Protein AF-A0AAV1YJG3-F1 (afdb_monomer_lite)

Sequence (394 aa):
MASSSSSLTLSLFFASFLVLTITTNALFLTLVNNCKYTVWPAIQPNAGHPLLAGGGLQLNPLTHQTIPFPDTLWSGRVWARTGCTYAANHQFTCATGDCGGRLQCNGAGGSPPATLAQFEVHHGNNDFSSYGVSLVDGFNIPLTITPHEGKGVCPVVGCRSDLVATCPPPLQHRVPLGHGPVVACKSGCEAFHTDELCCRNHYNSPQMCKGSVYSTYFKHACPATFTFAHDNPSFMHQCSSPHLCKNPVDGFSAGLVDETNIFEWSVTIIGPPDTLYEGGFFNAIMSFPSNYPNSPPTVKFTSELWHPNVYPDGRVCISILHPPGDDPNGYELASERWTPVHTVESIVLSIISMLSSPNDESPANVEAAKEWRDRREDFKKKVSRCVRKSQEML

Secondary structure (DSSP, 8-state):
---------------------------EEEEEE-SSS-BEEEEEEPTTSPPSGGGB--B-TTEEEEEEPPSS-EEEEEEEEBS-EE-TTS-EE-SBS--SS-SS-TTPPPPSS--EEEEEE--SSSPEEEEEEE-TT-BSS-EEE---S-EE----EEE-S-TTTT--GGGEEESSTTTSPEEEE--HHHHH--TTTTT-GGG-STTT----HHHHHHHHH-TTEE-STT---TT---EE-----S----SEEEEESSTT-TTEEEEEEEPPTTSTTTT-EEEEEEE--TTTTSS--EEEESS----TTB-TTSBB--GGGSPSS--TTSSS-GGGS--TT--HHHHHHHHHHHHHS---SS-S-HHHHHHHHH-HHHHHHHHHHHHHHHHHT-

InterPro domains:
  IPR000608 Ubiquitin-conjugating (UBC), catalytic core domain [PF00179] (243-386)
  IPR000608 Ubiquitin-conjugating (UBC), catalytic core domain [PS50127] (232-392)
  IPR001938 Thaumatin family [PF00314] (33-240)
  IPR001938 Thaumatin family [PR00347] (28-40)
  IPR001938 Thaumatin family [PR00347] (77-88)
  IPR001938 Thaumatin family [PR00347] (90-119)
  IPR001938 Thaumatin family [PS51367] (29-247)
  IPR001938 Thaumatin family [PTHR31048] (14-241)
  IPR001938 Thaumatin family [SM00205] (29-242)
  IPR016135 Ubiquitin-conjugating enzyme/RWD-like [G3DSA:3.10.110.10] (246-394)
  IPR016135 Ubiquitin-conjugating enzyme/RWD-like [SSF54495] (244-390)
  IPR023313 Ubiquitin-conjugating enzyme, active site [PS00183] (306-321)
  IPR037176 Osmotin/thaumatin-like superfamily [G3DSA:2.60.110.10] (28-245)
  IPR037176 Osmotin/thaumatin-like superfamily [SSF49870] (28-241)

pLDDT: mean 81.02, std 17.5, range [26.7, 98.38]

Foldseek 3Di:
DDDDDDDDDDDDDPPPPPPPPPPDPWDKDKAFAQDQAKKKKFKAWDPPADDWPLRIDIDGHGDMDITTGPLAWTWIKMWIFAPWDQDPVRFIDTLFQGQRRDRRNNNGGGQDPIWMKTWTDGRDDQAFIWIFIACQRFYQDWDWDQDFQWPFPGDIATFRDDCQVVADPLQFRAVVPPPHRRRTGGAPCRSPVDCQQQCDDVSVDLVRRDDDPRLVVVCVRGVRHHSHDNDDRVDRTGTTHDDDDPDTPPFKDKDAPDPVDPQKMKMWGAQDPPFLLHQFTWIKIWGHDPPPPQAATWIFTPADAQAQQAAPRRTGHFQQRAHADQDPVNPDDSVRHHDNVDDPSNVVVVVNVCRRPPDLPDGNDVVSSCCVPPPVPVNSVVSVVSRVVRVVVD

Structure (mmCIF, N/CA/C/O backbone):
data_AF-A0AAV1YJG3-F1
#
_entry.id   AF-A0AAV1YJG3-F1
#
loop_
_atom_site.group_PDB
_atom_site.id
_atom_site.type_symbol
_atom_site.label_atom_id
_atom_site.label_alt_id
_atom_site.label_comp_id
_atom_site.label_asym_id
_atom_site.label_entity_id
_atom_site.label_seq_id
_atom_site.pdbx_PDB_ins_code
_atom_site.Cartn_x
_atom_site.Cartn_y
_atom_site.Cartn_z
_atom_site.occupancy
_atom_site.B_iso_or_equiv
_atom_site.auth_seq_id
_atom_site.auth_comp_id
_atom_site.auth_asym_id
_atom_site.auth_atom_id
_atom_site.pdbx_PDB_model_num
ATOM 1 N N . MET A 1 1 ? 34.286 6.701 75.088 1.00 36.25 1 MET A N 1
ATOM 2 C CA . MET A 1 1 ? 33.197 5.973 74.402 1.00 36.25 1 MET A CA 1
ATOM 3 C C . MET A 1 1 ? 31.974 6.879 74.373 1.00 36.25 1 MET A C 1
ATOM 5 O O . MET A 1 1 ? 31.682 7.436 75.418 1.00 36.25 1 MET A O 1
ATOM 9 N N . ALA A 1 2 ? 31.339 6.994 73.196 1.00 34.75 2 ALA A N 1
ATOM 10 C CA . ALA A 1 2 ? 30.073 7.683 72.855 1.00 34.75 2 ALA A CA 1
ATOM 11 C C . ALA A 1 2 ? 30.048 9.225 73.041 1.00 34.75 2 ALA A C 1
ATOM 13 O O . ALA A 1 2 ? 30.250 9.700 74.147 1.00 34.75 2 ALA A O 1
ATOM 14 N N . SER A 1 3 ? 29.988 10.107 72.028 1.00 35.50 3 SER A N 1
ATOM 15 C CA . SER A 1 3 ? 29.146 10.291 70.816 1.00 35.50 3 SER A CA 1
ATOM 16 C C . SER A 1 3 ? 27.834 11.059 71.057 1.00 35.50 3 SER A C 1
ATOM 18 O O . SER A 1 3 ? 26.903 10.486 71.610 1.00 35.50 3 SER A O 1
ATOM 20 N N . SER A 1 4 ? 27.744 12.294 70.541 1.00 34.06 4 SER A N 1
ATOM 21 C CA . SER A 1 4 ? 26.521 12.932 69.993 1.00 34.06 4 SER A CA 1
ATOM 22 C C . SER A 1 4 ? 26.895 14.319 69.418 1.00 34.06 4 SER A C 1
ATOM 24 O O . SER A 1 4 ? 27.219 15.223 70.180 1.00 34.06 4 SER A O 1
ATOM 26 N N . SER A 1 5 ? 27.184 14.476 68.122 1.00 36.84 5 SER A N 1
ATOM 27 C CA . SER A 1 5 ? 26.258 14.743 66.999 1.00 36.84 5 SER A CA 1
ATOM 28 C C . SER A 1 5 ? 25.467 16.058 67.122 1.00 36.84 5 SER A C 1
ATOM 30 O O . SER A 1 5 ? 24.376 16.079 67.685 1.00 36.84 5 SER A O 1
ATOM 32 N N . SER A 1 6 ? 26.000 17.135 66.535 1.00 37.81 6 SER A N 1
ATOM 33 C CA . SER A 1 6 ? 25.301 18.400 66.274 1.00 37.81 6 SER A CA 1
ATOM 34 C C . SER A 1 6 ? 24.968 18.519 64.782 1.00 37.81 6 SER A C 1
ATOM 36 O O . SER A 1 6 ? 25.818 18.382 63.904 1.00 37.81 6 SER A O 1
ATOM 38 N N . SER A 1 7 ? 23.681 18.717 64.526 1.00 36.81 7 SER A N 1
ATOM 39 C CA . SER A 1 7 ? 22.980 18.747 63.245 1.00 36.81 7 SER A CA 1
ATOM 40 C C . SER A 1 7 ? 23.240 20.026 62.443 1.00 36.81 7 SER A C 1
ATOM 42 O O . SER A 1 7 ? 22.938 21.118 62.921 1.00 36.81 7 SER A O 1
ATOM 44 N N . LEU A 1 8 ? 23.710 19.886 61.200 1.00 41.38 8 LEU A N 1
ATOM 45 C CA . LEU A 1 8 ? 23.697 20.946 60.188 1.00 41.38 8 LEU A CA 1
ATOM 46 C C . LEU A 1 8 ? 22.497 20.705 59.256 1.00 41.38 8 LEU A C 1
ATOM 48 O O . LEU A 1 8 ? 22.486 19.757 58.474 1.00 41.38 8 LEU A O 1
ATOM 52 N N . THR A 1 9 ? 21.461 21.531 59.367 1.00 40.31 9 THR A N 1
ATOM 53 C CA . THR A 1 9 ? 20.287 21.501 58.484 1.00 40.31 9 THR A CA 1
ATOM 54 C C . THR A 1 9 ? 20.609 22.221 57.175 1.00 40.31 9 THR A C 1
ATOM 56 O O . THR A 1 9 ? 20.723 23.446 57.163 1.00 40.31 9 THR A O 1
ATOM 59 N N . LEU A 1 10 ? 20.750 21.472 56.079 1.00 41.12 10 LEU A N 1
ATOM 60 C CA . LEU A 1 10 ? 20.871 22.006 54.721 1.00 41.12 10 LEU A CA 1
ATOM 61 C C . LEU A 1 10 ? 19.490 21.956 54.050 1.00 41.12 10 LEU A C 1
ATOM 63 O O . LEU A 1 10 ? 18.993 20.888 53.693 1.00 41.12 10 LEU A O 1
ATOM 67 N N . SER A 1 11 ? 18.841 23.109 53.929 1.00 43.31 11 SER A N 1
ATOM 68 C CA . SER A 1 11 ? 17.553 23.285 53.258 1.00 43.31 11 SER A CA 1
ATOM 69 C C . SER A 1 11 ? 17.719 23.189 51.735 1.00 43.31 11 SER A C 1
ATOM 71 O O . SER A 1 11 ? 18.230 24.099 51.086 1.00 43.31 11 SER A O 1
ATOM 73 N N . LEU A 1 12 ? 17.276 22.071 51.156 1.00 43.72 12 LEU A N 1
ATOM 74 C CA . LEU A 1 12 ? 17.167 21.860 49.711 1.00 43.72 12 LEU A CA 1
ATOM 75 C C . LEU A 1 12 ? 15.924 22.584 49.169 1.00 43.72 12 LEU A C 1
ATOM 77 O O . LEU A 1 12 ? 14.796 22.142 49.378 1.00 43.72 12 LEU A O 1
ATOM 81 N N . PHE A 1 13 ? 16.130 23.684 48.444 1.00 43.94 13 PHE A N 1
ATOM 82 C CA . PHE A 1 13 ? 15.117 24.264 47.560 1.00 43.94 13 PHE A CA 1
ATOM 83 C C . PHE A 1 13 ? 14.941 23.346 46.339 1.00 43.94 13 PHE A C 1
ATOM 85 O O . PHE A 1 13 ? 15.730 23.389 45.398 1.00 43.94 13 PHE A O 1
ATOM 92 N N . PHE A 1 14 ? 13.909 22.501 46.349 1.00 44.50 14 PHE A N 1
ATOM 93 C CA . PHE A 1 14 ? 13.455 21.778 45.160 1.00 44.50 14 PHE A CA 1
ATOM 94 C C . PHE A 1 14 ? 12.618 22.736 44.301 1.00 44.50 14 PHE A C 1
ATOM 96 O O . PHE A 1 14 ? 11.424 22.917 44.528 1.00 44.50 14 PHE A O 1
ATOM 103 N N . ALA A 1 15 ? 13.244 23.391 43.324 1.00 50.25 15 ALA A N 1
ATOM 104 C CA . ALA A 1 15 ? 12.506 24.062 42.261 1.00 50.25 15 ALA A CA 1
ATOM 105 C C . ALA A 1 15 ? 11.934 22.982 41.329 1.00 50.25 15 ALA A C 1
ATOM 107 O O . ALA A 1 15 ? 12.667 22.371 40.551 1.00 50.25 15 ALA A O 1
ATOM 108 N N . SER A 1 16 ? 10.631 22.708 41.430 1.00 48.31 16 SER A N 1
ATOM 109 C CA . SER A 1 16 ? 9.930 21.842 40.484 1.00 48.31 16 SER A CA 1
ATOM 110 C C . SER A 1 16 ? 9.877 22.538 39.123 1.00 48.31 16 SER A C 1
ATOM 112 O O . SER A 1 16 ? 9.035 23.405 38.883 1.00 48.31 16 SER A O 1
ATOM 114 N N . PHE A 1 17 ? 10.793 22.179 38.229 1.00 46.12 17 PHE A N 1
ATOM 115 C CA . PHE A 1 17 ? 10.699 22.548 36.823 1.00 46.12 17 PHE A CA 1
ATOM 116 C C . PHE A 1 17 ? 9.576 21.706 36.205 1.00 46.12 17 PHE A C 1
ATOM 118 O O . PHE A 1 17 ? 9.769 20.544 35.853 1.00 46.12 17 PHE A O 1
ATOM 125 N N . LEU A 1 18 ? 8.370 22.271 36.144 1.00 46.06 18 LEU A N 1
ATOM 126 C CA . LEU A 1 18 ? 7.266 21.711 35.374 1.00 46.06 18 LEU A CA 1
ATOM 127 C C . LEU A 1 18 ? 7.637 21.853 33.892 1.00 46.06 18 LEU A C 1
ATOM 129 O O . LEU A 1 18 ? 7.440 22.905 33.288 1.00 46.06 18 LEU A O 1
ATOM 133 N N . VAL A 1 19 ? 8.242 20.813 33.321 1.00 44.38 19 VAL A N 1
ATOM 134 C CA . VAL A 1 19 ? 8.460 20.726 31.877 1.00 44.38 19 VAL A CA 1
ATOM 135 C C . VAL A 1 19 ? 7.082 20.563 31.239 1.00 44.38 19 VAL A C 1
ATOM 137 O O . VAL A 1 19 ? 6.497 19.484 31.289 1.00 44.38 19 VAL A O 1
ATOM 140 N N . LEU A 1 20 ? 6.538 21.644 30.670 1.00 39.69 20 LEU A N 1
ATOM 141 C CA . LEU A 1 20 ? 5.447 21.533 29.707 1.00 39.69 20 LEU A CA 1
ATOM 142 C C . LEU A 1 20 ? 5.973 20.701 28.534 1.00 39.69 20 LEU A C 1
ATOM 144 O O . LEU A 1 20 ? 6.772 21.181 27.729 1.00 39.69 20 LEU A O 1
ATOM 148 N N . THR A 1 21 ? 5.541 19.448 28.438 1.00 38.00 21 THR A N 1
ATOM 149 C CA . THR A 1 21 ? 5.704 18.658 27.221 1.00 38.00 21 THR A CA 1
ATOM 150 C C . THR A 1 21 ? 4.838 19.301 26.147 1.00 38.00 21 THR A C 1
ATOM 152 O O . THR A 1 21 ? 3.616 19.153 26.150 1.00 38.00 21 THR A O 1
ATOM 155 N N . ILE A 1 22 ? 5.463 20.061 25.250 1.00 41.94 22 ILE A N 1
ATOM 156 C CA . ILE A 1 22 ? 4.832 20.478 24.001 1.00 41.94 22 ILE A CA 1
ATOM 157 C C . ILE A 1 22 ? 4.600 19.188 23.213 1.00 41.94 22 ILE A C 1
ATOM 159 O O . ILE A 1 22 ? 5.549 18.571 22.738 1.00 41.94 22 ILE A O 1
ATOM 163 N N . THR A 1 23 ? 3.351 18.738 23.132 1.00 41.38 23 THR A N 1
ATOM 164 C CA . THR A 1 23 ? 2.963 17.650 22.235 1.00 41.38 23 THR A CA 1
ATOM 165 C C . THR A 1 23 ? 3.063 18.186 20.812 1.00 41.38 23 THR A C 1
ATOM 167 O O . THR A 1 23 ? 2.208 18.962 20.381 1.00 41.38 23 THR A O 1
ATOM 170 N N . THR A 1 24 ? 4.130 17.846 20.095 1.00 49.28 24 THR A N 1
ATOM 171 C CA . THR A 1 24 ? 4.198 18.094 18.656 1.00 49.28 24 THR A CA 1
ATOM 172 C C . THR A 1 24 ? 3.263 17.100 17.963 1.00 49.28 24 THR A C 1
ATOM 174 O O . THR A 1 24 ? 3.284 15.907 18.262 1.00 49.28 24 THR A O 1
ATOM 177 N N . ASN A 1 25 ? 2.394 17.586 17.072 1.00 57.41 25 ASN A N 1
ATOM 178 C CA . ASN A 1 25 ? 1.566 16.728 16.219 1.00 57.41 25 ASN A CA 1
ATOM 179 C C . ASN A 1 25 ? 2.478 16.093 15.161 1.00 57.41 25 ASN A C 1
ATOM 181 O O . ASN A 1 25 ? 2.649 16.642 14.073 1.00 57.41 25 ASN A O 1
ATOM 185 N N . ALA A 1 26 ? 3.128 14.988 15.515 1.00 66.44 26 ALA A N 1
ATOM 186 C CA . ALA A 1 26 ? 4.059 14.299 14.636 1.00 66.44 26 ALA A CA 1
ATOM 187 C C . ALA A 1 26 ? 3.302 13.364 13.682 1.00 66.44 26 ALA A C 1
ATOM 189 O O . ALA A 1 26 ? 2.491 12.547 14.112 1.00 66.44 26 ALA A O 1
ATOM 190 N N . LEU A 1 27 ? 3.590 13.477 12.386 1.00 80.81 27 LEU A N 1
ATOM 191 C CA . LEU A 1 27 ? 3.163 12.511 11.381 1.00 80.81 27 LEU A CA 1
ATOM 192 C C . LEU A 1 27 ? 4.239 11.429 11.253 1.00 80.81 27 LEU A C 1
ATOM 194 O O . LEU A 1 27 ? 5.434 11.722 11.316 1.00 80.81 27 LEU A O 1
ATOM 198 N N . PHE A 1 28 ? 3.832 10.179 11.048 1.00 88.06 28 PHE A N 1
ATOM 199 C CA . PHE A 1 28 ? 4.750 9.045 11.019 1.00 88.06 28 PHE A CA 1
ATOM 200 C C . PHE A 1 28 ? 4.654 8.248 9.718 1.00 88.06 28 PHE A C 1
ATOM 202 O O . PHE A 1 28 ? 3.576 8.017 9.175 1.00 88.06 28 PHE A O 1
ATOM 209 N N . LEU A 1 29 ? 5.807 7.771 9.256 1.00 91.56 29 LEU A N 1
ATOM 210 C CA . LEU A 1 29 ? 5.945 6.715 8.268 1.00 91.56 29 LEU A CA 1
ATOM 211 C C . LEU A 1 29 ? 6.132 5.381 8.996 1.00 91.56 29 LEU A C 1
ATOM 213 O O . LEU A 1 29 ? 7.192 5.127 9.573 1.00 91.56 29 LEU A O 1
ATOM 217 N N . THR A 1 30 ? 5.126 4.513 8.931 1.00 89.94 30 THR A N 1
ATOM 218 C CA . THR A 1 30 ? 5.210 3.148 9.464 1.00 89.94 30 THR A CA 1
ATOM 219 C C . THR A 1 30 ? 5.481 2.167 8.331 1.00 89.94 30 THR A C 1
ATOM 221 O O . THR A 1 30 ? 4.658 1.975 7.438 1.00 89.94 30 THR A O 1
ATOM 224 N N . LEU A 1 31 ? 6.648 1.530 8.362 1.00 91.50 31 LEU A N 1
ATOM 225 C CA . LEU A 1 31 ? 7.038 0.484 7.422 1.00 91.50 31 LEU A CA 1
ATOM 226 C C . LEU A 1 31 ? 6.673 -0.872 8.016 1.00 91.50 31 LEU A C 1
ATOM 228 O O . LEU A 1 31 ? 7.169 -1.207 9.087 1.00 91.50 31 LEU A O 1
ATOM 232 N N . VAL A 1 32 ? 5.847 -1.657 7.325 1.00 88.81 32 VAL A N 1
ATOM 233 C CA . VAL A 1 32 ? 5.389 -2.979 7.786 1.00 88.81 32 VAL A CA 1
ATOM 234 C C . VAL A 1 32 ? 5.833 -4.048 6.793 1.00 88.81 32 VAL A C 1
ATOM 236 O O . VAL A 1 32 ? 5.544 -3.945 5.600 1.00 88.81 32 VAL A O 1
ATOM 239 N N . ASN A 1 33 ? 6.524 -5.087 7.267 1.00 91.44 33 ASN A N 1
ATOM 240 C CA . ASN A 1 33 ? 6.899 -6.227 6.434 1.00 91.44 33 ASN A CA 1
ATOM 241 C C . ASN A 1 33 ? 5.958 -7.415 6.665 1.00 91.44 33 ASN A C 1
ATOM 243 O O . ASN A 1 33 ? 6.169 -8.210 7.575 1.00 91.44 33 ASN A O 1
ATOM 247 N N . ASN A 1 34 ? 4.976 -7.587 5.780 1.00 87.25 34 ASN A N 1
ATOM 248 C CA . ASN A 1 34 ? 4.088 -8.758 5.772 1.00 87.25 34 ASN A CA 1
ATOM 249 C C . ASN A 1 34 ? 4.610 -9.916 4.901 1.00 87.25 34 ASN A C 1
ATOM 251 O O . ASN A 1 34 ? 3.920 -10.916 4.705 1.00 87.25 34 ASN A O 1
ATOM 255 N N . CYS A 1 35 ? 5.820 -9.800 4.350 1.00 84.06 35 CYS A N 1
ATOM 256 C CA . CYS A 1 35 ? 6.417 -10.860 3.549 1.00 84.06 35 CYS A CA 1
ATOM 257 C C . CYS A 1 35 ? 6.959 -11.970 4.453 1.00 84.06 35 CYS A C 1
ATOM 259 O O . CYS A 1 35 ? 7.383 -11.736 5.583 1.00 84.06 35 CYS A O 1
ATOM 261 N N . LYS A 1 36 ? 7.033 -13.192 3.917 1.00 91.94 36 LYS A N 1
ATOM 262 C CA . LYS A 1 36 ? 7.602 -14.357 4.622 1.00 91.94 36 LYS A CA 1
ATOM 263 C C . LYS A 1 36 ? 9.135 -14.317 4.735 1.00 91.94 36 LYS A C 1
ATOM 265 O O . LYS A 1 36 ? 9.736 -15.250 5.255 1.00 91.94 36 LYS A O 1
ATOM 270 N N . TYR A 1 37 ? 9.770 -13.268 4.220 1.00 93.75 37 TYR A N 1
ATOM 271 C CA . TYR A 1 37 ? 11.218 -13.088 4.170 1.00 93.75 37 TYR A CA 1
ATOM 272 C C . TYR A 1 37 ? 11.605 -11.669 4.592 1.00 93.75 37 TYR A C 1
ATOM 274 O O . TYR A 1 37 ? 10.801 -10.737 4.535 1.00 93.75 37 TYR A O 1
ATOM 282 N N . THR A 1 38 ? 12.851 -11.511 5.036 1.00 97.06 38 THR A N 1
ATOM 283 C CA . THR A 1 38 ? 13.412 -10.205 5.390 1.00 97.06 38 THR A CA 1
ATOM 284 C C . THR A 1 38 ? 13.490 -9.313 4.158 1.00 97.06 38 THR A C 1
ATOM 286 O O . THR A 1 38 ? 13.942 -9.738 3.092 1.00 97.06 38 THR A O 1
ATOM 289 N N . VAL A 1 39 ? 13.078 -8.062 4.327 1.00 98.25 39 VAL A N 1
ATOM 290 C CA . VAL A 1 39 ? 13.242 -7.005 3.330 1.00 98.25 39 VAL A CA 1
ATOM 291 C C . VAL A 1 39 ? 14.124 -5.910 3.905 1.00 98.25 39 VAL A C 1
ATOM 293 O O . VAL A 1 39 ? 14.247 -5.761 5.121 1.00 98.25 39 VAL A O 1
ATOM 296 N N . TRP A 1 40 ? 14.741 -5.128 3.030 1.00 98.12 40 TRP A N 1
ATOM 297 C CA . TRP A 1 40 ? 15.549 -3.988 3.446 1.00 98.12 40 TRP A CA 1
ATOM 298 C C . TRP A 1 40 ? 14.966 -2.714 2.853 1.00 98.12 40 TRP A C 1
ATOM 300 O O . TRP A 1 40 ? 15.390 -2.317 1.760 1.00 98.12 40 TRP A O 1
ATOM 310 N N . PRO A 1 41 ? 13.981 -2.086 3.525 1.00 98.06 41 PRO A N 1
ATOM 311 C CA . PRO A 1 41 ? 13.432 -0.823 3.075 1.00 98.06 41 PRO A CA 1
ATOM 312 C C . PRO A 1 41 ? 14.536 0.217 2.903 1.00 98.06 41 PRO A C 1
ATOM 314 O O . PRO A 1 41 ? 15.502 0.267 3.672 1.00 98.06 41 PRO A O 1
ATOM 317 N N . ALA A 1 42 ? 14.393 1.026 1.869 1.00 97.50 42 ALA A N 1
ATOM 318 C CA . ALA A 1 42 ? 15.278 2.118 1.531 1.00 97.50 42 ALA A CA 1
ATOM 319 C C . ALA A 1 42 ? 14.445 3.370 1.265 1.00 97.50 42 ALA A C 1
ATOM 321 O O . ALA A 1 42 ? 13.327 3.287 0.755 1.00 97.50 42 ALA A O 1
ATOM 322 N N . ILE A 1 43 ? 14.980 4.516 1.682 1.00 96.94 43 ILE A N 1
ATOM 323 C CA . ILE A 1 43 ? 14.283 5.801 1.670 1.00 96.94 43 ILE A CA 1
ATOM 324 C C . ILE A 1 43 ? 15.174 6.818 0.970 1.00 96.94 43 ILE A C 1
ATOM 326 O O . ILE A 1 43 ? 16.318 7.047 1.373 1.00 96.94 43 ILE A O 1
ATOM 330 N N . GLN A 1 44 ? 14.632 7.445 -0.065 1.00 95.00 44 GLN A N 1
ATOM 331 C CA . GLN A 1 44 ? 15.295 8.489 -0.827 1.00 95.00 44 GLN A CA 1
ATOM 332 C C . GLN A 1 44 ? 14.473 9.778 -0.734 1.00 95.00 44 GLN A C 1
ATOM 334 O O . GLN A 1 44 ? 13.397 9.844 -1.329 1.00 95.00 44 GLN A O 1
ATOM 339 N N . PRO A 1 45 ? 14.948 10.810 -0.020 1.00 92.06 45 PRO A N 1
ATOM 340 C CA . PRO A 1 45 ? 14.341 12.130 -0.104 1.00 92.06 45 PRO A CA 1
ATOM 341 C C . PRO A 1 45 ? 14.606 12.753 -1.481 1.00 92.06 45 PRO A C 1
ATOM 343 O O . PRO A 1 45 ? 15.664 12.537 -2.082 1.00 92.06 45 PRO A O 1
ATOM 346 N N . ASN A 1 46 ? 13.669 13.567 -1.960 1.00 85.81 46 ASN A N 1
ATOM 347 C CA . ASN A 1 46 ? 13.925 14.472 -3.075 1.00 85.81 46 ASN A CA 1
ATOM 348 C C . ASN A 1 46 ? 14.921 15.565 -2.650 1.00 85.81 46 ASN A C 1
ATOM 350 O O . ASN A 1 46 ? 15.133 15.823 -1.461 1.00 85.81 46 ASN A O 1
ATOM 354 N N . ALA A 1 47 ? 15.553 16.211 -3.633 1.00 82.38 47 ALA A N 1
ATOM 355 C CA . ALA A 1 47 ? 16.541 17.254 -3.378 1.00 82.38 47 ALA A CA 1
ATOM 356 C C . ALA A 1 47 ? 15.965 18.352 -2.466 1.00 82.38 47 ALA A C 1
ATOM 358 O O . ALA A 1 47 ? 14.899 18.894 -2.738 1.00 82.38 47 ALA A O 1
ATOM 359 N N . GLY A 1 48 ? 16.685 18.675 -1.389 1.00 83.25 48 GLY A N 1
ATOM 360 C CA . GLY A 1 48 ? 16.271 19.685 -0.411 1.00 83.25 48 GLY A CA 1
ATOM 361 C C . GLY A 1 48 ? 15.496 19.152 0.799 1.00 83.25 48 GLY A C 1
ATOM 362 O O . GLY A 1 48 ? 15.308 19.909 1.748 1.00 83.25 48 GLY A O 1
ATOM 363 N N . HIS A 1 49 ? 15.111 17.871 0.828 1.00 87.88 49 HIS A N 1
ATOM 364 C CA . HIS A 1 49 ? 14.437 17.263 1.982 1.00 87.88 49 HIS A CA 1
ATOM 365 C C . HIS A 1 49 ? 15.403 16.444 2.861 1.00 87.88 49 HIS A C 1
ATOM 367 O O . HIS A 1 49 ? 16.371 15.866 2.357 1.00 87.88 49 HIS A O 1
ATOM 373 N N . PRO A 1 50 ? 15.161 16.367 4.185 1.00 92.12 50 PRO A N 1
ATOM 374 C CA . PRO A 1 50 ? 16.022 15.625 5.102 1.00 92.12 50 PRO A CA 1
ATOM 375 C C . PRO A 1 50 ? 15.954 14.106 4.881 1.00 92.12 50 PRO A C 1
ATOM 377 O O . PRO A 1 50 ? 14.930 13.543 4.482 1.00 92.12 50 PRO A O 1
ATOM 380 N N . LEU A 1 51 ? 17.066 13.437 5.192 1.00 93.69 51 LEU A N 1
ATOM 381 C CA . LEU A 1 51 ? 17.201 11.986 5.119 1.00 93.69 51 LEU A CA 1
ATOM 382 C C . LEU A 1 51 ? 16.526 11.313 6.318 1.00 93.69 51 LEU A C 1
ATOM 384 O O . LEU A 1 51 ? 16.874 11.583 7.466 1.00 93.69 51 LEU A O 1
ATOM 388 N N . LEU A 1 52 ? 15.614 10.383 6.044 1.00 93.38 52 LEU A N 1
ATOM 389 C CA . LEU A 1 52 ? 14.934 9.595 7.068 1.00 93.38 52 LEU A CA 1
ATOM 390 C C . LEU A 1 52 ? 15.656 8.258 7.284 1.00 93.38 52 LEU A C 1
ATOM 392 O O . LEU A 1 52 ? 16.048 7.603 6.318 1.00 93.38 52 LEU A O 1
ATOM 396 N N . ALA A 1 53 ? 15.842 7.857 8.547 1.00 91.62 53 ALA A N 1
ATOM 397 C CA . ALA A 1 53 ? 16.432 6.571 8.952 1.00 91.62 53 ALA A CA 1
ATOM 398 C C . ALA A 1 53 ? 17.746 6.186 8.222 1.00 91.62 53 ALA A C 1
ATOM 400 O O . ALA A 1 53 ? 17.949 5.030 7.849 1.00 91.62 53 ALA A O 1
ATOM 401 N N . GLY A 1 54 ? 18.631 7.155 7.949 1.00 91.44 54 GLY A N 1
ATOM 402 C CA . GLY A 1 54 ? 19.881 6.918 7.203 1.00 91.44 54 GLY A CA 1
ATOM 403 C C . GLY A 1 54 ? 19.674 6.453 5.750 1.00 91.44 54 GLY A C 1
ATOM 404 O O . GLY A 1 54 ? 20.607 6.025 5.079 1.00 91.44 54 GLY A O 1
ATOM 405 N N . GLY A 1 55 ? 18.446 6.512 5.237 1.00 93.69 55 GLY A N 1
ATOM 406 C CA . GLY A 1 55 ? 18.088 6.063 3.896 1.00 93.69 55 GLY A CA 1
ATOM 407 C C . GLY A 1 55 ? 17.932 4.553 3.742 1.00 93.69 55 GLY A C 1
ATOM 408 O O . GLY A 1 55 ? 17.738 4.092 2.620 1.00 93.69 55 GLY A O 1
ATOM 409 N N . GLY A 1 56 ? 18.014 3.761 4.814 1.00 94.94 56 GLY A N 1
ATOM 410 C CA . GLY A 1 56 ? 17.717 2.335 4.727 1.00 94.94 56 GLY A CA 1
ATOM 411 C C . GLY A 1 56 ? 17.945 1.555 6.015 1.00 94.94 56 GLY A C 1
ATOM 412 O O . GLY A 1 56 ? 18.827 1.874 6.811 1.00 94.94 56 GLY A O 1
ATOM 413 N N . LEU A 1 57 ? 17.143 0.508 6.193 1.00 96.00 57 LEU A N 1
ATOM 414 C CA . LEU A 1 57 ? 17.145 -0.361 7.370 1.00 96.00 57 LEU A CA 1
ATOM 415 C C . LEU A 1 57 ? 16.801 -1.805 6.989 1.00 96.00 57 LEU A C 1
ATOM 417 O O . LEU A 1 57 ? 16.378 -2.075 5.867 1.00 96.00 57 LEU A O 1
ATOM 421 N N . GLN A 1 58 ? 17.014 -2.736 7.918 1.00 96.50 58 GLN A N 1
ATOM 422 C CA . GLN A 1 58 ? 16.571 -4.124 7.796 1.00 96.50 58 GLN A CA 1
ATOM 423 C C . GLN A 1 58 ? 15.224 -4.298 8.496 1.00 96.50 58 GLN A C 1
ATOM 425 O O . GLN A 1 58 ? 15.069 -3.849 9.630 1.00 96.50 58 GLN A O 1
ATOM 430 N N . LEU A 1 59 ? 14.282 -4.985 7.849 1.00 95.69 59 LEU A N 1
ATOM 431 C CA . LEU A 1 59 ? 12.960 -5.262 8.400 1.00 95.69 59 LEU A CA 1
ATOM 432 C C . LEU A 1 59 ? 12.624 -6.754 8.263 1.00 95.69 59 LEU A C 1
ATOM 434 O O . LEU A 1 59 ? 12.468 -7.289 7.162 1.00 95.69 59 LEU A O 1
ATOM 438 N N . ASN A 1 60 ? 12.540 -7.446 9.397 1.00 94.88 60 ASN A N 1
ATOM 439 C CA . ASN A 1 60 ? 12.292 -8.888 9.456 1.00 94.88 60 ASN A CA 1
ATOM 440 C C . ASN A 1 60 ? 10.815 -9.220 9.150 1.00 94.88 60 ASN A C 1
ATOM 442 O O . ASN A 1 60 ? 9.970 -8.323 9.214 1.00 94.88 60 ASN A O 1
ATOM 446 N N . PRO A 1 61 ? 10.481 -10.479 8.810 1.00 90.50 61 PRO A N 1
ATOM 447 C CA . PRO A 1 61 ? 9.095 -10.898 8.598 1.00 90.50 61 PRO A CA 1
ATOM 448 C C . PRO A 1 61 ? 8.195 -10.540 9.782 1.00 90.50 61 PRO A C 1
ATOM 450 O O . PRO A 1 61 ? 8.588 -10.746 10.929 1.00 90.50 61 PRO A O 1
ATOM 453 N N . LEU A 1 62 ? 6.992 -10.043 9.492 1.00 84.12 62 LEU A N 1
ATOM 454 C CA . LEU A 1 62 ? 5.952 -9.687 10.467 1.00 84.12 62 LEU A CA 1
ATOM 455 C C . LEU A 1 62 ? 6.385 -8.629 11.496 1.00 84.12 62 LEU A C 1
ATOM 457 O O . LEU A 1 62 ? 5.834 -8.549 12.591 1.00 84.12 62 LEU A O 1
ATOM 461 N N . THR A 1 63 ? 7.374 -7.804 11.146 1.00 81.44 63 THR A N 1
ATOM 462 C CA . THR A 1 63 ? 7.817 -6.671 11.968 1.00 81.44 63 THR A CA 1
ATOM 463 C C . THR A 1 63 ? 7.483 -5.341 11.306 1.00 81.44 63 THR A C 1
ATOM 465 O O . THR A 1 63 ? 7.257 -5.264 10.094 1.00 81.44 63 THR A O 1
ATOM 468 N N . HIS A 1 64 ? 7.474 -4.281 12.111 1.00 89.56 64 HIS A N 1
ATOM 469 C CA . HIS A 1 64 ? 7.301 -2.916 11.643 1.00 89.56 64 HIS A CA 1
ATOM 470 C C . HIS A 1 64 ? 8.371 -1.985 12.222 1.00 89.56 64 HIS A C 1
ATOM 472 O O . HIS A 1 64 ? 8.963 -2.269 13.262 1.00 89.56 64 HIS A O 1
ATOM 478 N N . GLN A 1 65 ? 8.603 -0.867 11.541 1.00 89.44 65 GLN A N 1
ATOM 479 C CA . GLN A 1 65 ? 9.441 0.230 12.011 1.00 89.44 65 GLN A CA 1
ATOM 480 C C . GLN A 1 65 ? 8.728 1.552 11.748 1.00 89.44 65 GLN A C 1
ATOM 482 O O . GLN A 1 65 ? 8.326 1.827 10.618 1.00 89.44 65 GLN A O 1
ATOM 487 N N . THR A 1 66 ? 8.632 2.386 12.777 1.00 90.69 66 THR A N 1
ATOM 488 C CA . THR A 1 66 ? 8.031 3.720 12.687 1.00 90.69 66 THR A CA 1
ATOM 489 C C . THR A 1 66 ? 9.122 4.780 12.618 1.00 90.69 66 THR A C 1
ATOM 491 O O . THR A 1 66 ? 10.124 4.698 13.338 1.00 90.69 66 THR A O 1
ATOM 494 N N . ILE A 1 67 ? 8.948 5.755 11.726 1.00 92.62 67 ILE A N 1
ATOM 495 C CA . ILE A 1 67 ? 9.886 6.850 11.475 1.00 92.62 67 ILE A CA 1
ATOM 496 C C . ILE A 1 67 ? 9.090 8.161 11.453 1.00 92.62 67 ILE A C 1
ATOM 498 O O . ILE A 1 67 ? 8.137 8.255 10.683 1.00 92.62 67 ILE A O 1
ATOM 502 N N . PRO A 1 68 ? 9.434 9.176 12.261 1.00 90.19 68 PRO A N 1
ATOM 503 C CA . PRO A 1 68 ? 8.749 10.464 12.201 1.00 90.19 68 PRO A CA 1
ATOM 504 C C . PRO A 1 68 ? 9.076 11.193 10.892 1.00 90.19 68 PRO A C 1
ATOM 506 O O . PRO A 1 68 ? 10.238 11.231 10.469 1.00 90.19 68 PRO A O 1
ATOM 509 N N . PHE A 1 69 ? 8.062 11.790 10.267 1.00 88.69 69 PHE A N 1
ATOM 510 C CA . PHE A 1 69 ? 8.283 12.800 9.239 1.00 88.69 69 PHE A CA 1
ATOM 511 C C . PHE A 1 69 ? 8.806 14.098 9.881 1.00 88.69 69 PHE A C 1
ATOM 513 O O . PHE A 1 69 ? 8.555 14.349 11.062 1.00 88.69 69 PHE A O 1
ATOM 520 N N . PRO A 1 70 ? 9.571 14.915 9.138 1.00 88.31 70 PRO A N 1
ATOM 521 C CA . PRO A 1 70 ? 9.978 16.238 9.600 1.00 88.31 70 PRO A CA 1
ATOM 522 C C . PRO A 1 70 ? 8.769 17.164 9.686 1.00 88.31 70 PRO A C 1
ATOM 524 O O . PRO A 1 70 ? 7.903 17.076 8.834 1.00 88.31 70 PRO A O 1
ATOM 527 N N . ASP A 1 71 ? 8.783 18.149 10.585 1.00 83.56 71 ASP A N 1
ATOM 528 C CA . ASP A 1 71 ? 7.701 19.144 10.731 1.00 83.56 71 ASP A CA 1
ATOM 529 C C . ASP A 1 71 ? 7.554 20.127 9.539 1.00 83.56 71 ASP A C 1
ATOM 531 O O . ASP A 1 71 ? 6.918 21.176 9.647 1.00 83.56 71 ASP A O 1
ATOM 535 N N . THR A 1 72 ? 8.167 19.823 8.396 1.00 84.44 72 THR A N 1
ATOM 536 C CA . THR A 1 72 ? 8.141 20.599 7.152 1.00 84.44 72 THR A CA 1
ATOM 537 C C . THR A 1 72 ? 7.701 19.714 5.989 1.00 84.44 72 THR A C 1
ATOM 539 O O . THR A 1 72 ? 7.638 18.493 6.117 1.00 84.44 72 THR A O 1
ATOM 542 N N . LEU A 1 73 ? 7.418 20.319 4.827 1.00 83.75 73 LEU A N 1
ATOM 543 C CA . LEU A 1 73 ? 7.154 19.560 3.604 1.00 83.75 73 LEU A CA 1
ATOM 544 C C . LEU A 1 73 ? 8.255 18.516 3.384 1.00 83.75 73 LEU A C 1
ATOM 546 O O . LEU A 1 73 ? 9.441 18.857 3.302 1.00 83.75 73 LEU A O 1
ATOM 550 N N . TRP A 1 74 ? 7.854 17.257 3.239 1.00 89.00 74 TRP A N 1
ATOM 551 C CA . TRP A 1 74 ? 8.749 16.169 2.880 1.00 89.00 74 TRP A CA 1
ATOM 552 C C . TRP A 1 74 ? 8.279 15.495 1.601 1.00 89.00 74 TRP A C 1
ATOM 554 O O . TRP A 1 74 ? 7.163 14.993 1.529 1.00 89.00 74 TRP A O 1
ATOM 564 N N . SER A 1 75 ? 9.147 15.452 0.595 1.00 86.00 75 SER A N 1
ATOM 565 C CA . SER A 1 75 ? 8.901 14.700 -0.628 1.00 86.00 75 SER A CA 1
ATOM 566 C C . SER A 1 75 ? 9.992 13.663 -0.832 1.00 86.00 75 SER A C 1
ATOM 568 O O . SER A 1 75 ? 11.181 13.945 -0.646 1.00 86.00 75 SER A O 1
ATOM 570 N N . GLY A 1 76 ? 9.602 12.452 -1.217 1.00 89.19 76 GLY A N 1
ATOM 571 C CA . GLY A 1 76 ? 10.549 11.366 -1.394 1.00 89.19 76 GLY A CA 1
ATOM 572 C C . GLY A 1 76 ? 9.914 10.050 -1.804 1.00 89.19 76 GLY A C 1
ATOM 573 O O . GLY A 1 76 ? 8.722 9.948 -2.106 1.00 89.19 76 GLY A O 1
ATOM 574 N N . ARG A 1 77 ? 10.762 9.027 -1.843 1.00 93.75 77 ARG A N 1
ATOM 575 C CA . ARG A 1 77 ? 10.431 7.682 -2.301 1.00 93.75 77 ARG A CA 1
ATOM 576 C C . ARG A 1 77 ? 10.870 6.650 -1.280 1.00 93.75 77 ARG A C 1
ATOM 578 O O . ARG A 1 77 ? 11.908 6.803 -0.635 1.00 93.75 77 ARG A O 1
ATOM 585 N N . VAL A 1 78 ? 10.104 5.576 -1.185 1.00 97.50 78 VAL A N 1
ATOM 586 C CA . VAL A 1 78 ? 10.410 4.406 -0.366 1.00 97.50 78 VAL A CA 1
ATOM 587 C C . VAL A 1 78 ? 10.271 3.163 -1.232 1.00 97.50 78 VAL A C 1
ATOM 589 O O . VAL A 1 78 ? 9.322 3.044 -2.003 1.00 97.50 78 VAL A O 1
ATOM 592 N N . TRP A 1 79 ? 11.202 2.226 -1.113 1.00 98.19 79 TRP A N 1
ATOM 593 C CA . TRP A 1 79 ? 11.114 0.920 -1.767 1.00 98.19 79 TRP A CA 1
ATOM 594 C C . TRP A 1 79 ? 11.710 -0.154 -0.873 1.00 98.19 79 TRP A C 1
ATOM 596 O O . TRP A 1 79 ? 12.420 0.143 0.087 1.00 98.19 79 TRP A O 1
ATOM 606 N N . ALA A 1 80 ? 11.431 -1.415 -1.179 1.00 97.94 80 ALA A N 1
ATOM 607 C CA . ALA A 1 80 ? 12.006 -2.545 -0.466 1.00 97.94 80 ALA A CA 1
ATOM 608 C C . ALA A 1 80 ? 13.026 -3.267 -1.344 1.00 97.94 80 ALA A C 1
ATOM 610 O O . ALA A 1 80 ? 12.766 -3.552 -2.511 1.00 97.94 80 ALA A O 1
ATOM 611 N N . ARG A 1 81 ? 14.187 -3.581 -0.766 1.00 98.19 81 ARG A N 1
ATOM 612 C CA . ARG A 1 81 ? 15.210 -4.430 -1.386 1.00 98.19 81 ARG A CA 1
ATOM 613 C C . ARG A 1 81 ? 15.028 -5.876 -0.948 1.00 98.19 81 ARG A C 1
ATOM 615 O O . ARG A 1 81 ? 14.662 -6.126 0.206 1.00 98.19 81 ARG A O 1
ATOM 622 N N . THR A 1 82 ? 15.314 -6.818 -1.842 1.00 97.56 82 THR A N 1
ATOM 623 C CA . THR A 1 82 ? 15.182 -8.260 -1.573 1.00 97.56 82 THR A CA 1
ATOM 624 C C . THR A 1 82 ? 16.467 -9.017 -1.895 1.00 97.56 82 THR A C 1
ATOM 626 O O . THR A 1 82 ? 17.303 -8.557 -2.677 1.00 97.56 82 THR A O 1
ATOM 629 N N . GLY A 1 83 ? 16.639 -10.184 -1.263 1.00 95.19 83 GLY A N 1
ATOM 630 C CA . GLY A 1 83 ? 17.798 -11.050 -1.491 1.00 95.19 83 GLY A CA 1
ATOM 631 C C . GLY A 1 83 ? 19.123 -10.401 -1.095 1.00 95.19 83 GLY A C 1
ATOM 632 O O . GLY A 1 83 ? 20.114 -10.576 -1.799 1.00 95.19 83 GLY A O 1
ATOM 633 N N . CYS A 1 84 ? 19.128 -9.600 -0.025 1.00 95.38 84 CYS A N 1
ATOM 634 C CA . CYS A 1 84 ? 20.326 -8.898 0.401 1.00 95.38 84 CYS A CA 1
ATOM 635 C C . CYS A 1 84 ? 21.264 -9.795 1.209 1.00 95.38 84 CYS A C 1
ATOM 637 O O . CYS A 1 84 ? 20.827 -10.560 2.069 1.00 95.38 84 CYS A O 1
ATOM 639 N N . THR A 1 85 ? 22.562 -9.675 0.951 1.00 91.50 85 THR A N 1
ATOM 640 C CA . THR A 1 85 ? 23.613 -10.432 1.637 1.00 91.50 85 THR A CA 1
ATOM 641 C C . THR A 1 85 ? 24.778 -9.525 2.013 1.00 91.50 85 THR A C 1
ATOM 643 O O . THR A 1 85 ? 25.058 -8.535 1.335 1.00 91.50 85 THR A O 1
ATOM 646 N N . TYR A 1 86 ? 25.464 -9.874 3.102 1.00 87.00 86 TYR A N 1
ATOM 647 C CA . TYR A 1 86 ? 26.764 -9.308 3.445 1.00 87.00 86 TYR A CA 1
ATOM 648 C C . TYR A 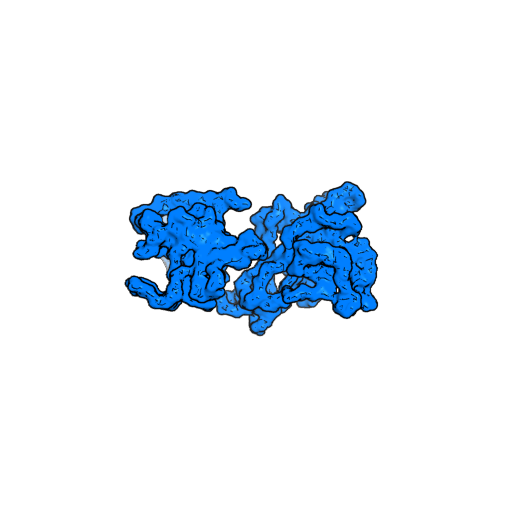1 86 ? 27.845 -10.227 2.880 1.00 87.00 86 TYR A C 1
ATOM 650 O O . TYR A 1 86 ? 28.016 -11.353 3.351 1.00 87.00 86 TYR A O 1
ATOM 658 N N . ALA A 1 87 ? 28.563 -9.767 1.860 1.00 75.50 87 ALA A N 1
ATOM 659 C CA . ALA A 1 87 ? 29.740 -10.469 1.373 1.00 75.50 87 ALA A CA 1
ATOM 660 C C . ALA A 1 87 ? 30.878 -10.397 2.412 1.00 75.50 87 ALA A C 1
ATOM 662 O O . ALA A 1 87 ? 30.921 -9.506 3.262 1.00 75.50 87 ALA A O 1
ATOM 663 N N . ALA A 1 88 ? 31.828 -11.335 2.331 1.00 69.06 88 ALA A N 1
ATOM 664 C CA . ALA A 1 88 ? 32.932 -11.482 3.290 1.00 69.06 88 ALA A CA 1
ATOM 665 C C . ALA A 1 88 ? 33.837 -10.235 3.424 1.00 69.06 88 ALA A C 1
ATOM 667 O O . ALA A 1 88 ? 34.572 -10.096 4.397 1.00 69.06 88 ALA A O 1
ATOM 668 N N . ASN A 1 89 ? 33.769 -9.309 2.468 1.00 71.31 89 ASN A N 1
ATOM 669 C CA . ASN A 1 89 ? 34.462 -8.019 2.460 1.00 71.31 89 ASN A CA 1
ATOM 670 C C . ASN A 1 89 ? 33.630 -6.865 3.069 1.00 71.31 89 ASN A C 1
ATOM 672 O O . ASN A 1 89 ? 33.969 -5.707 2.844 1.00 71.31 89 ASN A O 1
ATOM 676 N N . HIS A 1 90 ? 32.557 -7.156 3.816 1.00 69.25 90 HIS A N 1
ATOM 677 C CA . HIS A 1 90 ? 31.583 -6.181 4.341 1.00 69.25 90 HIS A CA 1
ATOM 678 C C . HIS A 1 90 ? 30.783 -5.428 3.263 1.00 69.25 90 HIS A C 1
ATOM 680 O O . HIS A 1 90 ? 30.136 -4.422 3.557 1.00 69.25 90 HIS A O 1
ATOM 686 N N . GLN A 1 91 ? 30.787 -5.912 2.020 1.00 80.38 91 GLN A N 1
ATOM 687 C CA . GLN A 1 91 ? 29.989 -5.333 0.946 1.00 80.38 91 GLN A CA 1
ATOM 688 C C . GLN A 1 91 ? 28.561 -5.875 1.028 1.00 80.38 91 GLN A C 1
ATOM 690 O O . GLN A 1 91 ? 28.325 -7.077 0.906 1.00 80.38 91 GLN A O 1
ATOM 695 N N . PHE A 1 92 ? 27.604 -4.987 1.276 1.00 91.50 92 PHE A N 1
ATOM 696 C CA . PHE A 1 92 ? 26.186 -5.325 1.276 1.00 91.50 92 PHE A CA 1
ATOM 697 C C . PHE A 1 92 ? 25.700 -5.329 -0.171 1.00 91.50 92 PHE A C 1
ATOM 699 O O . PHE A 1 92 ? 26.003 -4.393 -0.888 1.00 91.50 92 PHE A O 1
ATOM 706 N N . THR A 1 93 ? 24.986 -6.347 -0.635 1.00 93.38 93 THR A N 1
ATOM 707 C CA . THR A 1 93 ? 24.436 -6.357 -2.006 1.00 93.38 93 THR A CA 1
ATOM 708 C C . THR A 1 93 ? 23.057 -6.978 -2.007 1.00 93.38 93 THR A C 1
ATOM 710 O O . THR A 1 93 ? 22.837 -7.948 -1.284 1.00 93.38 93 THR A O 1
ATOM 713 N N . CYS A 1 94 ? 22.142 -6.436 -2.807 1.00 95.94 94 CYS A N 1
ATOM 714 C CA . CYS A 1 94 ? 20.781 -6.946 -2.959 1.00 95.94 94 CYS A CA 1
ATOM 715 C C . CYS A 1 94 ? 20.508 -7.451 -4.375 1.00 95.94 94 CYS A C 1
ATOM 717 O O . CYS A 1 94 ? 20.992 -6.887 -5.353 1.00 95.94 94 CYS A O 1
ATOM 719 N N . ALA A 1 95 ? 19.678 -8.491 -4.483 1.00 95.31 95 ALA A N 1
ATOM 720 C CA . ALA A 1 95 ? 19.231 -9.020 -5.769 1.00 95.31 95 ALA A CA 1
ATOM 721 C C . ALA A 1 95 ? 18.299 -8.044 -6.507 1.00 95.31 95 ALA A C 1
ATOM 723 O O . ALA A 1 95 ? 18.287 -8.021 -7.733 1.00 95.31 95 ALA A O 1
ATOM 724 N N . THR A 1 96 ? 17.519 -7.242 -5.772 1.00 97.31 96 THR A N 1
ATOM 725 C CA . THR A 1 96 ? 16.632 -6.214 -6.339 1.00 97.31 96 THR A CA 1
ATOM 726 C C . THR A 1 96 ? 16.716 -4.917 -5.537 1.00 97.31 96 THR A C 1
ATOM 728 O O . THR A 1 96 ? 16.937 -4.942 -4.321 1.00 97.31 96 THR A O 1
ATOM 731 N N . GLY A 1 97 ? 16.536 -3.777 -6.211 1.00 96.69 97 GLY A N 1
ATOM 732 C CA . GLY A 1 97 ? 16.462 -2.460 -5.573 1.00 96.69 97 GLY A CA 1
ATOM 733 C C . GLY A 1 97 ? 17.765 -1.951 -4.945 1.00 96.69 97 GLY A C 1
ATOM 734 O O . GLY A 1 97 ? 17.716 -1.012 -4.149 1.00 96.69 97 GLY A O 1
ATOM 735 N N . ASP A 1 98 ? 18.919 -2.561 -5.232 1.00 96.62 98 ASP A N 1
ATOM 736 C CA . ASP A 1 98 ? 20.196 -2.198 -4.605 1.00 96.62 98 ASP A CA 1
ATOM 737 C C . ASP A 1 98 ? 20.556 -0.717 -4.829 1.00 96.62 98 ASP A C 1
ATOM 739 O O . ASP A 1 98 ? 20.341 -0.177 -5.912 1.00 96.62 98 ASP A O 1
ATOM 743 N N . CYS A 1 99 ? 21.109 -0.057 -3.809 1.00 95.19 99 CYS A N 1
ATOM 744 C CA . CYS A 1 99 ? 21.395 1.385 -3.810 1.00 95.19 99 CYS A CA 1
ATOM 745 C C . CYS A 1 99 ? 22.898 1.707 -3.718 1.00 95.19 99 CYS A C 1
ATOM 747 O O . CYS A 1 99 ? 23.327 2.660 -3.048 1.00 95.19 99 CYS A O 1
ATOM 749 N N . GLY A 1 100 ? 23.717 0.888 -4.382 1.00 91.62 100 GLY A N 1
ATOM 750 C CA . GLY A 1 100 ? 25.167 1.062 -4.447 1.00 91.62 100 GLY A CA 1
ATOM 751 C C . GLY A 1 100 ? 25.908 0.310 -3.347 1.00 91.62 100 GLY A C 1
ATOM 752 O O . GLY A 1 100 ? 26.910 0.799 -2.830 1.00 91.62 100 GLY A O 1
ATOM 753 N N . GLY A 1 101 ? 25.400 -0.859 -2.968 1.00 90.94 101 GLY A N 1
ATOM 754 C CA . GLY A 1 101 ? 26.127 -1.819 -2.154 1.00 90.94 101 GLY A CA 1
ATOM 755 C C . GLY A 1 101 ? 26.220 -1.503 -0.653 1.00 90.94 101 GLY A C 1
ATOM 756 O O . GLY A 1 101 ? 27.228 -1.796 -0.003 1.00 90.94 101 GLY A O 1
ATOM 757 N N . ARG A 1 102 ? 25.199 -0.847 -0.092 1.00 91.06 102 ARG A N 1
ATOM 758 C CA . ARG A 1 102 ? 25.178 -0.361 1.301 1.00 91.06 102 ARG A CA 1
ATOM 759 C C . ARG A 1 102 ? 23.803 -0.502 1.938 1.00 91.06 102 ARG A C 1
ATOM 761 O O . ARG A 1 102 ? 22.788 -0.319 1.274 1.00 91.06 102 ARG A O 1
ATOM 768 N N . LEU A 1 103 ? 23.766 -0.778 3.244 1.00 92.94 103 LEU A N 1
ATOM 769 C CA . LEU A 1 103 ? 22.511 -0.872 3.998 1.00 92.94 103 LEU A CA 1
ATOM 770 C C . LEU A 1 103 ? 21.778 0.478 4.022 1.00 92.94 103 LEU A C 1
ATOM 772 O O . LEU A 1 103 ? 20.609 0.550 3.657 1.00 92.94 103 LEU A O 1
ATOM 776 N N . GLN A 1 104 ? 22.479 1.538 4.412 1.00 95.00 104 GLN A N 1
ATOM 777 C CA . GLN A 1 104 ? 21.980 2.910 4.436 1.00 95.00 104 GLN A CA 1
ATOM 778 C C . GLN A 1 104 ? 22.259 3.576 3.089 1.00 95.00 104 GLN A C 1
ATOM 780 O O . GLN A 1 104 ? 23.416 3.822 2.750 1.00 95.00 104 GLN A O 1
ATOM 785 N N . CYS A 1 105 ? 21.218 3.841 2.298 1.00 94.12 105 CYS A N 1
ATOM 786 C CA . CYS A 1 105 ? 21.387 4.357 0.938 1.00 94.12 105 CYS A CA 1
ATOM 787 C C . CYS A 1 105 ? 21.898 5.803 0.894 1.00 94.12 105 CYS A C 1
ATOM 789 O O . CYS A 1 105 ? 22.388 6.233 -0.149 1.00 94.12 105 CYS A O 1
ATOM 791 N N . ASN A 1 106 ? 21.821 6.552 2.003 1.00 91.44 106 ASN A N 1
ATOM 792 C CA . ASN A 1 106 ? 22.310 7.932 2.102 1.00 91.44 106 ASN A CA 1
ATOM 793 C C . ASN A 1 106 ? 21.810 8.838 0.958 1.00 91.44 106 ASN A C 1
ATOM 795 O O . ASN A 1 106 ? 22.572 9.614 0.388 1.00 91.44 106 ASN A O 1
ATOM 799 N N . GLY A 1 107 ? 20.531 8.695 0.590 1.00 85.94 107 GLY A N 1
ATOM 800 C CA . GLY A 1 107 ? 19.893 9.456 -0.490 1.00 85.94 107 GLY A CA 1
ATOM 801 C C . GLY A 1 107 ? 20.139 8.927 -1.909 1.00 85.94 107 GLY A C 1
ATOM 802 O O . GLY A 1 107 ? 19.597 9.486 -2.862 1.00 85.94 107 GLY A O 1
ATOM 803 N N . ALA A 1 108 ? 20.910 7.849 -2.078 1.00 90.81 108 ALA A N 1
ATOM 804 C CA . ALA A 1 108 ? 21.018 7.167 -3.365 1.00 90.81 108 ALA A CA 1
ATOM 805 C C . ALA A 1 108 ? 19.713 6.442 -3.716 1.00 90.81 108 ALA A C 1
ATOM 807 O O . ALA A 1 108 ? 19.104 5.809 -2.854 1.00 90.81 108 ALA A O 1
ATOM 808 N N . GLY A 1 109 ? 19.317 6.517 -4.986 1.00 89.69 109 GLY A N 1
ATOM 809 C CA . GLY A 1 109 ? 18.179 5.767 -5.513 1.00 89.69 109 GLY A CA 1
ATOM 810 C C . GLY A 1 109 ? 18.492 4.280 -5.661 1.00 89.69 109 GLY A C 1
ATOM 811 O O . GLY A 1 109 ? 19.655 3.882 -5.762 1.00 89.69 109 GLY A O 1
ATOM 812 N N . GLY A 1 110 ? 17.444 3.462 -5.651 1.00 91.62 110 GLY A N 1
ATOM 813 C CA . GLY A 1 110 ? 17.542 2.029 -5.905 1.00 91.62 110 GLY A CA 1
ATOM 814 C C . GLY A 1 110 ? 17.675 1.721 -7.393 1.00 91.62 110 GLY A C 1
ATOM 815 O O . GLY A 1 110 ? 17.119 2.422 -8.235 1.00 91.62 110 GLY A O 1
ATOM 816 N N . SER A 1 111 ? 18.394 0.649 -7.709 1.00 95.38 111 SER A N 1
ATOM 817 C CA . SER A 1 111 ? 18.516 0.126 -9.068 1.00 95.38 111 SER A CA 1
ATOM 818 C C . SER A 1 111 ? 17.208 -0.568 -9.477 1.00 95.38 111 SER A C 1
ATOM 820 O O . SER A 1 111 ? 16.774 -1.477 -8.757 1.00 95.38 111 SER A O 1
ATOM 822 N N . PRO A 1 112 ? 16.583 -0.190 -10.608 1.00 95.88 112 PRO A N 1
ATOM 823 C CA . PRO A 1 112 ? 15.443 -0.915 -11.159 1.00 95.88 112 PRO A CA 1
ATOM 824 C C . PRO A 1 112 ? 15.801 -2.380 -11.484 1.00 95.88 112 PRO A C 1
ATOM 826 O O . PRO A 1 112 ? 16.951 -2.674 -11.820 1.00 95.88 112 PRO A O 1
ATOM 829 N N . PRO A 1 113 ? 14.843 -3.321 -11.438 1.00 97.62 113 PRO A N 1
ATOM 830 C CA . PRO A 1 113 ? 13.432 -3.117 -11.121 1.00 97.62 113 PRO A CA 1
ATOM 831 C C . PRO A 1 113 ? 13.116 -2.986 -9.621 1.00 97.62 113 PRO A C 1
ATOM 833 O O . PRO A 1 113 ? 13.580 -3.795 -8.812 1.00 97.62 113 PRO A O 1
ATOM 836 N N . ALA A 1 114 ? 12.268 -2.018 -9.261 1.00 97.44 114 ALA A N 1
ATOM 837 C CA . ALA A 1 114 ? 11.773 -1.842 -7.895 1.00 97.44 114 ALA A CA 1
ATOM 838 C C . ALA A 1 114 ? 10.384 -1.184 -7.856 1.00 97.44 114 ALA A C 1
ATOM 840 O O . ALA A 1 114 ? 10.158 -0.162 -8.499 1.00 97.44 114 ALA A O 1
ATOM 841 N N . THR A 1 115 ? 9.482 -1.738 -7.041 1.00 97.81 115 THR A N 1
ATOM 842 C CA . THR A 1 115 ? 8.189 -1.117 -6.726 1.00 97.81 115 THR A CA 1
ATOM 843 C C . THR A 1 115 ? 8.419 0.090 -5.814 1.00 97.81 115 THR A C 1
ATOM 845 O O . THR A 1 115 ? 9.003 -0.060 -4.736 1.00 97.81 115 THR A O 1
ATOM 848 N N . LEU A 1 116 ? 7.955 1.278 -6.210 1.00 95.88 116 LEU A N 1
ATOM 849 C CA . LEU A 1 116 ? 8.208 2.518 -5.470 1.00 95.88 116 LEU A CA 1
ATOM 850 C C . LEU A 1 116 ? 6.935 3.060 -4.818 1.00 95.88 116 LEU A C 1
ATOM 852 O O . LEU A 1 116 ? 5.939 3.288 -5.495 1.00 95.88 116 LEU A O 1
ATOM 856 N N . ALA A 1 117 ? 6.992 3.355 -3.525 1.00 94.12 117 ALA A N 1
ATOM 857 C CA . ALA A 1 117 ? 6.058 4.251 -2.856 1.00 94.12 117 ALA A CA 1
ATOM 858 C C . ALA A 1 117 ? 6.578 5.688 -2.964 1.00 94.12 117 ALA A C 1
ATOM 860 O O . ALA A 1 117 ? 7.752 5.944 -2.697 1.00 94.12 117 ALA A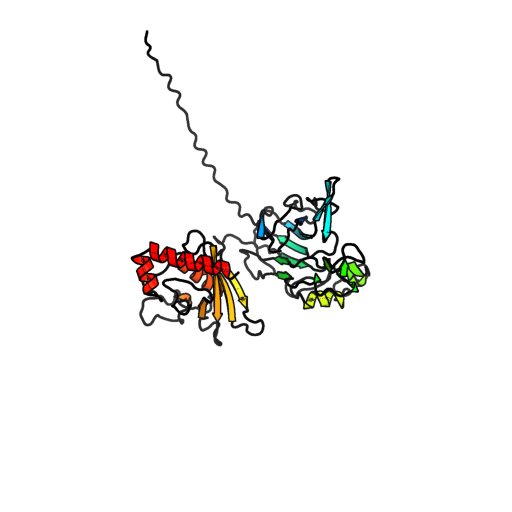 O 1
ATOM 861 N N . GLN A 1 118 ? 5.725 6.621 -3.357 1.00 86.38 118 GLN A N 1
ATOM 862 C CA . GLN A 1 118 ? 6.046 8.035 -3.519 1.00 86.38 118 GLN A CA 1
ATOM 863 C C . GLN A 1 118 ? 5.171 8.853 -2.583 1.00 86.38 118 GLN A C 1
ATOM 865 O O . GLN A 1 118 ? 3.987 8.551 -2.426 1.00 86.38 118 GLN A O 1
ATOM 870 N N . PHE A 1 119 ? 5.762 9.878 -1.980 1.00 86.00 119 PHE A N 1
ATOM 871 C CA . PHE A 1 119 ? 5.087 10.733 -1.019 1.00 86.00 119 PHE A CA 1
ATOM 872 C C . PHE A 1 119 ? 5.453 12.198 -1.244 1.00 86.00 119 PHE A C 1
ATOM 874 O O . PHE A 1 119 ? 6.603 12.534 -1.539 1.00 86.00 119 PHE A O 1
ATOM 881 N N . GLU A 1 120 ? 4.472 13.057 -1.024 1.00 81.94 120 GLU A N 1
ATOM 882 C CA . GLU A 1 120 ? 4.599 14.486 -0.793 1.00 81.94 120 GLU A CA 1
ATOM 883 C C . GLU A 1 120 ? 3.738 14.804 0.428 1.00 81.94 120 GLU A C 1
ATOM 885 O O . GLU A 1 120 ? 2.520 14.646 0.416 1.00 81.94 120 GLU A O 1
ATOM 890 N N . VAL A 1 121 ? 4.394 15.145 1.526 1.00 84.69 121 VAL A N 1
ATOM 891 C CA . VAL A 1 121 ? 3.809 15.149 2.860 1.00 84.69 121 VAL A CA 1
ATOM 892 C C . VAL A 1 121 ? 3.881 16.554 3.421 1.00 84.69 121 VAL A C 1
ATOM 894 O O . VAL A 1 121 ? 4.972 17.048 3.705 1.00 84.69 121 VAL A O 1
ATOM 897 N N . HIS A 1 122 ? 2.727 17.188 3.592 1.00 79.94 122 HIS A N 1
ATOM 898 C CA . HIS A 1 122 ? 2.611 18.508 4.199 1.00 79.94 122 HIS A CA 1
ATOM 899 C C . HIS A 1 122 ? 2.293 18.388 5.695 1.00 79.94 122 HIS A C 1
ATOM 901 O O . HIS A 1 122 ? 1.515 17.527 6.103 1.00 79.94 122 HIS A O 1
ATOM 907 N N . HIS A 1 123 ? 2.877 19.272 6.509 1.00 67.56 123 HIS A N 1
ATOM 908 C CA . HIS A 1 123 ? 2.627 19.368 7.949 1.00 67.56 123 HIS A CA 1
ATOM 909 C C . HIS A 1 123 ? 1.723 20.571 8.257 1.00 67.56 123 HIS A C 1
ATOM 911 O O . HIS A 1 123 ? 2.201 21.701 8.345 1.00 67.56 123 HIS A O 1
ATOM 917 N N . GLY A 1 124 ? 0.422 20.328 8.458 1.00 54.59 124 GLY A N 1
ATOM 918 C CA . GLY A 1 124 ? -0.547 21.352 8.877 1.00 54.59 124 GLY A CA 1
ATOM 919 C C . GLY A 1 124 ? -0.807 22.474 7.851 1.00 54.59 124 GLY A C 1
ATOM 920 O O . GLY A 1 124 ? -0.102 22.620 6.866 1.00 54.59 124 GLY A O 1
ATOM 921 N N . ASN A 1 125 ? -1.845 23.284 8.105 1.00 51.22 125 ASN A N 1
ATOM 922 C CA . ASN A 1 125 ? -2.305 24.452 7.311 1.00 51.22 125 ASN A CA 1
ATOM 923 C C . ASN A 1 125 ? -3.097 24.182 6.014 1.00 51.22 125 ASN A C 1
ATOM 925 O O . ASN A 1 125 ? -2.829 24.812 5.002 1.00 51.22 125 ASN A O 1
ATOM 929 N N . ASN A 1 126 ? -4.136 23.335 6.041 1.00 50.88 126 ASN A N 1
ATOM 930 C CA . ASN A 1 126 ? -5.030 23.081 4.885 1.00 50.88 126 ASN A CA 1
ATOM 931 C C . ASN A 1 126 ? -4.336 22.529 3.622 1.00 50.88 126 ASN A C 1
ATOM 933 O O . ASN A 1 126 ? -4.994 22.360 2.597 1.00 50.88 126 ASN A O 1
ATOM 937 N N . ASP A 1 127 ? -3.043 22.220 3.698 1.00 60.84 127 ASP A N 1
ATOM 938 C CA . ASP A 1 127 ? -2.287 21.640 2.602 1.00 60.84 127 ASP A CA 1
ATOM 939 C C . ASP A 1 127 ? -2.601 20.143 2.444 1.00 60.84 127 ASP A C 1
ATOM 941 O O . ASP A 1 127 ? -2.839 19.407 3.414 1.00 60.84 127 ASP A O 1
ATOM 945 N N . PHE A 1 128 ? -2.607 19.695 1.189 1.00 63.84 128 PHE A N 1
ATOM 946 C CA . PHE A 1 128 ? -2.872 18.313 0.816 1.00 63.84 128 PHE A CA 1
ATOM 947 C C . PHE A 1 128 ? -1.565 17.542 0.672 1.00 63.84 128 PHE A C 1
ATOM 949 O O . PHE A 1 128 ? -0.716 17.894 -0.138 1.00 63.84 128 PHE A O 1
ATOM 956 N N . SER A 1 129 ? -1.441 16.451 1.416 1.00 76.56 129 SER A N 1
ATOM 957 C CA . SER A 1 129 ? -0.447 15.419 1.163 1.00 76.56 129 SER A CA 1
ATOM 958 C C . SER A 1 129 ? -0.899 14.545 -0.007 1.00 76.56 129 SER A C 1
ATOM 960 O O . SER A 1 129 ? -2.078 14.189 -0.130 1.00 76.56 129 SER A O 1
ATOM 962 N N . SER A 1 130 ? 0.046 14.174 -0.862 1.00 73.06 130 SER A N 1
ATOM 963 C CA . SER A 1 130 ? -0.165 13.250 -1.970 1.00 73.06 130 SER A CA 1
ATOM 964 C C . SER A 1 130 ? 0.730 12.025 -1.800 1.00 73.06 130 SER A C 1
ATOM 966 O O . SER A 1 130 ? 1.835 12.086 -1.258 1.00 73.06 130 SER A O 1
ATOM 968 N N . TYR A 1 131 ? 0.228 10.869 -2.212 1.00 81.94 131 TYR A N 1
ATOM 969 C CA . TYR A 1 131 ? 0.995 9.633 -2.194 1.00 81.94 131 TYR A CA 1
ATOM 970 C C . TYR A 1 131 ? 0.530 8.715 -3.315 1.00 81.94 131 TYR A C 1
ATOM 972 O O . TYR A 1 131 ? -0.587 8.823 -3.825 1.00 81.94 131 TYR A O 1
ATOM 980 N N . GLY A 1 132 ? 1.401 7.797 -3.708 1.00 80.75 132 GLY A N 1
ATOM 981 C CA . GLY A 1 132 ? 1.109 6.868 -4.783 1.00 80.75 132 GLY A CA 1
ATOM 982 C C . GLY A 1 132 ? 2.127 5.751 -4.869 1.00 80.75 132 GLY A C 1
ATOM 983 O O . GLY A 1 132 ? 3.245 5.862 -4.372 1.00 80.75 132 GLY A O 1
ATOM 984 N N . VAL A 1 133 ? 1.738 4.665 -5.526 1.00 87.12 133 VAL A N 1
ATOM 985 C CA . VAL A 1 133 ? 2.654 3.575 -5.863 1.00 87.12 133 VAL A CA 1
ATOM 986 C C . VAL A 1 133 ? 2.961 3.632 -7.351 1.00 87.12 133 VAL A C 1
ATOM 988 O O . VAL A 1 133 ? 2.066 3.810 -8.179 1.00 87.12 133 VAL A O 1
ATOM 991 N N . SER A 1 134 ? 4.237 3.497 -7.684 1.00 89.31 134 SER A N 1
ATOM 992 C CA . SER A 1 134 ? 4.767 3.574 -9.034 1.00 89.31 134 SER A CA 1
ATOM 993 C C . SER A 1 134 ? 5.487 2.283 -9.404 1.00 89.31 134 SER A C 1
ATOM 995 O O . SER A 1 134 ? 6.354 1.797 -8.677 1.00 89.31 134 SER A O 1
ATOM 997 N N . LEU A 1 135 ? 5.105 1.759 -10.564 1.00 94.69 135 LEU A N 1
ATOM 998 C CA . LEU A 1 135 ? 5.695 0.632 -11.282 1.00 94.69 135 LEU A CA 1
ATOM 999 C C . LEU A 1 135 ? 6.455 1.106 -12.533 1.00 94.69 135 LEU A C 1
ATOM 1001 O O . LEU A 1 135 ? 6.824 0.298 -13.385 1.00 94.69 135 LEU A O 1
ATOM 1005 N N . VAL A 1 136 ? 6.695 2.419 -12.658 1.00 92.06 136 VAL A N 1
ATOM 1006 C CA . VAL A 1 136 ? 7.494 3.021 -13.744 1.00 92.06 136 VAL A CA 1
ATOM 1007 C C . VAL A 1 136 ? 8.902 2.424 -13.777 1.00 92.06 136 VAL A C 1
ATOM 1009 O O . VAL A 1 136 ? 9.428 2.131 -14.851 1.00 92.06 136 VAL A O 1
ATOM 1012 N N . ASP A 1 137 ? 9.455 2.149 -12.596 1.00 94.94 137 ASP A N 1
ATOM 1013 C CA . ASP A 1 137 ? 10.770 1.535 -12.410 1.00 94.94 137 ASP A CA 1
ATOM 1014 C C . ASP A 1 137 ? 10.659 0.006 -12.255 1.00 94.94 137 ASP A C 1
ATOM 1016 O O . ASP A 1 137 ? 11.579 -0.648 -11.781 1.00 94.94 137 ASP A O 1
ATOM 1020 N N . GLY A 1 138 ? 9.541 -0.595 -12.672 1.00 96.62 138 GLY A N 1
ATOM 1021 C CA . GLY A 1 138 ? 9.288 -2.032 -12.595 1.00 96.62 138 GLY A CA 1
ATOM 1022 C C . GLY A 1 138 ? 8.684 -2.484 -11.264 1.00 96.62 138 GLY A C 1
ATOM 1023 O O . GLY A 1 138 ? 8.147 -1.699 -10.490 1.00 96.62 138 GLY A O 1
ATOM 1024 N N . PHE A 1 139 ? 8.736 -3.791 -11.024 1.00 98.38 139 PHE A N 1
ATOM 1025 C CA . PHE A 1 139 ? 8.128 -4.452 -9.874 1.00 98.38 139 PHE A CA 1
ATOM 1026 C C . PHE A 1 139 ? 9.078 -5.496 -9.302 1.00 98.38 139 PHE A C 1
ATOM 1028 O O . PHE A 1 139 ? 9.592 -6.332 -10.040 1.00 98.38 139 PHE A O 1
ATOM 1035 N N . ASN A 1 140 ? 9.269 -5.507 -7.989 1.00 98.00 140 ASN A N 1
ATOM 1036 C CA . ASN A 1 140 ? 10.016 -6.566 -7.299 1.00 98.00 140 ASN A CA 1
ATOM 1037 C C . ASN A 1 140 ? 9.226 -7.195 -6.147 1.00 98.00 140 ASN A C 1
ATOM 1039 O O . ASN A 1 140 ? 9.419 -8.369 -5.844 1.00 98.00 140 ASN A O 1
ATOM 1043 N N . ILE A 1 141 ? 8.337 -6.432 -5.512 1.00 97.50 141 ILE A N 1
ATOM 1044 C CA . ILE A 1 141 ? 7.520 -6.891 -4.391 1.00 97.50 141 ILE A CA 1
ATOM 1045 C C . ILE A 1 141 ? 6.153 -6.194 -4.397 1.00 97.50 141 ILE A C 1
ATOM 1047 O O . ILE A 1 141 ? 6.082 -5.019 -4.783 1.00 97.50 141 ILE A O 1
ATOM 1051 N N . PRO A 1 142 ? 5.074 -6.873 -3.958 1.00 95.06 142 PRO A N 1
ATOM 1052 C CA . PRO A 1 142 ? 3.808 -6.213 -3.672 1.00 95.06 142 PRO A CA 1
ATOM 1053 C C . PRO A 1 142 ? 3.983 -5.118 -2.615 1.00 95.06 142 PRO A C 1
ATOM 1055 O O . PRO A 1 142 ? 4.684 -5.308 -1.620 1.00 95.06 142 PRO A O 1
ATOM 1058 N N . LEU A 1 143 ? 3.338 -3.973 -2.824 1.00 92.06 143 LEU A N 1
ATOM 1059 C CA . LEU A 1 143 ? 3.429 -2.824 -1.924 1.00 92.06 143 LEU A CA 1
ATOM 1060 C C . LEU A 1 143 ? 2.111 -2.056 -1.913 1.00 92.06 143 LEU A C 1
ATOM 1062 O O . LEU A 1 143 ? 1.512 -1.813 -2.962 1.00 92.06 143 LEU A O 1
ATOM 1066 N N . THR A 1 144 ? 1.692 -1.624 -0.726 1.00 86.06 144 THR A N 1
ATOM 1067 C CA . THR A 1 144 ? 0.546 -0.732 -0.526 1.00 86.06 144 THR A CA 1
ATOM 1068 C C . THR A 1 144 ? 0.906 0.413 0.408 1.00 86.06 144 THR A C 1
ATOM 1070 O O . THR A 1 144 ? 1.693 0.231 1.335 1.00 86.06 144 THR A O 1
ATOM 1073 N N . ILE A 1 145 ? 0.290 1.570 0.188 1.00 83.44 145 ILE A N 1
ATOM 1074 C CA . ILE A 1 145 ? 0.306 2.714 1.096 1.00 83.44 145 ILE A CA 1
ATOM 1075 C C . ILE A 1 145 ? -1.087 2.820 1.709 1.00 83.44 145 ILE A C 1
ATOM 1077 O O . ILE A 1 145 ? -2.072 2.955 0.982 1.00 83.44 145 ILE A O 1
ATOM 1081 N N . THR A 1 146 ? -1.149 2.760 3.035 1.00 81.44 146 THR A N 1
ATOM 1082 C CA . THR A 1 146 ? -2.381 2.934 3.806 1.00 81.44 146 THR A CA 1
ATOM 1083 C C . THR A 1 146 ? -2.262 4.236 4.592 1.00 81.44 146 THR A C 1
ATOM 1085 O O . THR A 1 146 ? -1.456 4.298 5.520 1.00 81.44 146 THR A O 1
ATOM 1088 N N . PRO A 1 147 ? -2.989 5.298 4.215 1.00 76.38 147 PRO A N 1
ATOM 1089 C CA . PRO A 1 147 ? -3.038 6.513 5.017 1.00 76.38 147 PRO A CA 1
ATOM 1090 C C . PRO A 1 147 ? -3.799 6.239 6.321 1.00 76.38 147 PRO A C 1
ATOM 1092 O O . PRO A 1 147 ? -4.834 5.575 6.320 1.00 76.38 147 PRO A O 1
ATOM 1095 N N . HIS A 1 148 ? -3.303 6.791 7.422 1.00 70.94 148 HIS A N 1
ATOM 1096 C CA . HIS A 1 148 ? -3.991 6.806 8.709 1.00 70.94 148 HIS A CA 1
ATOM 1097 C C . HIS A 1 148 ? -4.322 8.264 9.053 1.00 70.94 148 HIS A C 1
ATOM 1099 O O . HIS A 1 148 ? -3.508 9.149 8.796 1.00 70.94 148 HIS A O 1
ATOM 1105 N N . GLU A 1 149 ? -5.521 8.520 9.585 1.00 63.84 149 GLU A N 1
ATOM 1106 C CA . GLU A 1 149 ? -5.944 9.833 10.120 1.00 63.84 149 GLU A CA 1
ATOM 1107 C C . GLU A 1 149 ? -6.037 11.005 9.120 1.00 63.84 149 GLU A C 1
ATOM 1109 O O . GLU A 1 149 ? -6.196 12.154 9.524 1.00 63.84 149 GLU A O 1
ATOM 1114 N N . GLY A 1 150 ? -5.979 10.762 7.809 1.00 53.81 150 GLY A N 1
ATOM 1115 C CA . GLY A 1 150 ? -6.130 11.812 6.795 1.00 53.81 150 GLY A CA 1
ATOM 1116 C C . GLY A 1 150 ? -7.579 12.286 6.618 1.00 53.81 150 GLY A C 1
ATOM 1117 O O . GLY A 1 150 ? -8.508 11.481 6.639 1.00 53.81 150 GLY A O 1
ATOM 1118 N N . LYS A 1 151 ? -7.791 13.591 6.390 1.00 53.91 151 LYS A N 1
ATOM 1119 C CA . LYS A 1 151 ? -9.112 14.146 6.030 1.00 53.91 151 LYS A CA 1
ATOM 1120 C C . LYS A 1 151 ? -9.251 14.221 4.504 1.00 53.91 151 LYS A C 1
ATOM 1122 O O . LYS A 1 151 ? -8.355 14.722 3.822 1.00 53.91 151 LYS A O 1
ATOM 1127 N N . GLY A 1 152 ? -10.388 13.781 3.964 1.00 57.91 152 GLY A N 1
ATOM 1128 C CA . GLY A 1 152 ? -10.664 13.751 2.520 1.00 57.91 152 GLY A CA 1
ATOM 1129 C C . GLY A 1 152 ? -10.710 12.330 1.952 1.00 57.91 152 GLY A C 1
ATOM 1130 O O . GLY A 1 152 ? -10.948 11.371 2.680 1.00 57.91 152 GLY A O 1
ATOM 1131 N N . VAL A 1 153 ? -10.510 12.185 0.640 1.00 56.72 153 VAL A N 1
ATOM 1132 C CA . VAL A 1 153 ? -10.449 10.867 -0.013 1.00 56.72 153 VAL A CA 1
ATOM 1133 C C . VAL A 1 153 ? -9.019 10.357 0.104 1.00 56.72 153 VAL A C 1
ATOM 1135 O O . VAL A 1 153 ? -8.153 10.762 -0.664 1.00 56.72 153 VAL A O 1
ATOM 1138 N N . CYS A 1 154 ? -8.771 9.481 1.075 1.00 67.44 154 CYS A N 1
ATOM 1139 C CA . CYS A 1 154 ? -7.452 8.915 1.342 1.00 67.44 154 CYS A CA 1
ATOM 1140 C C . CYS A 1 154 ? -7.496 7.382 1.159 1.00 67.44 154 CYS A C 1
ATOM 1142 O O . CYS A 1 154 ? -7.578 6.652 2.145 1.00 67.44 154 CYS A O 1
ATOM 1144 N N . PRO A 1 155 ? -7.528 6.866 -0.083 1.00 63.47 155 PRO A N 1
ATOM 1145 C CA . PRO A 1 155 ? -7.670 5.439 -0.316 1.00 63.47 155 PRO A CA 1
ATOM 1146 C C . PRO A 1 155 ? -6.349 4.702 -0.121 1.00 63.47 155 PRO A C 1
ATOM 1148 O O . PRO A 1 155 ? -5.261 5.244 -0.301 1.00 63.47 155 PRO A O 1
ATOM 1151 N N . VAL A 1 156 ? -6.451 3.406 0.158 1.00 74.19 156 VAL A N 1
ATOM 1152 C CA . VAL A 1 156 ? -5.296 2.515 0.070 1.00 74.19 156 VAL A CA 1
ATOM 1153 C C . VAL A 1 156 ? -4.908 2.371 -1.398 1.00 74.19 156 VAL A C 1
ATOM 1155 O O . VAL A 1 156 ? -5.697 1.879 -2.205 1.00 74.19 156 VAL A O 1
ATOM 1158 N N . VAL A 1 157 ? -3.686 2.768 -1.742 1.00 74.44 157 VAL A N 1
ATOM 1159 C CA . VAL A 1 157 ? -3.151 2.662 -3.109 1.00 74.44 157 VAL A CA 1
ATOM 1160 C C . VAL A 1 157 ? -1.988 1.686 -3.143 1.00 74.44 157 VAL A C 1
ATOM 1162 O O . VAL A 1 157 ? -1.215 1.584 -2.190 1.00 74.44 157 VAL A O 1
ATOM 1165 N N . GLY A 1 158 ? -1.850 0.938 -4.234 1.00 82.56 158 GLY A N 1
ATOM 1166 C CA . GLY A 1 158 ? -0.764 -0.022 -4.358 1.00 82.56 158 GLY A CA 1
ATOM 1167 C C . GLY A 1 158 ? -0.979 -1.120 -5.375 1.00 82.56 158 GLY A C 1
ATOM 1168 O O . GLY A 1 158 ? -1.913 -1.097 -6.173 1.00 82.56 158 GLY A O 1
ATOM 1169 N N . CYS A 1 159 ? -0.080 -2.094 -5.313 1.00 83.31 159 CYS A N 1
ATOM 1170 C CA . CYS A 1 159 ? -0.062 -3.273 -6.158 1.00 83.31 159 CYS A CA 1
ATOM 1171 C C . CYS A 1 159 ? 0.068 -4.508 -5.266 1.00 83.31 159 CYS A C 1
ATOM 1173 O O . CYS A 1 159 ? 1.131 -4.754 -4.696 1.00 83.31 159 CYS A O 1
ATOM 1175 N N . ARG A 1 160 ? -1.038 -5.246 -5.096 1.00 85.50 160 ARG A N 1
ATOM 1176 C CA . ARG A 1 160 ? -1.101 -6.462 -4.259 1.00 85.50 160 ARG A CA 1
ATOM 1177 C C . ARG A 1 160 ? -0.741 -7.731 -5.036 1.00 85.50 160 ARG A C 1
ATOM 1179 O O . ARG A 1 160 ? -0.293 -8.703 -4.439 1.00 85.50 160 ARG A O 1
ATOM 1186 N N . SER A 1 161 ? -0.950 -7.710 -6.349 1.00 87.62 161 SER A N 1
ATOM 1187 C CA . SER A 1 161 ? -0.699 -8.825 -7.261 1.00 87.62 161 SER A CA 1
ATOM 1188 C C . SER A 1 161 ? 0.785 -9.193 -7.298 1.00 87.62 161 SER A C 1
ATOM 1190 O O . SER A 1 161 ? 1.642 -8.314 -7.375 1.00 87.62 161 SER A O 1
ATOM 1192 N N . ASP A 1 162 ? 1.099 -10.490 -7.297 1.00 90.62 162 ASP A N 1
ATOM 1193 C CA . ASP A 1 162 ? 2.465 -10.966 -7.527 1.00 90.62 162 ASP A CA 1
ATOM 1194 C C . ASP A 1 162 ? 2.791 -10.949 -9.028 1.00 90.62 162 ASP A C 1
ATOM 1196 O O . ASP A 1 162 ? 2.505 -11.890 -9.777 1.00 90.62 162 ASP A O 1
ATOM 1200 N N . LEU A 1 163 ? 3.393 -9.846 -9.478 1.00 94.62 163 LEU A N 1
ATOM 1201 C CA . LEU A 1 163 ? 3.780 -9.676 -10.879 1.00 94.62 163 LEU A CA 1
ATOM 1202 C C . LEU A 1 163 ? 5.089 -10.385 -11.233 1.00 94.62 163 LEU A C 1
ATOM 1204 O O . LEU A 1 163 ? 5.423 -10.441 -12.416 1.00 94.62 163 LEU A O 1
ATOM 1208 N N . VAL A 1 164 ? 5.829 -10.936 -10.261 1.00 95.88 164 VAL A N 1
ATOM 1209 C CA . VAL A 1 164 ? 7.024 -11.749 -10.548 1.00 95.88 164 VAL A CA 1
ATOM 1210 C C . VAL A 1 164 ? 6.596 -13.079 -11.162 1.00 95.88 164 VAL A C 1
ATOM 1212 O O . VAL A 1 164 ? 7.170 -13.503 -12.167 1.00 95.88 164 VAL A O 1
ATOM 1215 N N . ALA A 1 165 ? 5.541 -13.692 -10.618 1.00 93.69 165 ALA A N 1
ATOM 1216 C CA . ALA A 1 165 ? 5.006 -14.971 -11.088 1.00 93.69 165 ALA A CA 1
ATOM 1217 C C . ALA A 1 165 ? 4.447 -14.920 -12.522 1.00 93.69 165 ALA A C 1
ATOM 1219 O O . ALA A 1 165 ? 4.497 -15.913 -13.246 1.00 93.69 165 ALA A O 1
ATOM 1220 N N . THR A 1 166 ? 3.927 -13.765 -12.941 1.00 95.25 166 THR A N 1
ATOM 1221 C CA . THR A 1 166 ? 3.251 -13.571 -14.237 1.00 95.25 166 THR A CA 1
ATOM 1222 C C . THR A 1 166 ? 4.046 -12.703 -15.218 1.00 95.25 166 THR A C 1
ATOM 1224 O O . THR A 1 166 ? 3.572 -12.418 -16.318 1.00 95.25 166 THR A O 1
ATOM 1227 N N . CYS A 1 167 ? 5.278 -12.323 -14.857 1.00 97.50 167 CYS A N 1
ATOM 1228 C CA . CYS A 1 167 ? 6.097 -11.390 -15.625 1.00 97.50 167 CYS A CA 1
ATOM 1229 C C . CYS A 1 167 ? 6.352 -11.872 -17.072 1.00 97.50 167 CYS A C 1
ATOM 1231 O O . CYS A 1 167 ? 6.925 -12.957 -17.263 1.00 97.50 167 CYS A O 1
ATOM 1233 N N . PRO A 1 168 ? 6.015 -11.065 -18.102 1.00 97.06 168 PRO A N 1
ATOM 1234 C CA . PRO A 1 168 ? 6.258 -11.402 -19.500 1.00 97.06 168 PRO A CA 1
ATOM 1235 C C . PRO A 1 168 ? 7.742 -11.677 -19.777 1.00 97.06 168 PRO A C 1
ATOM 1237 O O . PRO A 1 168 ? 8.586 -10.939 -19.266 1.00 97.06 168 PRO A O 1
ATOM 1240 N N . PRO A 1 169 ? 8.097 -12.661 -20.629 1.00 96.31 169 PRO A N 1
ATOM 1241 C CA . PRO A 1 169 ? 9.491 -13.056 -20.850 1.00 96.31 169 PRO A CA 1
ATOM 1242 C C . PRO A 1 169 ? 10.472 -11.908 -21.152 1.00 96.31 169 PRO A C 1
ATOM 1244 O O . PRO A 1 169 ? 11.540 -11.896 -20.541 1.00 96.31 169 PRO A O 1
ATOM 1247 N N . PRO A 1 170 ? 10.140 -10.905 -21.997 1.00 96.56 170 PRO A N 1
ATOM 1248 C CA . PRO A 1 170 ? 11.051 -9.788 -22.274 1.00 96.56 170 PRO A CA 1
ATOM 1249 C C . PRO A 1 170 ? 11.330 -8.878 -21.067 1.00 96.56 170 PRO A C 1
ATOM 1251 O O . PRO A 1 170 ? 12.298 -8.124 -21.081 1.00 96.56 170 PRO A O 1
ATOM 1254 N N . LEU A 1 171 ? 10.482 -8.929 -20.037 1.00 97.81 171 LEU A N 1
ATOM 1255 C CA . LEU A 1 171 ? 10.569 -8.090 -18.842 1.00 97.81 171 LEU A CA 1
ATOM 1256 C C . LEU A 1 171 ? 11.184 -8.826 -17.643 1.00 97.81 171 LEU A C 1
ATOM 1258 O O . LEU A 1 171 ? 11.435 -8.213 -16.609 1.00 97.81 171 LEU A O 1
ATOM 1262 N N . GLN A 1 172 ? 11.437 -10.131 -17.740 1.00 97.75 172 GLN A N 1
ATOM 1263 C CA . GLN A 1 172 ? 11.910 -10.920 -16.603 1.00 97.75 172 GLN A CA 1
ATOM 1264 C C . GLN A 1 172 ? 13.310 -10.487 -16.155 1.00 97.75 172 GLN A C 1
ATOM 1266 O O . GLN A 1 172 ? 14.280 -10.566 -16.911 1.00 97.75 172 GLN A O 1
ATOM 1271 N N . HIS A 1 173 ? 13.435 -10.092 -14.888 1.00 97.00 173 HIS A N 1
ATOM 1272 C CA . HIS A 1 173 ? 14.724 -9.882 -14.244 1.00 97.00 173 HIS A CA 1
ATOM 1273 C C . HIS A 1 173 ? 15.110 -11.138 -13.459 1.00 97.00 173 HIS A C 1
ATOM 1275 O O . HIS A 1 173 ? 14.447 -11.515 -12.490 1.00 97.00 173 HIS A O 1
ATOM 1281 N N . ARG A 1 174 ? 16.177 -11.804 -13.911 1.00 95.94 174 ARG A N 1
ATOM 1282 C CA . ARG A 1 174 ? 16.673 -13.063 -13.344 1.00 95.94 174 ARG A CA 1
ATOM 1283 C C . ARG A 1 174 ? 17.978 -12.853 -12.597 1.00 95.94 174 ARG A C 1
ATOM 1285 O O . ARG A 1 174 ? 18.856 -12.152 -13.097 1.00 95.94 174 ARG A O 1
ATOM 1292 N N . VAL A 1 175 ? 18.114 -13.512 -11.448 1.00 91.88 175 VAL A N 1
ATOM 1293 C CA . VAL A 1 175 ? 19.342 -13.490 -10.640 1.00 91.88 175 VAL A CA 1
ATOM 1294 C C . VAL A 1 175 ? 19.732 -14.922 -10.258 1.00 91.88 175 VAL A C 1
ATOM 1296 O O . VAL A 1 175 ? 18.957 -15.572 -9.559 1.00 91.88 175 VAL A O 1
ATOM 1299 N N . PRO A 1 176 ? 20.903 -15.439 -10.693 1.00 90.06 176 PRO A N 1
ATOM 1300 C CA . PRO A 1 176 ? 21.874 -14.813 -11.600 1.00 90.06 176 PRO A CA 1
ATOM 1301 C C . PRO A 1 176 ? 21.306 -14.523 -12.999 1.00 90.06 176 PRO A C 1
ATOM 1303 O O . PRO A 1 176 ? 20.373 -15.189 -13.452 1.00 90.06 176 PRO A O 1
ATOM 1306 N N . LEU A 1 177 ? 21.873 -13.536 -13.696 1.00 87.94 177 LEU A N 1
ATOM 1307 C CA . LEU A 1 177 ? 21.427 -13.129 -15.034 1.00 87.94 177 LEU A CA 1
ATOM 1308 C C . LEU A 1 177 ? 21.385 -14.319 -16.009 1.00 87.94 177 LEU A C 1
ATOM 1310 O O . LEU A 1 177 ? 22.279 -15.162 -16.024 1.00 87.94 177 LEU A O 1
ATOM 1314 N N . GLY A 1 178 ? 20.320 -14.400 -16.810 1.00 83.44 178 GLY A N 1
ATOM 1315 C CA . GLY A 1 178 ? 20.129 -15.417 -17.855 1.00 83.44 178 GLY A CA 1
ATOM 1316 C C . GLY A 1 178 ? 19.728 -16.820 -17.375 1.00 83.44 178 GLY A C 1
ATOM 1317 O O . GLY A 1 178 ? 19.047 -17.526 -18.113 1.00 83.44 178 GLY A O 1
ATOM 1318 N N . HIS A 1 179 ? 20.081 -17.212 -16.147 1.00 88.12 179 HIS A N 1
ATOM 1319 C CA . HIS A 1 179 ? 19.920 -18.598 -15.673 1.00 88.12 179 HIS A CA 1
ATOM 1320 C C . HIS A 1 179 ? 19.175 -18.742 -14.342 1.00 88.12 179 HIS A C 1
ATOM 1322 O O . HIS A 1 179 ? 18.707 -19.830 -14.013 1.00 88.12 179 HIS A O 1
ATOM 1328 N N . GLY A 1 180 ? 19.066 -17.667 -13.566 1.00 92.44 180 GLY A N 1
ATOM 1329 C CA . GLY A 1 180 ? 18.426 -17.687 -12.259 1.00 92.44 180 GLY A CA 1
ATOM 1330 C C . GLY A 1 180 ? 16.898 -17.649 -12.302 1.00 92.44 180 GLY A C 1
ATOM 1331 O O . GLY A 1 180 ? 16.296 -17.443 -13.367 1.00 92.44 180 GLY A O 1
ATOM 1332 N N . PRO A 1 181 ? 16.246 -17.819 -11.138 1.00 95.81 181 PRO A N 1
ATOM 1333 C CA . PRO A 1 181 ? 14.826 -17.527 -10.989 1.00 95.81 181 PRO A CA 1
ATOM 1334 C C . PRO A 1 181 ? 14.525 -16.073 -11.363 1.00 95.81 181 PRO A C 1
ATOM 1336 O O . PRO A 1 181 ? 15.377 -15.191 -11.237 1.00 95.81 181 PRO A O 1
ATOM 1339 N N . VAL A 1 182 ? 13.297 -15.829 -11.819 1.00 97.44 182 VAL A N 1
ATOM 1340 C CA . VAL A 1 182 ? 12.777 -14.466 -11.959 1.00 97.44 182 VAL A CA 1
ATOM 1341 C C . VAL A 1 182 ? 12.562 -13.932 -10.550 1.00 97.44 182 VAL A C 1
ATOM 1343 O O . VAL A 1 182 ? 11.831 -14.539 -9.774 1.00 97.44 182 VAL A O 1
ATOM 1346 N N . VAL A 1 183 ? 13.231 -12.836 -10.210 1.00 97.06 183 VAL A N 1
ATOM 1347 C CA . VAL A 1 183 ? 13.140 -12.209 -8.880 1.00 97.06 183 VAL A CA 1
ATOM 1348 C C . VAL A 1 183 ? 12.463 -10.842 -8.930 1.00 97.06 183 VAL A C 1
ATOM 1350 O O . VAL A 1 183 ? 12.140 -10.281 -7.889 1.00 97.06 183 VAL A O 1
ATOM 1353 N N . ALA A 1 184 ? 12.261 -10.304 -10.135 1.00 97.81 184 ALA A N 1
ATOM 1354 C CA . ALA A 1 184 ? 11.564 -9.053 -10.383 1.00 97.81 184 ALA A CA 1
ATOM 1355 C C . ALA A 1 184 ? 11.123 -8.947 -11.855 1.00 97.81 184 ALA A C 1
ATOM 1357 O O . ALA A 1 184 ? 11.549 -9.725 -12.713 1.00 97.81 184 ALA A O 1
ATOM 1358 N N . CYS A 1 185 ? 10.284 -7.960 -12.149 1.00 98.31 185 CYS A N 1
ATOM 1359 C CA . CYS A 1 185 ? 9.771 -7.645 -13.472 1.00 98.31 185 CYS A CA 1
ATOM 1360 C C . CYS A 1 185 ? 10.162 -6.214 -13.858 1.00 98.31 185 CYS A C 1
ATOM 1362 O O . CYS A 1 185 ? 9.796 -5.253 -13.184 1.00 98.31 185 CYS A O 1
ATOM 1364 N N . LYS A 1 186 ? 10.926 -6.064 -14.938 1.00 98.38 186 LYS A N 1
ATOM 1365 C CA . LYS A 1 186 ? 11.320 -4.771 -15.506 1.00 98.38 186 LYS A CA 1
ATOM 1366 C C . LYS A 1 186 ? 10.110 -4.036 -16.074 1.00 98.38 186 LYS A C 1
ATOM 1368 O O . LYS A 1 186 ? 9.192 -4.660 -16.598 1.00 98.38 186 LYS A O 1
ATOM 1373 N N . SER A 1 187 ? 10.139 -2.708 -16.041 1.00 96.62 187 SER A N 1
ATOM 1374 C CA . SER A 1 187 ? 9.246 -1.911 -16.881 1.00 96.62 187 SER A CA 1
ATOM 1375 C C . SER A 1 187 ? 9.696 -1.957 -18.346 1.00 96.62 187 SER A C 1
ATOM 1377 O O . SER A 1 187 ? 10.805 -2.393 -18.660 1.00 96.62 187 SER A O 1
ATOM 1379 N N . GLY A 1 188 ? 8.854 -1.475 -19.266 1.00 95.75 188 GLY A N 1
ATOM 1380 C CA . GLY A 1 188 ? 9.245 -1.347 -20.674 1.00 95.75 188 GLY A CA 1
ATOM 1381 C C . GLY A 1 188 ? 10.470 -0.441 -20.863 1.00 95.75 188 GLY A C 1
ATOM 1382 O O . GLY A 1 188 ? 11.371 -0.774 -21.629 1.00 95.75 188 GLY A O 1
ATOM 1383 N N . CYS A 1 189 ? 10.554 0.667 -20.119 1.00 95.31 189 CYS A N 1
ATOM 1384 C CA . CYS A 1 189 ? 11.722 1.549 -20.166 1.00 95.31 189 CYS A CA 1
ATOM 1385 C C . CYS A 1 189 ? 13.001 0.820 -19.727 1.00 95.31 189 CYS A C 1
ATOM 1387 O O . CYS A 1 189 ? 14.013 0.889 -20.421 1.00 95.31 189 CYS A O 1
ATOM 1389 N N . GLU A 1 190 ? 12.941 0.074 -18.624 1.00 96.25 190 GLU A N 1
ATOM 1390 C CA . GLU A 1 190 ? 14.097 -0.656 -18.093 1.00 96.25 190 GLU A CA 1
ATOM 1391 C C . GLU A 1 190 ? 14.492 -1.872 -18.950 1.00 96.25 190 GLU A C 1
ATOM 1393 O O . GLU A 1 190 ? 15.639 -2.309 -18.945 1.00 96.25 190 GLU A O 1
ATOM 1398 N N . ALA A 1 191 ? 13.554 -2.456 -19.695 1.00 96.75 191 ALA A N 1
ATOM 1399 C CA . ALA A 1 191 ? 13.853 -3.587 -20.569 1.00 96.75 191 ALA A CA 1
ATOM 1400 C C . ALA A 1 191 ? 14.472 -3.165 -21.911 1.00 96.75 191 ALA A C 1
ATOM 1402 O O . ALA A 1 191 ? 15.349 -3.866 -22.417 1.00 96.75 191 ALA A O 1
ATOM 1403 N N . PHE A 1 192 ? 14.020 -2.049 -22.493 1.00 96.75 192 PHE A N 1
ATOM 1404 C CA . PHE A 1 192 ? 14.337 -1.695 -23.884 1.00 96.75 192 PHE A CA 1
ATOM 1405 C C . PHE A 1 192 ? 15.069 -0.361 -24.052 1.00 96.75 192 PHE A C 1
ATOM 1407 O O . PHE A 1 192 ? 15.625 -0.109 -25.118 1.00 96.75 192 PHE A O 1
ATOM 1414 N N . HIS A 1 193 ? 15.070 0.500 -23.032 1.00 95.38 193 HIS A N 1
ATOM 1415 C CA . HIS A 1 193 ? 15.774 1.788 -23.005 1.00 95.38 193 HIS A CA 1
ATOM 1416 C C . HIS A 1 193 ? 15.470 2.744 -24.178 1.00 95.38 193 HIS A C 1
ATOM 1418 O O . HIS A 1 193 ? 16.259 3.649 -24.463 1.00 95.38 193 HIS A O 1
ATOM 1424 N N . THR A 1 194 ? 14.332 2.577 -24.854 1.00 95.94 194 THR A N 1
ATOM 1425 C CA . THR A 1 194 ? 13.885 3.452 -25.949 1.00 95.94 194 THR A CA 1
ATOM 1426 C C . THR A 1 194 ? 13.293 4.751 -25.412 1.00 95.94 194 THR A C 1
ATOM 1428 O O . THR A 1 194 ? 12.615 4.736 -24.385 1.00 95.94 194 THR A O 1
ATOM 1431 N N . ASP A 1 195 ? 13.447 5.853 -26.147 1.00 93.69 195 ASP A N 1
ATOM 1432 C CA . ASP A 1 195 ? 12.910 7.158 -25.736 1.00 93.69 195 ASP A CA 1
ATOM 1433 C C . ASP A 1 195 ? 11.390 7.180 -25.564 1.00 93.69 195 ASP A C 1
ATOM 1435 O O . ASP A 1 195 ? 10.909 7.841 -24.649 1.00 93.69 195 ASP A O 1
ATOM 1439 N N . GLU A 1 196 ? 10.656 6.425 -26.383 1.00 92.62 196 GLU A N 1
ATOM 1440 C CA . GLU A 1 196 ? 9.198 6.301 -26.294 1.00 92.62 196 GLU A CA 1
ATOM 1441 C C . GLU A 1 196 ? 8.768 5.672 -24.962 1.00 92.62 196 GLU A C 1
ATOM 1443 O O . GLU A 1 196 ? 8.033 6.286 -24.194 1.00 92.62 196 GLU A O 1
ATOM 1448 N N . LEU A 1 197 ? 9.292 4.485 -24.633 1.00 92.62 197 LEU A N 1
ATOM 1449 C CA . LEU A 1 197 ? 8.954 3.781 -23.389 1.00 92.62 197 LEU A CA 1
ATOM 1450 C C . LEU A 1 197 ? 9.439 4.505 -22.126 1.00 92.62 197 LEU A C 1
ATOM 1452 O O . LEU A 1 197 ? 8.862 4.317 -21.057 1.00 92.62 197 LEU A O 1
ATOM 1456 N N . CYS A 1 198 ? 10.493 5.312 -22.243 1.00 90.94 198 CYS A N 1
ATOM 1457 C CA . CYS A 1 198 ? 11.057 6.088 -21.142 1.00 90.94 198 CYS A CA 1
ATOM 1458 C C . CYS A 1 198 ? 10.538 7.535 -21.071 1.00 90.94 198 CYS A C 1
ATOM 1460 O O . CYS A 1 198 ? 10.996 8.286 -20.212 1.00 90.94 198 CYS A O 1
ATOM 1462 N N . CYS A 1 199 ? 9.636 7.948 -21.970 1.00 88.38 199 CYS A N 1
ATOM 1463 C CA . CYS A 1 199 ? 9.153 9.327 -22.093 1.00 88.38 199 CYS A CA 1
ATOM 1464 C C . CYS A 1 199 ? 10.282 10.383 -22.153 1.00 88.38 199 CYS A C 1
ATOM 1466 O O . CYS A 1 199 ? 10.214 11.423 -21.499 1.00 88.38 199 CYS A O 1
ATOM 1468 N N . ARG A 1 200 ? 11.354 10.126 -22.913 1.00 89.81 200 ARG A N 1
ATOM 1469 C CA . ARG A 1 200 ? 12.503 11.046 -23.049 1.00 89.81 200 ARG A CA 1
ATOM 1470 C C . ARG A 1 200 ? 12.445 11.834 -24.353 1.00 89.81 200 ARG A C 1
ATOM 1472 O O . ARG A 1 200 ? 11.786 11.435 -25.311 1.00 89.81 200 ARG A O 1
ATOM 1479 N N . ASN A 1 201 ? 13.211 12.924 -24.419 1.00 92.38 201 ASN A N 1
ATOM 1480 C CA . ASN A 1 201 ? 13.389 13.731 -25.629 1.00 92.38 201 ASN A CA 1
ATOM 1481 C C . ASN A 1 201 ? 12.036 14.156 -26.227 1.00 92.38 201 ASN A C 1
ATOM 1483 O O . ASN A 1 201 ? 11.238 14.801 -25.549 1.00 92.38 201 ASN A O 1
ATOM 1487 N N . HIS A 1 202 ? 11.758 13.769 -27.474 1.00 91.44 202 HIS A N 1
ATOM 1488 C CA . HIS A 1 202 ? 10.507 14.076 -28.170 1.00 91.44 202 HIS A CA 1
ATOM 1489 C C . HIS A 1 202 ? 9.254 13.563 -27.434 1.00 91.44 202 HIS A C 1
ATOM 1491 O O . HIS A 1 202 ? 8.182 14.149 -27.563 1.00 91.44 202 HIS A O 1
ATOM 1497 N N . TYR A 1 203 ? 9.394 12.512 -26.621 1.00 88.62 203 TYR A N 1
ATOM 1498 C CA . TYR A 1 203 ? 8.303 11.892 -25.870 1.00 88.62 203 TYR A CA 1
ATOM 1499 C C . TYR A 1 203 ? 8.120 12.468 -24.459 1.00 88.62 203 TYR A C 1
ATOM 1501 O O . TYR A 1 203 ? 7.269 11.982 -23.726 1.00 88.62 203 TYR A O 1
ATOM 1509 N N . ASN A 1 204 ? 8.860 13.507 -24.055 1.00 80.50 204 ASN A N 1
ATOM 1510 C CA . ASN A 1 204 ? 8.751 14.116 -22.719 1.00 80.50 204 ASN A CA 1
ATOM 1511 C C . ASN A 1 204 ? 7.541 15.068 -22.600 1.00 80.50 204 ASN A C 1
ATOM 1513 O O . ASN A 1 204 ? 7.678 16.265 -22.342 1.00 80.50 204 ASN A O 1
ATOM 1517 N N . SER A 1 205 ? 6.345 14.558 -22.890 1.00 76.38 205 SER A N 1
ATOM 1518 C CA . SER A 1 205 ? 5.080 15.255 -22.655 1.00 76.38 205 SER A CA 1
ATOM 1519 C C . SER A 1 205 ? 3.917 14.262 -22.540 1.00 76.38 205 SER A C 1
ATOM 1521 O O . SER A 1 205 ? 3.950 13.213 -23.190 1.00 76.38 205 SER A O 1
ATOM 1523 N N . PRO A 1 206 ? 2.833 14.593 -21.811 1.00 72.75 206 PRO A N 1
ATOM 1524 C CA . PRO A 1 206 ? 1.625 13.757 -21.753 1.00 72.75 206 PRO A CA 1
ATOM 1525 C C . PRO A 1 206 ? 0.952 13.534 -23.119 1.00 72.75 206 PRO A C 1
ATOM 1527 O O . PRO A 1 206 ? 0.218 12.563 -23.338 1.00 72.75 206 PRO A O 1
ATOM 1530 N N . GLN A 1 207 ? 1.163 14.455 -24.061 1.00 80.69 207 GLN A N 1
ATOM 1531 C CA . GLN A 1 207 ? 0.633 14.359 -25.415 1.00 80.69 207 GLN A CA 1
ATOM 1532 C C . GLN A 1 207 ? 1.381 13.303 -26.228 1.00 80.69 207 GLN A C 1
ATOM 1534 O O . GLN A 1 207 ? 0.722 12.549 -26.941 1.00 80.69 207 GLN A O 1
ATOM 1539 N N . MET A 1 208 ? 2.707 13.222 -26.086 1.00 87.25 208 MET A N 1
ATOM 1540 C CA . MET A 1 208 ? 3.554 12.324 -26.878 1.00 87.25 208 MET A CA 1
ATOM 1541 C C . MET A 1 208 ? 3.811 10.973 -26.200 1.00 87.25 208 MET A C 1
ATOM 1543 O O . MET A 1 208 ? 3.807 9.957 -26.887 1.00 87.25 208 MET A O 1
ATOM 1547 N N . CYS A 1 209 ? 3.996 10.918 -24.875 1.00 84.19 209 CYS A N 1
ATOM 1548 C CA . CYS A 1 209 ? 4.183 9.642 -24.184 1.00 84.19 209 CYS A CA 1
ATOM 1549 C C . CYS A 1 209 ? 2.844 8.969 -23.902 1.00 84.19 209 CYS A C 1
ATOM 1551 O O . CYS A 1 209 ? 2.030 9.479 -23.126 1.00 84.19 209 CYS A O 1
ATOM 1553 N N . LYS A 1 210 ? 2.618 7.808 -24.514 1.00 86.88 210 LYS A N 1
ATOM 1554 C CA . LYS A 1 210 ? 1.409 7.003 -24.324 1.00 86.88 210 LYS A CA 1
ATOM 1555 C C . LYS A 1 210 ? 1.732 5.683 -23.641 1.00 86.88 210 LYS A C 1
ATOM 1557 O O . LYS A 1 210 ? 2.870 5.222 -23.655 1.00 86.88 210 LYS A O 1
ATOM 1562 N N . GLY A 1 211 ? 0.704 5.076 -23.050 1.00 85.75 211 GLY A N 1
ATOM 1563 C CA . GLY A 1 211 ? 0.812 3.729 -22.507 1.00 85.75 211 GLY A CA 1
ATOM 1564 C C . GLY A 1 211 ? 1.217 2.737 -23.600 1.00 85.75 211 GLY A C 1
ATOM 1565 O O . GLY A 1 211 ? 0.666 2.756 -24.699 1.00 85.75 211 GLY A O 1
ATOM 1566 N N . SER A 1 212 ? 2.181 1.876 -23.287 1.00 90.50 212 SER A N 1
ATOM 1567 C CA . SER A 1 212 ? 2.630 0.779 -24.145 1.00 90.50 212 SER A CA 1
ATOM 1568 C C . SER A 1 212 ? 1.982 -0.537 -23.725 1.00 90.50 212 SER A C 1
ATOM 1570 O O . SER A 1 212 ? 1.446 -0.652 -22.624 1.00 90.50 212 SER A O 1
ATOM 1572 N N . VAL A 1 213 ? 2.126 -1.584 -24.544 1.00 92.50 213 VAL A N 1
ATOM 1573 C CA . VAL A 1 213 ? 1.709 -2.948 -24.165 1.00 92.50 213 VAL A CA 1
ATOM 1574 C C . VAL A 1 213 ? 2.323 -3.401 -22.832 1.00 92.50 213 VAL A C 1
ATOM 1576 O O . VAL A 1 213 ? 1.684 -4.121 -22.069 1.00 92.50 213 VAL A O 1
ATOM 1579 N N . TYR A 1 214 ? 3.535 -2.930 -22.515 1.00 94.38 214 TYR A N 1
ATOM 1580 C CA . TYR A 1 214 ? 4.222 -3.248 -21.266 1.00 94.38 214 TYR A CA 1
ATOM 1581 C C . TYR A 1 214 ? 3.630 -2.492 -20.075 1.00 94.38 214 TYR A C 1
ATOM 1583 O O . TYR A 1 214 ? 3.380 -3.103 -19.043 1.00 94.38 214 TYR A O 1
ATOM 1591 N N . SER A 1 215 ? 3.359 -1.189 -20.197 1.00 89.62 215 SER A N 1
ATOM 1592 C CA . SER A 1 215 ? 2.734 -0.434 -19.098 1.00 89.62 215 SER A CA 1
ATOM 1593 C C . SER A 1 215 ? 1.281 -0.865 -18.878 1.00 89.62 215 SER A C 1
ATOM 1595 O O . SER A 1 215 ? 0.835 -0.952 -17.739 1.00 89.62 215 SER A O 1
ATOM 1597 N N . THR A 1 216 ? 0.558 -1.222 -19.945 1.00 87.75 216 THR A N 1
ATOM 1598 C CA . THR A 1 216 ? -0.802 -1.775 -19.872 1.00 87.75 216 THR A CA 1
ATOM 1599 C C . THR A 1 216 ? -0.846 -3.112 -19.132 1.00 87.75 216 THR A C 1
ATOM 1601 O O . THR A 1 216 ? -1.780 -3.331 -18.366 1.00 87.75 216 THR A O 1
ATOM 1604 N N . TYR A 1 217 ? 0.174 -3.969 -19.269 1.00 93.38 217 TYR A N 1
ATOM 1605 C CA . TYR A 1 217 ? 0.303 -5.180 -18.446 1.00 93.38 217 TYR A CA 1
ATOM 1606 C C . TYR A 1 217 ? 0.313 -4.847 -16.943 1.00 93.38 217 TYR A C 1
ATOM 1608 O O . TYR A 1 217 ? -0.501 -5.383 -16.189 1.00 93.38 217 TYR A O 1
ATOM 1616 N N . PHE A 1 218 ? 1.159 -3.900 -16.517 1.00 90.44 218 PHE A N 1
ATOM 1617 C CA . PHE A 1 218 ? 1.184 -3.441 -15.123 1.00 90.44 218 PHE A CA 1
ATOM 1618 C C . PHE A 1 218 ? -0.142 -2.786 -14.714 1.00 90.44 218 PHE A C 1
ATOM 1620 O O . PHE A 1 218 ? -0.630 -3.019 -13.609 1.00 90.44 218 PHE A O 1
ATOM 1627 N N . LYS A 1 219 ? -0.763 -2.010 -15.612 1.00 85.88 219 LYS A N 1
ATOM 1628 C CA . LYS A 1 219 ? -2.003 -1.277 -15.327 1.00 85.88 219 LYS A CA 1
ATOM 1629 C C . LYS A 1 219 ? -3.194 -2.202 -15.127 1.00 85.88 219 LYS A C 1
ATOM 1631 O O . LYS A 1 219 ? -3.998 -1.951 -14.238 1.00 85.88 219 LYS A O 1
ATOM 1636 N N . HIS A 1 220 ? -3.294 -3.274 -15.910 1.00 86.00 220 HIS A N 1
ATOM 1637 C CA . HIS A 1 220 ? -4.344 -4.276 -15.736 1.00 86.00 220 HIS A CA 1
ATOM 1638 C C . HIS A 1 220 ? -4.254 -4.967 -14.382 1.00 86.00 220 HIS A C 1
ATOM 1640 O O . HIS A 1 220 ? -5.275 -5.164 -13.732 1.00 86.00 220 HIS A O 1
ATOM 1646 N N . ALA A 1 221 ? -3.044 -5.321 -13.952 1.00 85.25 221 ALA A N 1
ATOM 1647 C CA . ALA A 1 221 ? -2.867 -6.012 -12.686 1.00 85.25 221 ALA A CA 1
ATOM 1648 C C . ALA A 1 221 ? -2.960 -5.073 -11.471 1.00 85.25 221 ALA A C 1
ATOM 1650 O O . ALA A 1 221 ? -3.344 -5.521 -10.391 1.00 85.25 221 ALA A O 1
ATOM 1651 N N . CYS A 1 222 ? -2.598 -3.794 -11.642 1.00 82.75 222 CYS A N 1
ATOM 1652 C CA . CYS A 1 222 ? -2.533 -2.789 -10.579 1.00 82.75 222 CYS A CA 1
ATOM 1653 C C . CYS A 1 222 ? -3.053 -1.407 -11.059 1.00 82.75 222 CYS A C 1
ATOM 1655 O O . CYS A 1 222 ? -2.262 -0.475 -11.246 1.00 82.75 222 CYS A O 1
ATOM 1657 N N . PRO A 1 223 ? -4.385 -1.232 -11.233 1.00 79.62 223 PRO A N 1
ATOM 1658 C CA . PRO A 1 223 ? -4.983 -0.035 -11.850 1.00 79.62 223 PRO A CA 1
ATOM 1659 C C . PRO A 1 223 ? -4.720 1.277 -11.100 1.00 79.62 223 PRO A C 1
ATOM 1661 O O . PRO A 1 223 ? -4.593 2.334 -11.721 1.00 79.62 223 PRO A O 1
ATOM 1664 N N . ALA A 1 224 ? -4.591 1.206 -9.771 1.00 71.94 224 ALA A N 1
ATOM 1665 C CA . ALA A 1 224 ? -4.352 2.342 -8.876 1.00 71.94 224 ALA A CA 1
ATOM 1666 C C . ALA A 1 224 ? -2.861 2.721 -8.733 1.00 71.94 224 ALA A C 1
ATOM 1668 O O . ALA A 1 224 ? -2.456 3.285 -7.717 1.00 71.94 224 ALA A O 1
ATOM 1669 N N . THR A 1 225 ? -2.028 2.386 -9.723 1.00 79.44 225 THR A N 1
ATOM 1670 C CA . THR A 1 225 ? -0.589 2.698 -9.731 1.00 79.44 225 THR A CA 1
ATOM 1671 C C . THR A 1 225 ? -0.176 3.478 -10.974 1.00 79.44 225 THR A C 1
ATOM 1673 O O . THR A 1 225 ? -0.866 3.440 -12.001 1.00 79.44 225 THR A O 1
ATOM 1676 N N . PHE A 1 226 ? 0.952 4.185 -10.880 1.00 81.69 226 PHE A N 1
ATOM 1677 C CA . PHE A 1 226 ? 1.633 4.777 -12.033 1.00 81.69 226 PHE A CA 1
ATOM 1678 C C . PHE A 1 226 ? 2.437 3.698 -12.751 1.00 81.69 226 PHE A C 1
ATOM 1680 O O . PHE A 1 226 ? 3.274 3.044 -12.140 1.00 81.69 226 PHE A O 1
ATOM 1687 N N . THR A 1 227 ? 2.216 3.517 -14.046 1.00 87.25 227 THR A N 1
ATOM 1688 C CA . THR A 1 227 ? 2.835 2.426 -14.824 1.00 87.25 227 THR A CA 1
ATOM 1689 C C . THR A 1 227 ? 3.788 2.916 -15.915 1.00 87.25 227 THR A C 1
ATOM 1691 O O . THR A 1 227 ? 4.547 2.131 -16.478 1.00 87.25 227 THR A O 1
ATOM 1694 N N . PHE A 1 228 ? 3.778 4.222 -16.193 1.00 85.12 228 PHE A N 1
ATOM 1695 C CA . PHE A 1 228 ? 4.735 4.949 -17.034 1.00 85.12 228 PHE A CA 1
ATOM 1696 C C . PHE A 1 228 ? 4.788 6.429 -16.592 1.00 85.12 228 PHE A C 1
ATOM 1698 O O . PHE A 1 228 ? 3.967 6.859 -15.782 1.00 85.12 228 PHE A O 1
ATOM 1705 N N . ALA A 1 229 ? 5.756 7.217 -17.075 1.00 73.94 229 ALA A N 1
ATOM 1706 C CA . ALA A 1 229 ? 6.067 8.531 -16.488 1.00 73.94 229 ALA A CA 1
ATOM 1707 C C . ALA A 1 229 ? 4.938 9.578 -16.590 1.00 73.94 229 ALA A C 1
ATOM 1709 O O . ALA A 1 229 ? 4.797 10.411 -15.701 1.00 73.94 229 ALA A O 1
ATOM 1710 N N . HIS A 1 230 ? 4.129 9.526 -17.652 1.00 73.81 230 HIS A N 1
ATOM 1711 C CA . HIS A 1 230 ? 2.959 10.393 -17.837 1.00 73.81 230 HIS A CA 1
ATOM 1712 C C . HIS A 1 230 ? 1.638 9.639 -17.637 1.00 73.81 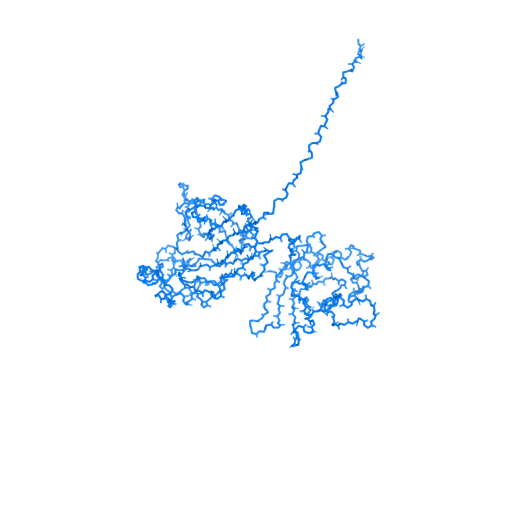230 HIS A C 1
ATOM 1714 O O . HIS A 1 230 ? 0.605 10.047 -18.172 1.00 73.81 230 HIS A O 1
ATOM 1720 N N . ASP A 1 231 ? 1.668 8.530 -16.890 1.00 71.06 231 ASP A N 1
ATOM 1721 C CA . ASP A 1 231 ? 0.444 7.869 -16.456 1.00 71.06 231 ASP A CA 1
ATOM 1722 C C . ASP A 1 231 ? -0.364 8.865 -15.631 1.00 71.06 231 ASP A C 1
ATOM 1724 O O . ASP A 1 231 ? 0.122 9.421 -14.647 1.00 71.06 231 ASP A O 1
ATOM 1728 N N . ASN A 1 232 ? -1.590 9.117 -16.071 1.00 57.94 232 ASN A N 1
ATOM 1729 C CA . ASN A 1 232 ? -2.542 9.917 -15.332 1.00 57.94 232 ASN A CA 1
ATOM 1730 C C . ASN A 1 232 ? -3.513 8.934 -14.682 1.00 57.94 232 ASN A C 1
ATOM 1732 O O . ASN A 1 232 ? -4.548 8.620 -15.285 1.00 57.94 232 ASN A O 1
ATOM 1736 N N . PRO A 1 233 ? -3.196 8.372 -13.499 1.00 50.16 233 PRO A N 1
ATOM 1737 C CA . PRO A 1 233 ? -4.222 7.672 -12.761 1.00 50.16 233 PRO A CA 1
ATOM 1738 C C . PRO A 1 233 ? -5.336 8.685 -12.517 1.00 50.16 233 PRO A C 1
ATOM 1740 O O . PRO A 1 233 ? -5.078 9.836 -12.173 1.00 50.16 233 PRO A O 1
ATOM 1743 N N . SER A 1 234 ? -6.586 8.267 -12.652 1.00 37.31 234 SER A N 1
ATOM 1744 C CA . SER A 1 234 ? -7.763 9.092 -12.355 1.00 37.31 234 SER A CA 1
ATOM 1745 C C . SER A 1 234 ? -7.864 9.501 -10.865 1.00 37.31 234 SER A C 1
ATOM 1747 O O . SER A 1 234 ? -8.932 9.875 -10.401 1.00 37.31 234 SER A O 1
ATOM 1749 N N . PHE A 1 235 ? -6.768 9.389 -10.106 1.00 42.00 235 PHE A N 1
ATOM 1750 C CA . PHE A 1 235 ? -6.715 9.079 -8.685 1.00 42.00 235 PHE A CA 1
ATOM 1751 C C . PHE A 1 235 ? -5.379 9.505 -8.040 1.00 42.00 235 PHE A C 1
ATOM 1753 O O . PHE A 1 235 ? -4.854 8.825 -7.162 1.00 42.00 235 PHE A O 1
ATOM 1760 N N . MET A 1 236 ? -4.797 10.638 -8.454 1.00 41.47 236 MET A N 1
ATOM 1761 C CA . MET A 1 236 ? -3.828 11.333 -7.595 1.00 41.47 236 MET A CA 1
ATOM 1762 C C . MET A 1 236 ? -4.642 11.986 -6.466 1.00 41.47 236 MET A C 1
ATOM 1764 O O . MET A 1 236 ? -5.152 13.097 -6.594 1.00 41.47 236 MET A O 1
ATOM 1768 N N . HIS A 1 237 ? -4.915 11.207 -5.423 1.00 49.22 237 HIS A N 1
ATOM 1769 C CA . HIS A 1 237 ? -5.833 11.594 -4.361 1.00 49.22 237 HIS A CA 1
ATOM 1770 C C . HIS A 1 237 ? -5.188 12.634 -3.444 1.00 49.22 237 HIS A C 1
ATOM 1772 O O . HIS A 1 237 ? -4.133 12.402 -2.860 1.00 49.22 237 HIS A O 1
ATOM 1778 N N . GLN A 1 238 ? -5.840 13.788 -3.326 1.00 43.66 238 GLN A N 1
ATOM 1779 C CA . GLN A 1 238 ? -5.460 14.850 -2.403 1.00 43.66 238 GLN A CA 1
ATOM 1780 C C . GLN A 1 238 ? -5.968 14.488 -1.002 1.00 43.66 238 GLN A C 1
ATOM 1782 O O . GLN A 1 238 ? -7.174 14.506 -0.749 1.00 43.66 238 GLN A O 1
ATOM 1787 N N . CYS A 1 239 ? -5.055 14.139 -0.098 1.00 42.72 239 CYS A N 1
ATOM 1788 C CA . CYS A 1 239 ? -5.370 13.808 1.289 1.00 42.72 239 CYS A CA 1
ATOM 1789 C C . CYS A 1 239 ? -4.923 14.974 2.181 1.00 42.72 239 CYS A C 1
ATOM 1791 O O . CYS A 1 239 ? -3.734 15.256 2.271 1.00 42.72 239 CYS A O 1
ATOM 1793 N N . SER A 1 240 ? -5.844 15.711 2.807 1.00 47.56 240 SER A N 1
ATOM 1794 C CA . SER A 1 240 ? -5.460 16.863 3.643 1.00 47.56 240 SER A CA 1
ATOM 1795 C C . SER A 1 240 ? -4.777 16.412 4.936 1.00 47.56 240 SER A C 1
ATOM 1797 O O . SER A 1 240 ? -5.230 15.459 5.581 1.00 47.56 240 SER A O 1
ATOM 1799 N N . SER A 1 241 ? -3.683 17.094 5.305 1.00 36.91 241 SER A N 1
ATOM 1800 C CA . SER A 1 241 ? -2.973 16.852 6.569 1.00 36.91 241 SER A CA 1
ATOM 1801 C C . SER A 1 241 ? -3.940 17.016 7.751 1.00 36.91 241 SER A C 1
ATOM 1803 O O . SER A 1 241 ? -4.659 18.020 7.810 1.00 36.91 241 SER A O 1
ATOM 1805 N N . PRO A 1 242 ? -3.951 16.099 8.735 1.00 35.12 242 PRO A N 1
ATOM 1806 C CA . PRO A 1 242 ? -4.823 16.233 9.889 1.00 35.12 242 PRO A CA 1
ATOM 1807 C C . PRO A 1 242 ? -4.430 17.441 10.742 1.00 35.12 242 PRO A C 1
ATOM 1809 O O . PRO A 1 242 ? -3.402 17.460 11.412 1.00 35.12 242 PRO A O 1
ATOM 1812 N N . HIS A 1 243 ? -5.298 18.454 10.768 1.00 27.34 243 HIS A N 1
ATOM 1813 C CA . HIS A 1 243 ? -5.462 19.287 11.956 1.00 27.34 243 HIS A CA 1
ATOM 1814 C C . HIS A 1 243 ? -6.336 18.520 12.945 1.00 27.34 243 HIS A C 1
ATOM 1816 O O . HIS A 1 243 ? -7.508 18.262 12.642 1.00 27.34 243 HIS A O 1
ATOM 1822 N N . LEU A 1 244 ? -5.723 18.163 14.082 1.00 29.53 244 LEU A N 1
ATOM 1823 C CA . LEU A 1 244 ? -6.325 17.819 15.376 1.00 29.53 244 LEU A CA 1
ATOM 1824 C C . LEU A 1 244 ? -7.791 17.370 15.288 1.00 29.53 244 LEU A C 1
ATOM 1826 O O . LEU A 1 244 ? -8.720 18.139 15.534 1.00 29.53 244 LEU A O 1
ATOM 1830 N N . CYS A 1 245 ? -7.987 16.087 15.014 1.00 26.70 245 CYS A N 1
ATOM 1831 C CA . CYS A 1 245 ? -9.054 15.346 15.665 1.00 26.70 245 CYS A CA 1
ATOM 1832 C C . CYS A 1 245 ? -8.350 14.368 16.599 1.00 26.70 245 CYS A C 1
ATOM 1834 O O . CYS A 1 245 ? -7.516 13.582 16.168 1.00 26.70 245 CYS A O 1
ATOM 1836 N N . LYS A 1 246 ? -8.614 14.503 17.897 1.00 28.33 246 LYS A N 1
ATOM 1837 C CA . LYS A 1 246 ? -8.182 13.547 18.910 1.00 28.33 246 LYS A CA 1
ATOM 1838 C C . LYS A 1 246 ? -8.592 12.140 18.453 1.00 28.33 246 LYS A C 1
ATOM 1840 O O . LYS A 1 246 ? -9.787 11.888 18.337 1.00 28.33 246 LYS A O 1
ATOM 1845 N N . ASN A 1 247 ? -7.583 11.292 18.277 1.00 27.72 247 ASN A N 1
ATOM 1846 C CA . ASN A 1 247 ? -7.603 9.847 18.054 1.00 27.72 247 ASN A CA 1
ATOM 1847 C C . ASN A 1 247 ? -8.011 9.376 16.631 1.00 27.72 247 ASN A C 1
ATOM 1849 O O . ASN A 1 247 ? -9.134 9.667 16.210 1.00 27.72 247 ASN A O 1
ATOM 1853 N N . PRO A 1 248 ? -7.181 8.572 15.920 1.00 36.91 248 PRO A N 1
ATOM 1854 C CA . PRO A 1 248 ? -7.716 7.594 14.966 1.00 36.91 248 PRO A CA 1
ATOM 1855 C C . PRO A 1 248 ? -8.669 6.690 15.737 1.00 36.91 248 PRO A C 1
ATOM 1857 O O . PRO A 1 248 ? -8.462 6.455 16.930 1.00 36.91 248 PRO A O 1
ATOM 1860 N N . VAL A 1 249 ? -9.658 6.094 15.081 1.00 40.38 249 VAL A N 1
ATOM 1861 C CA . VAL A 1 249 ? -10.135 4.834 15.648 1.00 40.38 249 VAL A CA 1
ATOM 1862 C C . VAL A 1 249 ? -9.242 3.733 15.128 1.00 40.38 249 VAL A C 1
ATOM 1864 O O . VAL A 1 249 ? -9.438 3.182 14.047 1.00 40.38 249 VAL A O 1
ATOM 1867 N N . ASP A 1 250 ? -8.213 3.467 15.922 1.00 46.12 250 ASP A N 1
ATOM 1868 C CA . ASP A 1 250 ? -7.442 2.245 15.851 1.00 46.12 250 ASP A CA 1
ATOM 1869 C C . ASP A 1 250 ? -8.395 1.045 15.862 1.00 46.12 250 ASP A C 1
ATOM 1871 O O . ASP A 1 250 ? -9.295 0.953 16.698 1.00 46.12 250 ASP A O 1
ATOM 1875 N N . GLY A 1 251 ? -8.174 0.100 14.949 1.00 54.03 251 GLY A N 1
ATOM 1876 C CA . GLY A 1 251 ? -8.664 -1.256 15.153 1.00 54.03 251 GLY A CA 1
ATOM 1877 C C . GLY A 1 251 ? -9.721 -1.792 14.194 1.00 54.03 251 GLY A C 1
ATOM 1878 O O . GLY A 1 251 ? -10.507 -2.635 14.608 1.00 54.03 251 GLY A O 1
ATOM 1879 N N . PHE A 1 252 ? -9.741 -1.410 12.911 1.00 59.84 252 PHE A N 1
ATOM 1880 C CA . PHE A 1 252 ? -10.454 -2.208 11.900 1.00 59.84 252 PHE A CA 1
ATOM 1881 C C . PHE A 1 252 ? -9.938 -2.047 10.455 1.00 59.84 252 PHE A C 1
ATOM 1883 O O . PHE A 1 252 ? -9.206 -1.117 10.131 1.00 59.84 252 PHE A O 1
ATOM 1890 N N . SER A 1 253 ? -10.337 -2.969 9.575 1.00 63.12 253 SER A N 1
ATOM 1891 C CA . SER A 1 253 ? -10.156 -2.968 8.118 1.00 63.12 253 SER A CA 1
ATOM 1892 C C . SER A 1 253 ? -11.494 -3.290 7.450 1.00 63.12 253 SER A C 1
ATOM 1894 O O . SER A 1 253 ? -12.258 -4.077 7.996 1.00 63.12 253 SER A O 1
ATOM 1896 N N . ALA A 1 254 ? -11.801 -2.709 6.291 1.00 65.44 254 ALA A N 1
ATOM 1897 C CA . ALA A 1 254 ? -13.028 -2.992 5.544 1.00 65.44 254 ALA A CA 1
ATOM 1898 C C . ALA A 1 254 ? -12.757 -3.060 4.032 1.00 65.44 254 ALA A C 1
ATOM 1900 O O . ALA A 1 254 ? -11.932 -2.307 3.513 1.00 65.44 254 ALA A O 1
ATOM 1901 N N . GLY A 1 255 ? -13.457 -3.945 3.322 1.00 64.88 255 GLY A N 1
ATOM 1902 C CA . GLY A 1 255 ? -13.386 -4.106 1.867 1.00 64.88 255 GLY A CA 1
ATOM 1903 C C . GLY A 1 255 ? -14.579 -4.895 1.331 1.00 64.88 255 GLY A C 1
ATOM 1904 O O . GLY A 1 255 ? -15.354 -5.430 2.110 1.00 64.88 255 GLY A O 1
ATOM 1905 N N . LEU A 1 256 ? -14.753 -4.969 0.013 1.00 62.38 256 LEU A N 1
ATOM 1906 C CA . LEU A 1 256 ? -15.844 -5.746 -0.586 1.00 62.38 256 LEU A CA 1
ATOM 1907 C C . LEU A 1 256 ? -15.628 -7.251 -0.384 1.00 62.38 256 LEU A C 1
ATOM 1909 O O . LEU A 1 256 ? -14.492 -7.724 -0.425 1.00 62.38 256 LEU A O 1
ATOM 1913 N N . VAL A 1 257 ? -16.716 -7.997 -0.175 1.00 69.19 257 VAL A N 1
ATOM 1914 C CA . VAL A 1 257 ? -16.672 -9.473 -0.184 1.00 69.19 257 VAL A CA 1
ATOM 1915 C C . VAL A 1 257 ? -16.417 -9.982 -1.607 1.00 69.19 257 VAL A C 1
ATOM 1917 O O . VAL A 1 257 ? -15.614 -10.890 -1.809 1.00 69.19 257 VAL A O 1
ATOM 1920 N N . ASP A 1 258 ? -17.077 -9.363 -2.586 1.00 70.12 258 ASP A N 1
ATOM 1921 C CA . ASP A 1 258 ? -16.953 -9.624 -4.020 1.00 70.12 258 ASP A CA 1
ATOM 1922 C C . ASP A 1 258 ? -16.986 -8.277 -4.760 1.00 70.12 258 ASP A C 1
ATOM 1924 O O . ASP A 1 258 ? -17.830 -7.426 -4.480 1.00 70.12 258 ASP A O 1
ATOM 1928 N N . GLU A 1 259 ? -16.081 -8.074 -5.718 1.00 69.06 259 GLU A N 1
ATOM 1929 C CA . GLU A 1 259 ? -16.002 -6.854 -6.533 1.00 69.06 259 GLU A CA 1
ATOM 1930 C C . GLU A 1 259 ? -17.261 -6.617 -7.386 1.00 69.06 259 GLU A C 1
ATOM 1932 O O . GLU A 1 259 ? -17.523 -5.489 -7.807 1.00 69.06 259 GLU A O 1
ATOM 1937 N N . THR A 1 260 ? -18.067 -7.657 -7.618 1.00 70.06 260 THR A N 1
ATOM 1938 C CA . THR A 1 260 ? -19.348 -7.555 -8.331 1.00 70.06 260 THR A CA 1
ATOM 1939 C C . THR A 1 260 ? -20.516 -7.144 -7.430 1.00 70.06 260 THR A C 1
ATOM 1941 O O . THR A 1 260 ? -21.530 -6.657 -7.937 1.00 70.06 260 THR A O 1
ATOM 1944 N N . ASN A 1 261 ? -20.379 -7.282 -6.103 1.00 76.19 261 ASN A N 1
ATOM 1945 C CA . ASN A 1 261 ? -21.418 -6.963 -5.127 1.00 76.19 261 ASN A CA 1
ATOM 1946 C C . ASN A 1 261 ? -20.974 -5.848 -4.167 1.00 76.19 261 ASN A C 1
ATOM 1948 O O . ASN A 1 261 ? -20.520 -6.088 -3.050 1.00 76.19 261 ASN A O 1
ATOM 1952 N N . ILE A 1 262 ? -21.202 -4.599 -4.578 1.00 77.75 262 ILE A N 1
ATOM 1953 C CA . ILE A 1 262 ? -20.885 -3.410 -3.769 1.00 77.75 262 ILE A CA 1
ATOM 1954 C C . ILE A 1 262 ? -21.714 -3.286 -2.476 1.00 77.75 262 ILE A C 1
ATOM 1956 O O . ILE A 1 262 ? -21.427 -2.413 -1.656 1.00 77.75 262 ILE A O 1
ATOM 1960 N N . PHE A 1 263 ? -22.748 -4.117 -2.297 1.00 84.19 263 PHE A N 1
ATOM 1961 C CA . PHE A 1 263 ? -23.629 -4.102 -1.127 1.00 84.19 263 PHE A CA 1
ATOM 1962 C C . PHE A 1 263 ? -23.172 -5.050 -0.015 1.00 84.19 263 PHE A C 1
ATOM 1964 O O . PHE A 1 263 ? -23.810 -5.086 1.035 1.00 84.19 263 PH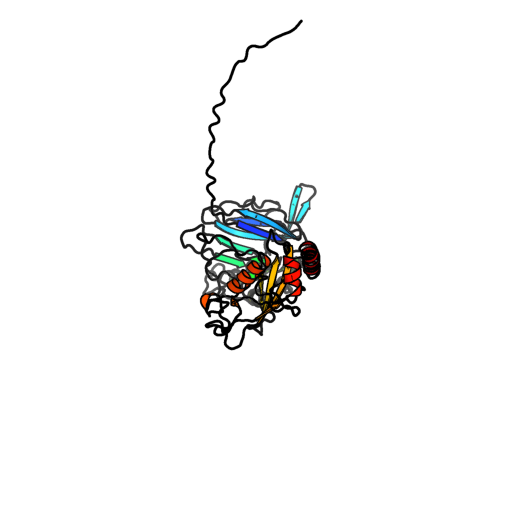E A O 1
ATOM 1971 N N . GLU A 1 264 ? -22.084 -5.799 -0.198 1.00 83.94 264 GLU A N 1
ATOM 1972 C CA . GLU A 1 264 ? -21.537 -6.680 0.836 1.00 83.94 264 GLU A CA 1
ATOM 1973 C C . GLU A 1 264 ? -20.068 -6.378 1.103 1.00 83.94 264 GLU A C 1
ATOM 1975 O O . GLU A 1 264 ? -19.206 -6.483 0.230 1.00 83.94 264 GLU A O 1
ATOM 1980 N N . TRP A 1 265 ? -19.787 -6.001 2.345 1.00 82.19 265 TRP A N 1
ATOM 1981 C CA . TRP A 1 265 ? -18.464 -5.589 2.786 1.00 82.19 265 TRP A CA 1
ATOM 1982 C C . TRP A 1 265 ? -17.961 -6.536 3.869 1.00 82.19 265 TRP A C 1
ATOM 1984 O O . TRP A 1 265 ? -18.630 -6.755 4.875 1.00 82.19 265 TRP A O 1
ATOM 1994 N N . SER A 1 266 ? -16.768 -7.084 3.679 1.00 84.50 266 SER A N 1
ATOM 1995 C CA . SER A 1 266 ? -16.001 -7.769 4.710 1.00 84.50 266 SER A CA 1
ATOM 1996 C C . SER A 1 266 ? -15.299 -6.737 5.588 1.00 84.50 266 SER A C 1
ATOM 1998 O O . SER A 1 266 ? -14.564 -5.886 5.087 1.00 84.50 266 SER A O 1
ATOM 2000 N N . VAL A 1 267 ? -15.494 -6.826 6.899 1.00 82.31 267 VAL A N 1
ATOM 2001 C CA . VAL A 1 267 ? -14.894 -5.944 7.904 1.00 82.31 267 VAL A CA 1
ATOM 2002 C C . VAL A 1 267 ? -14.139 -6.791 8.923 1.00 82.31 267 VAL A C 1
ATOM 2004 O O . VAL A 1 267 ? -14.714 -7.693 9.519 1.00 82.31 267 VAL A O 1
ATOM 2007 N N . THR A 1 268 ? -12.864 -6.504 9.152 1.00 81.94 268 THR A N 1
ATOM 2008 C CA . THR A 1 268 ? -12.049 -7.118 10.207 1.00 81.94 268 THR A CA 1
ATOM 2009 C C . THR A 1 268 ? -11.849 -6.107 11.320 1.00 81.94 268 THR A C 1
ATOM 2011 O O . THR A 1 268 ? -11.258 -5.063 11.085 1.00 81.94 268 THR A O 1
ATOM 2014 N N . ILE A 1 269 ? -12.304 -6.409 12.529 1.00 85.31 269 ILE A N 1
ATOM 2015 C CA . ILE A 1 269 ? -12.173 -5.550 13.708 1.00 85.31 269 ILE A CA 1
ATOM 2016 C C . ILE A 1 269 ? -11.074 -6.119 14.602 1.00 85.31 269 ILE A C 1
ATOM 2018 O O . ILE A 1 269 ? -11.139 -7.271 15.030 1.00 85.31 269 ILE A O 1
ATOM 2022 N N . ILE A 1 270 ? -10.060 -5.312 14.874 1.00 79.88 270 ILE A N 1
ATOM 2023 C CA . ILE A 1 270 ? -8.997 -5.616 15.824 1.00 79.88 270 ILE A CA 1
ATOM 2024 C C . ILE A 1 270 ? -9.508 -5.244 17.214 1.00 79.88 270 ILE A C 1
ATOM 2026 O O . ILE A 1 270 ? -10.019 -4.147 17.432 1.00 79.88 270 ILE A O 1
ATOM 2030 N N . GLY A 1 271 ? -9.379 -6.173 18.154 1.00 80.25 271 GLY A N 1
ATOM 2031 C CA . GLY A 1 271 ? -9.769 -5.950 19.537 1.00 80.25 271 GLY A CA 1
ATOM 2032 C C . GLY A 1 271 ? -9.057 -4.734 20.144 1.00 80.25 271 GLY A C 1
ATOM 2033 O O . GLY A 1 271 ? -7.823 -4.713 20.112 1.00 80.25 271 GLY A O 1
ATOM 2034 N N . PRO A 1 272 ? -9.789 -3.751 20.705 1.00 75.88 272 PRO A N 1
ATOM 2035 C CA . PRO A 1 272 ? -9.184 -2.522 21.214 1.00 75.88 272 PRO A CA 1
ATOM 2036 C C . PRO A 1 272 ? -8.235 -2.793 22.393 1.00 75.88 272 PRO A C 1
ATOM 2038 O O . PRO A 1 272 ? -8.495 -3.727 23.165 1.00 75.88 272 PRO A O 1
ATOM 2041 N N . PRO A 1 273 ? -7.163 -1.993 22.557 1.00 68.94 273 PRO A N 1
ATOM 2042 C CA . PRO A 1 273 ? -6.260 -2.114 23.699 1.00 68.94 273 PRO A CA 1
ATOM 2043 C C . PRO A 1 273 ? -6.995 -1.850 25.017 1.00 68.94 273 PRO A C 1
ATOM 2045 O O . PRO A 1 273 ? -8.018 -1.163 25.037 1.00 68.94 273 PRO A O 1
ATOM 2048 N N . ASP A 1 274 ? -6.482 -2.411 26.110 1.00 73.75 274 ASP A N 1
ATOM 2049 C CA . ASP A 1 274 ? -7.050 -2.299 27.460 1.00 73.75 274 ASP A CA 1
ATOM 2050 C C . ASP A 1 274 ? -8.462 -2.910 27.602 1.00 73.75 274 ASP A C 1
ATOM 2052 O O . ASP A 1 274 ? -9.186 -2.650 28.569 1.00 73.75 274 ASP A O 1
ATOM 2056 N N . THR A 1 275 ? -8.863 -3.777 26.665 1.00 85.69 275 THR A N 1
ATOM 2057 C CA . THR A 1 275 ? -10.135 -4.516 26.709 1.00 85.69 275 THR A CA 1
ATOM 2058 C C . THR A 1 275 ? -9.912 -6.021 26.828 1.00 85.69 275 THR A C 1
ATOM 2060 O O . THR A 1 275 ? -8.827 -6.545 26.590 1.00 85.69 275 THR A O 1
ATOM 2063 N N . LEU A 1 276 ? -10.971 -6.774 27.145 1.00 90.19 276 LEU A N 1
ATOM 2064 C CA . LEU A 1 276 ? -10.901 -8.243 27.137 1.00 90.19 276 LEU A CA 1
ATOM 2065 C C . LEU A 1 276 ? -10.689 -8.830 25.733 1.00 90.19 276 LEU A C 1
ATOM 2067 O O . LEU A 1 276 ? -10.342 -10.005 25.620 1.00 90.19 276 LEU A O 1
ATOM 2071 N N . TYR A 1 277 ? -10.914 -8.027 24.692 1.00 91.06 277 TYR A N 1
ATOM 2072 C CA . TYR A 1 277 ? -10.816 -8.423 23.293 1.00 91.06 277 TYR A CA 1
ATOM 2073 C C . TYR A 1 277 ? -9.443 -8.122 22.684 1.00 91.06 277 TYR A C 1
ATOM 2075 O O . TYR A 1 277 ? -9.207 -8.534 21.550 1.00 91.06 277 TYR A O 1
ATOM 2083 N N . GLU A 1 278 ? -8.558 -7.432 23.415 1.00 84.69 278 GLU A N 1
ATOM 2084 C CA . GLU A 1 278 ? -7.240 -6.991 22.951 1.00 84.69 278 GLU A CA 1
ATOM 2085 C C . GLU A 1 278 ? -6.464 -8.103 22.224 1.00 84.69 278 GLU A C 1
ATOM 2087 O O . GLU A 1 278 ? -6.375 -9.246 22.682 1.00 84.69 278 GLU A O 1
ATOM 2092 N N . GLY A 1 279 ? -5.913 -7.756 21.057 1.00 77.62 279 GLY A N 1
ATOM 2093 C CA . GLY A 1 279 ? -5.139 -8.671 20.215 1.00 77.62 279 GLY A CA 1
ATOM 2094 C C . GLY A 1 279 ? -5.970 -9.677 19.406 1.00 77.62 279 GLY A C 1
ATOM 2095 O O . GLY A 1 279 ? -5.387 -10.498 18.696 1.00 77.62 279 GLY A O 1
ATOM 2096 N N . GLY A 1 280 ? -7.304 -9.650 19.502 1.00 82.69 280 GLY A N 1
ATOM 2097 C CA . GLY A 1 280 ? -8.201 -10.457 18.667 1.00 82.69 280 GLY A CA 1
ATOM 2098 C C . GLY A 1 280 ? -8.458 -9.850 17.282 1.00 82.69 280 GLY A C 1
ATOM 2099 O O . GLY A 1 280 ? -8.369 -8.637 17.113 1.00 82.69 280 GLY A O 1
ATOM 2100 N N . PHE A 1 281 ? -8.816 -10.691 16.305 1.00 85.19 281 PHE A N 1
ATOM 2101 C CA . PHE A 1 281 ? -9.136 -10.306 14.921 1.00 85.19 281 PHE A CA 1
ATOM 2102 C C . PHE A 1 281 ? -10.524 -10.831 14.517 1.00 85.19 281 PHE A C 1
ATOM 2104 O O . PHE A 1 281 ? -10.698 -11.973 14.086 1.00 85.19 281 PHE A O 1
ATOM 2111 N N . PHE A 1 282 ? -11.550 -10.002 14.679 1.00 91.75 282 PHE A N 1
ATOM 2112 C CA . PHE A 1 282 ? -12.946 -10.398 14.517 1.00 91.75 282 PHE A CA 1
ATOM 2113 C C . PHE A 1 282 ? -13.486 -9.985 13.149 1.00 91.75 282 PHE A C 1
ATOM 2115 O O . PHE A 1 282 ? -13.703 -8.805 12.888 1.00 91.75 282 PHE A O 1
ATOM 2122 N N . ASN A 1 283 ? -13.732 -10.962 12.280 1.00 91.19 283 ASN A N 1
ATOM 2123 C CA . ASN A 1 283 ? -14.298 -10.728 10.959 1.00 91.19 283 ASN A CA 1
ATOM 2124 C C . ASN A 1 283 ? -15.822 -10.614 11.040 1.00 91.19 283 ASN A C 1
ATOM 2126 O O . ASN A 1 283 ? -16.479 -11.329 11.802 1.00 91.19 283 ASN A O 1
ATOM 2130 N N . ALA A 1 284 ? -16.383 -9.739 10.219 1.00 93.38 284 ALA A N 1
ATOM 2131 C CA . ALA A 1 284 ? -17.802 -9.474 10.089 1.00 93.38 284 ALA A CA 1
ATOM 2132 C C . ALA A 1 284 ? -18.156 -9.159 8.633 1.00 93.38 284 ALA A C 1
ATOM 2134 O O . ALA A 1 284 ? -17.314 -8.719 7.857 1.00 93.38 284 ALA A O 1
ATOM 2135 N N . ILE A 1 285 ? -19.415 -9.380 8.272 1.00 93.75 285 ILE A N 1
ATOM 2136 C CA . ILE A 1 285 ? -19.988 -8.940 7.002 1.00 93.75 285 ILE A CA 1
ATOM 2137 C C . ILE A 1 285 ? -20.975 -7.814 7.301 1.00 93.75 285 ILE A C 1
ATOM 2139 O O . ILE A 1 285 ? -21.842 -7.949 8.170 1.00 93.75 285 ILE A O 1
ATOM 2143 N N . MET A 1 286 ? -20.821 -6.705 6.585 1.00 92.25 286 MET A N 1
ATOM 2144 C CA . MET A 1 286 ? -21.742 -5.579 6.555 1.00 92.25 286 MET A CA 1
ATOM 2145 C C . MET A 1 286 ? -22.519 -5.619 5.238 1.00 92.25 286 MET A C 1
ATOM 2147 O O . MET A 1 286 ? -21.937 -5.489 4.162 1.00 92.25 286 MET A O 1
ATOM 2151 N N . SER A 1 287 ? -23.833 -5.808 5.332 1.00 93.94 287 SER A N 1
ATOM 2152 C CA . SER A 1 287 ? -24.733 -5.907 4.180 1.00 93.94 287 SER A CA 1
ATOM 2153 C C . SER A 1 287 ? -25.605 -4.659 4.092 1.00 93.94 287 SER A C 1
ATOM 2155 O O . SER A 1 287 ? -26.307 -4.315 5.045 1.00 93.94 287 SER A O 1
ATOM 2157 N N . PHE A 1 288 ? -25.568 -3.984 2.950 1.00 90.06 288 PHE A N 1
ATOM 2158 C CA . PHE A 1 288 ? -26.298 -2.748 2.691 1.00 90.06 288 PHE A CA 1
ATOM 2159 C C . PHE A 1 288 ? -27.635 -3.055 2.004 1.00 90.06 288 PHE A C 1
ATOM 2161 O O . PHE A 1 288 ? -27.660 -3.814 1.033 1.00 90.06 288 PHE A O 1
ATOM 2168 N N . PRO A 1 289 ? -28.761 -2.481 2.462 1.00 91.06 289 PRO A N 1
ATOM 2169 C CA . PRO A 1 289 ? -30.044 -2.698 1.812 1.00 91.06 289 PRO A CA 1
ATOM 2170 C C . PRO A 1 289 ? -30.123 -1.940 0.479 1.00 91.06 289 PRO A C 1
ATOM 2172 O O . PRO A 1 289 ? -29.444 -0.935 0.266 1.00 91.06 289 PRO A O 1
ATOM 2175 N N . SER A 1 290 ? -31.026 -2.361 -0.409 1.00 88.69 290 SER A N 1
ATOM 2176 C CA . SER A 1 290 ? -31.212 -1.730 -1.726 1.00 88.69 290 SER A CA 1
ATOM 2177 C C . SER A 1 290 ? -31.682 -0.272 -1.661 1.00 88.69 290 SER A C 1
ATOM 2179 O O . SER A 1 290 ? -31.576 0.453 -2.645 1.00 88.69 290 SER A O 1
ATOM 2181 N N . ASN A 1 291 ? -32.233 0.157 -0.524 1.00 84.56 291 ASN A N 1
ATOM 2182 C CA . ASN A 1 291 ? -32.683 1.525 -0.275 1.00 84.56 291 ASN A CA 1
ATOM 2183 C C . ASN A 1 291 ? -31.691 2.343 0.576 1.00 84.56 291 ASN A C 1
ATOM 2185 O O . ASN A 1 291 ? -32.053 3.428 1.043 1.00 84.56 291 ASN A O 1
ATOM 2189 N N . TYR A 1 292 ? -30.470 1.845 0.793 1.00 80.94 292 TYR A N 1
ATOM 2190 C CA . TYR A 1 292 ? -29.390 2.604 1.423 1.00 80.94 292 TYR A CA 1
ATOM 2191 C C . TYR A 1 292 ? -29.164 3.946 0.689 1.00 80.94 292 TYR A C 1
ATOM 2193 O O . TYR A 1 292 ? -29.207 3.967 -0.543 1.00 80.94 292 TYR A O 1
ATOM 2201 N N . PRO A 1 293 ? -28.932 5.073 1.396 1.00 81.56 293 PRO A N 1
ATOM 2202 C CA . PRO A 1 293 ? -28.726 5.219 2.844 1.00 81.56 293 PRO A CA 1
ATOM 2203 C C . PRO A 1 293 ? -30.000 5.461 3.676 1.00 81.56 293 PRO A C 1
ATOM 2205 O O . PRO A 1 293 ? -29.901 5.815 4.847 1.00 81.56 293 PRO A O 1
ATOM 2208 N N . ASN A 1 294 ? -31.208 5.285 3.127 1.00 78.56 294 ASN A N 1
ATOM 2209 C CA . ASN A 1 294 ? -32.447 5.548 3.882 1.00 78.56 294 ASN A CA 1
ATOM 2210 C C . ASN A 1 294 ? -32.706 4.521 4.996 1.00 78.56 294 ASN A C 1
ATOM 2212 O O . ASN A 1 294 ? -33.335 4.846 6.001 1.00 78.56 294 ASN A O 1
ATOM 2216 N N . SER A 1 295 ? -32.228 3.288 4.831 1.00 84.00 295 SER A N 1
ATOM 2217 C CA . SER A 1 295 ? -32.234 2.261 5.877 1.00 84.00 295 SER A CA 1
ATOM 2218 C C . SER A 1 295 ? -30.807 1.845 6.234 1.00 84.00 295 SER A C 1
ATOM 2220 O O . SER A 1 295 ? -29.940 1.871 5.352 1.00 84.00 295 SER A O 1
ATOM 2222 N N . PRO A 1 296 ? -30.561 1.468 7.503 1.00 90.12 296 PRO A N 1
ATOM 2223 C CA . PRO A 1 296 ? -29.236 1.072 7.958 1.00 90.12 296 PRO A CA 1
ATOM 2224 C C . PRO A 1 296 ? -28.769 -0.224 7.286 1.00 90.12 296 PRO A C 1
ATOM 2226 O O . PRO A 1 296 ? -29.599 -1.071 6.934 1.00 90.12 296 PRO A O 1
ATOM 2229 N N . PRO A 1 297 ? -27.449 -0.422 7.145 1.00 93.06 297 PRO A N 1
ATOM 2230 C CA . PRO A 1 297 ? -26.897 -1.738 6.865 1.00 93.06 297 PRO A CA 1
ATOM 2231 C C . PRO A 1 297 ? -27.084 -2.681 8.061 1.00 93.06 297 PRO A C 1
ATOM 2233 O O . PRO A 1 297 ? -27.323 -2.257 9.189 1.00 93.06 297 PRO A O 1
ATOM 2236 N N . THR A 1 298 ? -26.923 -3.980 7.830 1.00 95.50 298 THR A N 1
ATOM 2237 C CA . THR A 1 298 ? -26.838 -4.986 8.899 1.00 95.50 298 THR A CA 1
ATOM 2238 C C . THR A 1 298 ? -25.403 -5.457 9.063 1.00 95.50 298 THR A C 1
ATOM 2240 O O . THR A 1 298 ? -24.728 -5.681 8.061 1.00 95.50 298 THR A O 1
ATOM 2243 N N . VAL A 1 299 ? -24.952 -5.677 10.301 1.00 95.62 299 VAL A N 1
ATOM 2244 C CA . VAL A 1 299 ? -23.610 -6.209 10.589 1.00 95.62 299 VAL A CA 1
ATOM 2245 C C . VAL A 1 299 ? -23.712 -7.561 11.284 1.00 95.62 299 VAL A C 1
ATOM 2247 O O . VAL A 1 299 ? -24.471 -7.723 12.245 1.00 95.62 299 VAL A O 1
ATOM 2250 N N . LYS A 1 300 ? -22.933 -8.535 10.809 1.00 97.06 300 LYS A N 1
ATOM 2251 C CA . LYS A 1 300 ? -22.878 -9.887 11.367 1.00 97.06 300 LYS A CA 1
ATOM 2252 C C . LYS A 1 300 ? -21.438 -10.371 11.479 1.00 97.06 300 LYS A C 1
ATOM 2254 O O . LYS A 1 300 ? -20.763 -10.508 10.463 1.00 97.06 300 LYS A O 1
ATOM 2259 N N . PHE A 1 301 ? -20.987 -10.686 12.688 1.00 96.31 301 PHE A N 1
ATOM 2260 C CA . PHE A 1 301 ? -19.711 -11.360 12.902 1.00 96.31 301 PHE A CA 1
ATOM 2261 C C . PHE A 1 301 ? -19.721 -12.754 12.265 1.00 96.31 301 PHE A C 1
ATOM 2263 O O . PHE A 1 301 ? -20.650 -13.541 12.454 1.00 96.31 301 PHE A O 1
ATOM 2270 N N . THR A 1 302 ? -18.679 -13.041 11.492 1.00 93.75 302 THR A N 1
ATOM 2271 C CA . THR A 1 302 ? -18.375 -14.373 10.953 1.00 93.75 302 THR A CA 1
ATOM 2272 C C . THR A 1 302 ? -17.420 -15.128 11.875 1.00 93.75 302 THR A C 1
ATOM 2274 O O . THR A 1 302 ? -17.495 -16.352 11.960 1.00 93.75 302 THR A O 1
ATOM 2277 N N . SER A 1 303 ? -16.573 -14.406 12.619 1.00 91.81 303 SER A N 1
ATOM 2278 C CA . SER A 1 303 ? -15.788 -14.955 13.728 1.00 91.81 303 SER A CA 1
ATOM 2279 C C . SER A 1 303 ? -16.658 -15.209 14.967 1.00 91.81 303 SER A C 1
ATOM 2281 O O . SER A 1 303 ? -17.591 -14.461 15.252 1.00 91.81 303 SER A O 1
ATOM 2283 N N . GLU A 1 304 ? -16.319 -16.233 15.759 1.00 93.06 304 GLU A N 1
ATOM 2284 C CA . GLU A 1 304 ? -16.964 -16.474 17.059 1.00 93.06 304 GLU A CA 1
ATOM 2285 C C . GLU A 1 304 ? -16.632 -15.330 18.034 1.00 93.06 304 GLU A C 1
ATOM 2287 O O . GLU A 1 304 ? -15.467 -15.121 18.378 1.00 93.06 304 GLU A O 1
ATOM 2292 N N . LEU A 1 305 ? -17.658 -14.624 18.516 1.00 94.25 305 LEU A N 1
ATOM 2293 C CA . LEU A 1 305 ? -17.528 -13.512 19.457 1.00 94.25 305 LEU A CA 1
ATOM 2294 C C . LEU A 1 305 ? -18.537 -13.663 20.602 1.00 94.25 305 LEU A C 1
ATOM 2296 O O . LEU A 1 305 ? -19.740 -13.775 20.378 1.00 94.25 305 LEU A O 1
ATOM 2300 N N . TRP A 1 306 ? -18.047 -13.650 21.842 1.00 96.44 306 TRP A N 1
ATOM 2301 C CA . TRP A 1 306 ? -18.888 -13.707 23.040 1.00 96.44 306 TRP A CA 1
ATOM 2302 C C . TRP A 1 306 ? -19.102 -12.302 23.604 1.00 96.44 306 TRP A C 1
ATOM 2304 O O . TRP A 1 306 ? -18.194 -11.777 24.237 1.00 96.44 306 TRP A O 1
ATOM 2314 N N . HIS A 1 307 ? -20.271 -11.689 23.373 1.00 96.06 307 HIS A N 1
ATOM 2315 C CA . HIS A 1 307 ? -20.527 -10.291 23.748 1.00 96.06 307 HIS A CA 1
ATOM 2316 C C . HIS A 1 307 ? -22.016 -10.018 24.088 1.00 96.06 307 HIS A C 1
ATOM 2318 O O . HIS A 1 307 ? -22.885 -10.538 23.387 1.00 96.06 307 HIS A O 1
ATOM 2324 N N . PRO A 1 308 ? -22.350 -9.177 25.097 1.00 95.31 308 PRO A N 1
ATOM 2325 C CA . PRO A 1 308 ? -23.734 -8.822 25.462 1.00 95.31 308 PRO A CA 1
ATOM 2326 C C . PRO A 1 308 ? -24.600 -8.250 24.328 1.00 95.31 308 PRO A C 1
ATOM 2328 O O . PRO A 1 308 ? -25.769 -8.598 24.216 1.00 95.31 308 PRO A O 1
ATOM 2331 N N . ASN A 1 309 ? -24.042 -7.402 23.462 1.00 95.06 309 ASN A N 1
ATOM 2332 C CA . ASN A 1 309 ? -24.757 -6.787 22.326 1.00 95.06 309 ASN A CA 1
ATOM 2333 C C . ASN A 1 309 ? -24.567 -7.515 20.976 1.00 95.06 309 ASN A C 1
ATOM 2335 O O . ASN A 1 309 ? -24.770 -6.923 19.916 1.00 95.06 309 ASN A O 1
ATOM 2339 N N . VAL A 1 310 ? -24.166 -8.792 20.996 1.00 96.38 310 VAL A N 1
ATOM 2340 C CA . VAL A 1 310 ? -24.053 -9.631 19.789 1.00 96.38 310 VAL A CA 1
ATOM 2341 C C . VAL A 1 310 ? -24.903 -10.880 19.971 1.00 96.38 310 VAL A C 1
ATOM 2343 O O . VAL A 1 310 ? -24.728 -11.622 20.936 1.00 96.38 310 VAL A O 1
ATOM 2346 N N . TYR A 1 311 ? -25.836 -11.110 19.051 1.00 94.75 311 TYR A N 1
ATOM 2347 C CA . TYR A 1 311 ? -26.709 -12.280 19.071 1.00 94.75 311 TYR A CA 1
ATOM 2348 C C . TYR A 1 311 ? 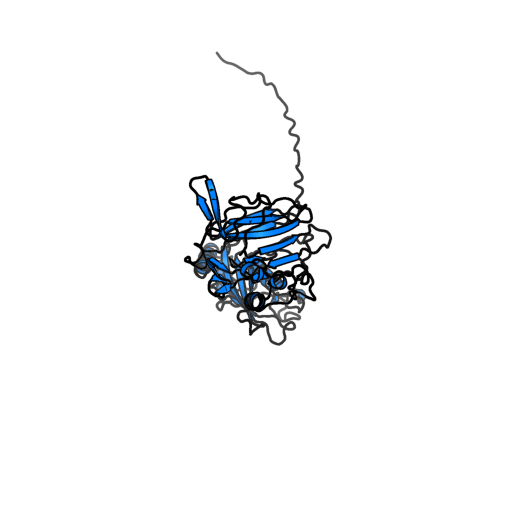-25.910 -13.587 18.910 1.00 94.75 311 TYR A C 1
ATOM 2350 O O . TYR A 1 311 ? -24.825 -13.579 18.328 1.00 94.75 311 TYR A O 1
ATOM 2358 N N . PRO A 1 312 ? -26.455 -14.745 19.337 1.00 91.44 312 PRO A N 1
ATOM 2359 C CA . PRO A 1 312 ? -25.802 -16.045 19.146 1.00 91.44 312 PRO A CA 1
ATOM 2360 C C . PRO A 1 312 ? -25.488 -16.397 17.684 1.00 91.44 312 PRO A C 1
ATOM 2362 O O . PRO A 1 312 ? -24.602 -17.205 17.423 1.00 91.44 312 PRO A O 1
ATOM 2365 N N . ASP A 1 313 ? -26.207 -15.800 16.729 1.00 93.06 313 ASP A N 1
ATOM 2366 C CA . ASP A 1 313 ? -25.963 -15.958 15.293 1.00 93.06 313 ASP A CA 1
ATOM 2367 C C . ASP A 1 313 ? -24.897 -14.993 14.739 1.00 93.06 313 ASP A C 1
ATOM 2369 O O . ASP A 1 313 ? -24.619 -15.029 13.541 1.00 93.06 313 ASP A O 1
ATOM 2373 N N . GLY A 1 314 ? -24.311 -14.137 15.581 1.00 94.19 314 GLY A N 1
ATOM 2374 C CA . GLY A 1 314 ? -23.284 -13.158 15.230 1.00 94.19 314 GLY A CA 1
ATOM 2375 C C . GLY A 1 314 ? -23.817 -11.778 14.837 1.00 94.19 314 GLY A C 1
ATOM 2376 O O . GLY A 1 314 ? -23.011 -10.873 14.617 1.00 94.19 314 GLY A O 1
ATOM 2377 N N . ARG A 1 315 ? -25.139 -11.568 14.736 1.00 96.25 315 ARG A N 1
ATOM 2378 C CA . ARG A 1 315 ? -25.686 -10.239 14.403 1.00 96.25 315 ARG A CA 1
ATOM 2379 C C . ARG A 1 315 ? -25.399 -9.226 15.508 1.00 96.25 315 ARG A C 1
ATOM 2381 O O . ARG A 1 315 ? -25.564 -9.520 16.691 1.00 96.25 315 ARG A O 1
ATOM 2388 N N . VAL A 1 316 ? -24.996 -8.025 15.110 1.00 95.56 316 VAL A N 1
ATOM 2389 C CA . VAL A 1 316 ? -24.713 -6.912 16.023 1.00 95.56 316 VAL A CA 1
ATOM 2390 C C . VAL A 1 316 ? -25.995 -6.136 16.309 1.00 95.56 316 VAL A C 1
ATOM 2392 O O . VAL A 1 316 ? -26.764 -5.855 15.392 1.00 95.56 316 VAL A O 1
ATOM 2395 N N . CYS A 1 317 ? -26.208 -5.773 17.573 1.00 91.94 317 CYS A N 1
ATOM 2396 C CA . CYS A 1 317 ? -27.361 -4.996 18.016 1.00 91.94 317 CYS A CA 1
ATOM 2397 C C . CYS A 1 317 ? -26.896 -3.732 18.745 1.00 91.94 317 CYS A C 1
ATOM 2399 O O . CYS A 1 317 ? -26.553 -3.784 19.923 1.00 91.94 317 CYS A O 1
ATOM 2401 N N . ILE A 1 318 ? -26.871 -2.603 18.040 1.00 89.88 318 ILE A N 1
ATOM 2402 C CA . ILE A 1 318 ? -26.506 -1.286 18.575 1.00 89.88 318 ILE A CA 1
ATOM 2403 C C . ILE A 1 318 ? -27.420 -0.224 17.965 1.00 89.88 318 ILE A C 1
ATOM 2405 O O . ILE A 1 318 ? -27.847 -0.371 16.819 1.00 89.88 318 ILE A O 1
ATOM 2409 N N . SER A 1 319 ? -27.675 0.855 18.703 1.00 86.25 319 SER A N 1
ATOM 2410 C CA . SER A 1 319 ? -28.677 1.874 18.359 1.00 86.25 319 SER A CA 1
ATOM 2411 C C . SER A 1 319 ? -28.483 2.482 16.967 1.00 86.25 319 SER A C 1
ATOM 2413 O O . SER A 1 319 ? -29.450 2.610 16.220 1.00 86.25 319 SER A O 1
ATOM 2415 N N . ILE A 1 320 ? -27.234 2.721 16.542 1.00 84.56 320 ILE A N 1
ATOM 2416 C CA . ILE A 1 320 ? -26.910 3.251 15.203 1.00 84.56 320 ILE A CA 1
ATOM 2417 C C . ILE A 1 320 ? -27.427 2.362 14.055 1.00 84.56 320 ILE A C 1
ATOM 2419 O O . ILE A 1 320 ? -27.639 2.854 12.951 1.00 84.56 320 ILE A O 1
ATOM 2423 N N . LEU A 1 321 ? -27.666 1.066 14.291 1.00 89.38 321 LEU A N 1
ATOM 2424 C CA . LEU A 1 321 ? -28.196 0.121 13.298 1.00 89.38 321 LEU A CA 1
ATOM 2425 C C . LEU A 1 321 ? -29.727 -0.031 13.362 1.00 89.38 321 LEU A C 1
ATOM 2427 O O . LEU A 1 321 ? -30.298 -0.811 12.597 1.00 89.38 321 LEU A O 1
ATOM 2431 N N . HIS A 1 322 ? -30.413 0.685 14.256 1.00 88.94 322 HIS A N 1
ATOM 2432 C CA . HIS A 1 322 ? -31.870 0.652 14.349 1.00 88.94 322 HIS A CA 1
ATOM 2433 C C . HIS A 1 322 ? -32.531 1.605 13.337 1.00 88.94 322 HIS A C 1
ATOM 2435 O O . HIS A 1 322 ? -31.965 2.652 13.021 1.00 88.94 322 HIS A O 1
ATOM 2441 N N . PRO A 1 323 ? -33.739 1.279 12.825 1.00 85.69 323 PRO A N 1
ATOM 2442 C CA . PRO A 1 323 ? -34.434 2.104 11.836 1.00 85.69 323 PRO A CA 1
ATOM 2443 C C . PRO A 1 323 ? -34.607 3.571 12.269 1.00 85.69 323 PRO A C 1
ATOM 2445 O O . PRO A 1 323 ? -34.848 3.811 13.457 1.00 85.69 323 PRO A O 1
ATOM 2448 N N . PRO A 1 324 ? -34.550 4.534 11.328 1.00 83.00 324 PRO A N 1
ATOM 2449 C CA . PRO A 1 324 ? -34.695 5.960 11.627 1.00 83.00 324 PRO A CA 1
ATOM 2450 C C . PRO A 1 324 ? -36.070 6.290 12.229 1.00 83.00 324 PRO A C 1
ATOM 2452 O O . PRO A 1 324 ? -37.057 5.610 11.944 1.00 83.00 324 PRO A O 1
ATOM 2455 N N . GLY A 1 325 ? -36.138 7.383 12.992 1.00 78.50 325 GLY A N 1
ATOM 2456 C CA . GLY A 1 325 ? -37.362 7.874 13.637 1.00 78.50 325 GLY A CA 1
ATOM 2457 C C . GLY A 1 325 ? -37.373 7.655 15.150 1.00 78.50 325 GLY A C 1
ATOM 2458 O O . GLY A 1 325 ? -36.367 7.245 15.726 1.00 78.50 325 GLY A O 1
ATOM 2459 N N . ASP A 1 326 ? -38.506 7.953 15.783 1.00 79.19 326 ASP A N 1
ATOM 2460 C CA . ASP A 1 326 ? -38.681 7.776 17.226 1.00 79.19 326 ASP A CA 1
ATOM 2461 C C . ASP A 1 326 ? -38.739 6.287 17.590 1.00 79.19 326 ASP A C 1
ATOM 2463 O O . ASP A 1 326 ? -39.392 5.492 16.905 1.00 79.19 326 ASP A O 1
ATOM 2467 N N . ASP A 1 327 ? -38.061 5.903 18.674 1.00 76.69 327 ASP A N 1
ATOM 2468 C CA . ASP A 1 327 ? -38.128 4.539 19.189 1.00 76.69 327 ASP A CA 1
ATOM 2469 C C . ASP A 1 327 ? -39.548 4.239 19.703 1.00 76.69 327 ASP A C 1
ATOM 2471 O O . ASP A 1 327 ? -40.013 4.914 20.627 1.00 76.69 327 ASP A O 1
ATOM 2475 N N . PRO A 1 328 ? -40.241 3.209 19.179 1.00 72.88 328 PRO A N 1
ATOM 2476 C CA . PRO A 1 328 ? -41.575 2.834 19.646 1.00 72.88 328 PRO A CA 1
ATOM 2477 C C . PRO A 1 328 ? -41.650 2.528 21.146 1.00 72.88 328 PRO A C 1
ATOM 2479 O O . PRO A 1 328 ? -42.724 2.625 21.737 1.00 72.88 328 PRO A O 1
ATOM 2482 N N . ASN A 1 329 ? -40.524 2.141 21.750 1.00 75.88 329 ASN A N 1
ATOM 2483 C CA . ASN A 1 329 ? -40.436 1.782 23.162 1.00 75.88 329 ASN A CA 1
ATOM 2484 C C . ASN A 1 329 ? -39.888 2.917 24.051 1.00 75.88 329 ASN A C 1
ATOM 2486 O O . ASN A 1 329 ? -39.929 2.795 25.274 1.00 75.88 329 ASN A O 1
ATOM 2490 N N . GLY A 1 330 ? -39.413 4.018 23.456 1.00 74.56 330 GLY A N 1
ATOM 2491 C CA . GLY A 1 330 ? -38.910 5.200 24.161 1.00 74.56 330 GLY A CA 1
ATOM 2492 C C . GLY A 1 330 ? -37.578 5.022 24.901 1.00 74.56 330 GLY A C 1
ATOM 2493 O O . GLY A 1 330 ? -37.275 5.835 25.773 1.00 74.56 330 GLY A O 1
ATOM 2494 N N . TYR A 1 331 ? -36.799 3.982 24.594 1.00 73.38 331 TYR A N 1
ATOM 2495 C CA . TYR A 1 331 ? -35.495 3.728 25.217 1.00 73.38 331 TYR A CA 1
ATOM 2496 C C . TYR A 1 331 ? -34.341 4.452 24.518 1.00 73.38 331 TYR A C 1
ATOM 2498 O O . TYR A 1 331 ? -33.316 4.689 25.150 1.00 73.38 331 TYR A O 1
ATOM 2506 N N . GLU A 1 332 ? -34.499 4.804 23.240 1.00 78.94 332 GLU A N 1
ATOM 2507 C CA . GLU A 1 332 ? -33.458 5.445 22.429 1.00 78.94 332 GLU A CA 1
ATOM 2508 C C . GLU A 1 332 ? -33.941 6.777 21.857 1.00 78.94 332 GLU A C 1
ATOM 2510 O O . GLU A 1 332 ? -35.080 6.905 21.390 1.00 78.94 332 GLU A O 1
ATOM 2515 N N . LEU A 1 333 ? -33.055 7.770 21.834 1.00 73.00 333 LEU A N 1
ATOM 2516 C CA . LEU A 1 333 ? -33.319 9.032 21.153 1.00 73.00 333 LEU A CA 1
ATOM 2517 C C . LEU A 1 333 ? -33.245 8.828 19.635 1.00 73.00 333 LEU A C 1
ATOM 2519 O O . LEU A 1 333 ? -32.388 8.105 19.133 1.00 73.00 333 LEU A O 1
ATOM 2523 N N . ALA A 1 334 ? -34.067 9.549 18.868 1.00 68.12 334 ALA A N 1
ATOM 2524 C CA . ALA A 1 334 ? -33.994 9.524 17.403 1.00 68.12 334 ALA A CA 1
ATOM 2525 C C . ALA A 1 334 ? -32.592 9.891 16.864 1.00 68.12 334 ALA A C 1
ATOM 2527 O O . ALA A 1 334 ? -32.207 9.449 15.786 1.00 68.12 334 ALA A O 1
ATOM 2528 N N . SER A 1 335 ? -31.812 10.669 17.627 1.00 67.12 335 SER A N 1
ATOM 2529 C CA . SER A 1 335 ? -30.422 11.026 17.316 1.00 67.12 335 SER A CA 1
ATOM 2530 C C . SER A 1 335 ? -29.403 9.903 17.542 1.00 67.12 335 SER A C 1
ATOM 2532 O O . SER A 1 335 ? -28.282 10.014 17.058 1.00 67.12 335 SER A O 1
ATOM 2534 N N . GLU A 1 336 ? -29.755 8.863 18.301 1.00 69.69 336 GLU A N 1
ATOM 2535 C CA . GLU A 1 336 ? -28.911 7.682 18.559 1.00 69.69 336 GLU A CA 1
ATOM 2536 C C . GLU A 1 336 ? -29.161 6.558 17.541 1.00 69.69 336 GLU A C 1
ATOM 2538 O O . GLU A 1 336 ? -28.426 5.570 17.502 1.00 69.69 336 GLU A O 1
ATOM 2543 N N . ARG A 1 337 ? -30.205 6.714 16.718 1.00 82.75 337 ARG A N 1
ATOM 2544 C CA . ARG A 1 337 ? -30.656 5.753 15.708 1.00 82.75 337 ARG A CA 1
ATOM 2545 C C . ARG A 1 337 ? -30.093 6.089 14.331 1.00 82.75 337 ARG A C 1
ATOM 2547 O O . ARG A 1 337 ? -29.431 7.108 14.145 1.00 82.75 337 ARG A O 1
ATOM 2554 N N . TRP A 1 338 ? -30.344 5.227 13.344 1.00 85.44 338 TRP A N 1
ATOM 2555 C CA . TRP A 1 338 ? -29.807 5.420 12.000 1.00 85.44 338 TRP A CA 1
ATOM 2556 C C . TRP A 1 338 ? -30.212 6.768 11.395 1.00 85.44 338 TRP A C 1
ATOM 2558 O O . TRP A 1 338 ? -31.379 7.158 11.391 1.00 85.44 338 TRP A O 1
ATOM 2568 N N . THR A 1 339 ? -29.240 7.431 10.779 1.00 70.69 339 THR A N 1
ATOM 2569 C CA . THR A 1 339 ? -29.419 8.616 9.952 1.00 70.69 339 THR A CA 1
ATOM 2570 C C . THR A 1 339 ? -28.563 8.461 8.690 1.00 70.69 339 THR A C 1
ATOM 2572 O O . THR A 1 339 ? -27.460 7.917 8.773 1.00 70.69 339 THR A O 1
ATOM 2575 N N . PRO A 1 340 ? -29.004 8.956 7.515 1.00 70.88 340 PRO A N 1
ATOM 2576 C CA . PRO A 1 340 ? -28.236 8.838 6.269 1.00 70.88 340 PRO A CA 1
ATOM 2577 C C . PRO A 1 340 ? -26.857 9.520 6.272 1.00 70.88 340 PRO A C 1
ATOM 2579 O O . PRO A 1 340 ? -26.128 9.411 5.290 1.00 70.88 340 PRO A O 1
ATOM 2582 N N . VAL A 1 341 ? -26.512 10.255 7.337 1.00 66.94 341 VAL A N 1
ATOM 2583 C CA . VAL A 1 341 ? -25.196 10.886 7.513 1.00 66.94 341 VAL A CA 1
ATOM 2584 C C . VAL A 1 341 ? -24.151 9.930 8.096 1.00 66.94 341 VAL A C 1
ATOM 2586 O O . VAL A 1 341 ? -22.962 10.242 8.052 1.00 66.94 341 VAL A O 1
ATOM 2589 N N . HIS A 1 342 ? -24.562 8.778 8.635 1.00 69.75 342 HIS A N 1
ATOM 2590 C CA . HIS A 1 342 ? -23.636 7.778 9.155 1.00 69.75 342 HIS A CA 1
ATOM 2591 C C . HIS A 1 342 ? -22.878 7.069 8.031 1.00 69.75 342 HIS A C 1
ATOM 2593 O O . HIS A 1 342 ? -23.418 6.724 6.982 1.00 69.75 342 HIS A O 1
ATOM 2599 N N . THR A 1 343 ? -21.596 6.834 8.282 1.00 71.62 343 THR A N 1
ATOM 2600 C CA . THR A 1 343 ? -20.667 6.148 7.383 1.00 71.62 343 THR A CA 1
ATOM 2601 C C . THR A 1 343 ? -20.328 4.757 7.915 1.00 71.62 343 THR A C 1
ATOM 2603 O O . THR A 1 343 ? -20.545 4.458 9.093 1.00 71.62 343 THR A O 1
ATOM 2606 N N . VAL A 1 344 ? -19.720 3.923 7.065 1.00 71.88 344 VAL A N 1
ATOM 2607 C CA . VAL A 1 344 ? -19.130 2.631 7.464 1.00 71.88 344 VAL A CA 1
ATOM 2608 C C . VAL A 1 344 ? -18.207 2.800 8.663 1.00 71.88 344 VAL A C 1
ATOM 2610 O O . VAL A 1 344 ? -18.302 2.046 9.623 1.00 71.88 344 VAL A O 1
ATOM 2613 N N . GLU A 1 345 ? -17.372 3.837 8.632 1.00 67.44 345 GLU A N 1
ATOM 2614 C CA . GLU A 1 345 ? -16.493 4.192 9.737 1.00 67.44 345 GLU A CA 1
ATOM 2615 C C . GLU A 1 345 ? -17.291 4.395 11.024 1.00 67.44 345 GLU A C 1
ATOM 2617 O O . GLU A 1 345 ? -17.049 3.668 11.979 1.00 67.44 345 GLU A O 1
ATOM 2622 N N . SER A 1 346 ? -18.300 5.278 11.035 1.00 70.69 346 SER A N 1
ATOM 2623 C CA . SER A 1 346 ? -19.101 5.547 12.241 1.00 70.69 346 SER A CA 1
ATOM 2624 C C . SER A 1 346 ? -19.766 4.295 12.826 1.00 70.69 346 SER A C 1
ATOM 2626 O O . SER A 1 346 ? -19.808 4.149 14.045 1.00 70.69 346 SER A O 1
ATOM 2628 N N . ILE A 1 347 ? -20.194 3.354 11.974 1.00 80.31 347 ILE A N 1
ATOM 2629 C CA . ILE A 1 347 ? -20.737 2.061 12.410 1.00 80.31 347 ILE A CA 1
ATOM 2630 C C . ILE A 1 347 ? -19.654 1.241 13.110 1.00 80.31 347 ILE A C 1
ATOM 2632 O O . ILE A 1 347 ? -19.887 0.707 14.194 1.00 80.31 347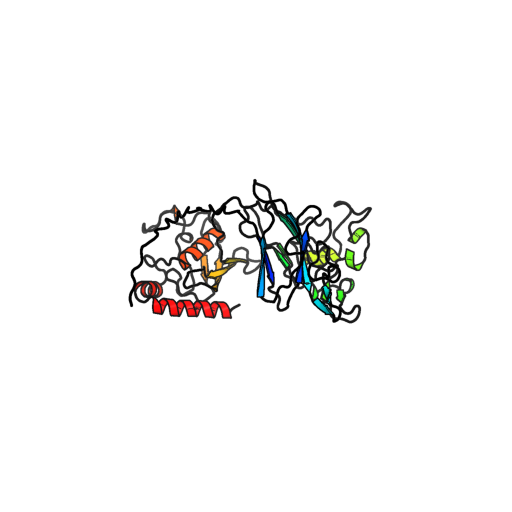 ILE A O 1
ATOM 2636 N N . VAL A 1 348 ? -18.462 1.140 12.517 1.00 80.06 348 VAL A N 1
ATOM 2637 C CA . VAL A 1 348 ? -17.374 0.361 13.113 1.00 80.06 348 VAL A CA 1
ATOM 2638 C C . VAL A 1 348 ? -16.840 1.019 14.387 1.00 80.06 348 VAL A C 1
ATOM 2640 O O . VAL A 1 348 ? -16.519 0.304 15.334 1.00 80.06 348 VAL A O 1
ATOM 2643 N N . LEU A 1 349 ? -16.852 2.353 14.486 1.00 72.31 349 LEU A N 1
ATOM 2644 C CA . LEU A 1 349 ? -16.513 3.055 15.730 1.00 72.31 349 LEU A CA 1
ATOM 2645 C C . LEU A 1 349 ? -17.478 2.677 16.853 1.00 72.31 349 LEU A C 1
ATOM 2647 O O . LEU A 1 349 ? -17.050 2.420 17.977 1.00 72.31 349 LEU A O 1
ATOM 2651 N N . SER A 1 350 ? -18.777 2.598 16.553 1.00 80.94 350 SER A N 1
ATOM 2652 C CA . SER A 1 350 ? -19.772 2.140 17.522 1.00 80.94 350 SER A CA 1
ATOM 2653 C C . SER A 1 350 ? -19.556 0.677 17.922 1.00 80.94 350 SER A C 1
ATOM 2655 O O . SER A 1 350 ? -19.752 0.338 19.088 1.00 80.94 350 SER A O 1
ATOM 2657 N N . ILE A 1 351 ? -19.088 -0.178 17.003 1.00 88.88 351 ILE A N 1
ATOM 2658 C CA . ILE A 1 351 ? -18.732 -1.572 17.316 1.00 88.88 351 ILE A CA 1
ATOM 2659 C C . ILE A 1 351 ? -17.488 -1.642 18.219 1.00 88.88 351 ILE A C 1
ATOM 2661 O O . ILE A 1 351 ? -17.456 -2.388 19.195 1.00 88.88 351 ILE A O 1
ATOM 2665 N N . ILE A 1 352 ? -16.467 -0.839 17.944 1.00 81.00 352 ILE A N 1
ATOM 2666 C CA . ILE A 1 352 ? -15.274 -0.742 18.794 1.00 81.00 352 ILE A CA 1
ATOM 2667 C C . ILE A 1 352 ? -15.650 -0.213 20.184 1.00 81.00 352 ILE A C 1
ATOM 2669 O O . ILE A 1 352 ? -15.215 -0.757 21.198 1.00 81.00 352 ILE A O 1
ATOM 2673 N N . SER A 1 353 ? -16.533 0.784 20.242 1.00 81.06 353 SER A N 1
ATOM 2674 C CA . SER A 1 353 ? -17.040 1.339 21.495 1.00 81.06 353 SER A CA 1
ATOM 2675 C C . SER A 1 353 ? -17.792 0.301 22.334 1.00 81.06 353 SER A C 1
ATOM 2677 O O . SER A 1 353 ? -17.525 0.204 23.533 1.00 81.06 353 SER A O 1
ATOM 2679 N N . MET A 1 354 ? -18.661 -0.522 21.729 1.00 88.88 354 MET A N 1
ATOM 2680 C CA . MET A 1 354 ? -19.351 -1.586 22.475 1.00 88.88 354 MET A CA 1
ATOM 2681 C C . MET A 1 354 ? -18.387 -2.669 22.976 1.00 88.88 354 MET A C 1
ATOM 2683 O O . MET A 1 354 ? -18.593 -3.166 24.077 1.00 88.88 354 MET A O 1
ATOM 2687 N N . LEU A 1 355 ? -17.319 -3.003 22.233 1.00 87.75 355 LEU A N 1
ATOM 2688 C CA . LEU A 1 355 ? -16.311 -3.973 22.690 1.00 87.75 355 LEU A CA 1
ATOM 2689 C C . LEU A 1 355 ? -15.578 -3.486 23.949 1.00 87.75 355 LEU A C 1
ATOM 2691 O O . LEU A 1 355 ? -15.279 -4.289 24.838 1.00 87.75 355 LEU A O 1
ATOM 2695 N N . SER A 1 356 ? -15.313 -2.182 24.038 1.00 81.69 356 SER A N 1
ATOM 2696 C CA . SER A 1 356 ? -14.704 -1.560 25.219 1.00 81.69 356 SER A CA 1
ATOM 2697 C C . SER A 1 356 ? -15.683 -1.436 26.388 1.00 81.69 356 SER A C 1
ATOM 2699 O O . SER A 1 356 ? -15.310 -1.694 27.534 1.00 81.69 356 SER A O 1
ATOM 2701 N N . SER A 1 357 ? -16.940 -1.096 26.097 1.00 80.06 357 SER A N 1
ATOM 2702 C CA . SER A 1 357 ? -17.987 -0.860 27.095 1.00 80.06 357 SER A CA 1
ATOM 2703 C C . SER A 1 357 ? -19.279 -1.604 26.733 1.00 80.06 357 SER A C 1
ATOM 2705 O O . SER A 1 357 ? -20.202 -0.999 26.183 1.00 80.06 357 SER A O 1
ATOM 2707 N N . PRO A 1 358 ? -19.374 -2.911 27.044 1.00 84.44 358 PRO A N 1
ATOM 2708 C CA . PRO A 1 358 ? -20.580 -3.687 26.786 1.00 84.44 358 PRO A CA 1
ATOM 2709 C C . PRO A 1 358 ? -21.807 -3.107 27.498 1.00 84.44 358 PRO A C 1
ATOM 2711 O O . PRO A 1 358 ? -21.751 -2.836 28.697 1.00 84.44 358 PRO A O 1
ATOM 2714 N N . ASN A 1 359 ? -22.924 -2.978 26.778 1.00 81.38 359 ASN A N 1
ATOM 2715 C CA . ASN A 1 359 ? -24.203 -2.548 27.343 1.00 81.38 359 ASN A CA 1
ATOM 2716 C C . ASN A 1 359 ? -25.007 -3.777 27.802 1.00 81.38 359 ASN A C 1
ATOM 2718 O O . ASN A 1 359 ? -25.463 -4.579 26.982 1.00 81.38 359 ASN A O 1
ATOM 2722 N N . ASP A 1 360 ? -25.179 -3.923 29.115 1.00 82.12 360 ASP A N 1
ATOM 2723 C CA . ASP A 1 360 ? -25.923 -5.011 29.755 1.00 82.12 360 ASP A CA 1
ATOM 2724 C C . ASP A 1 360 ? -27.349 -4.623 30.196 1.00 82.12 360 ASP A C 1
ATOM 2726 O O . ASP A 1 360 ? -28.064 -5.464 30.751 1.00 82.12 360 ASP A O 1
ATOM 2730 N N . GLU A 1 361 ? -27.785 -3.387 29.938 1.00 79.06 361 GLU A N 1
ATOM 2731 C CA . GLU A 1 361 ? -29.150 -2.910 30.208 1.00 79.06 361 GLU A CA 1
ATOM 2732 C C . GLU A 1 361 ? -30.127 -3.316 29.098 1.00 79.06 361 GLU A C 1
ATOM 2734 O O . GLU A 1 361 ? -31.267 -3.682 29.384 1.00 79.06 361 GLU A O 1
ATOM 2739 N N . SER A 1 362 ? -29.656 -3.342 27.845 1.00 82.75 362 SER A N 1
ATOM 2740 C CA . SER A 1 362 ? -30.411 -3.829 26.680 1.00 82.75 362 SER A CA 1
ATOM 2741 C C . SER A 1 362 ? -29.594 -4.844 25.858 1.00 82.75 362 SER A C 1
ATOM 2743 O O . SER A 1 362 ? -29.094 -4.537 24.770 1.00 82.75 362 SER A O 1
ATOM 2745 N N . PRO A 1 363 ? -29.363 -6.062 26.390 1.00 89.00 363 PRO A N 1
ATOM 2746 C CA . PRO A 1 363 ? -28.489 -7.032 25.747 1.00 89.00 363 PRO A CA 1
ATOM 2747 C C . PRO A 1 363 ? -29.203 -7.841 24.657 1.00 89.00 363 PRO A C 1
ATOM 2749 O O . PRO A 1 363 ? -30.296 -8.369 24.852 1.00 89.00 363 PRO A O 1
ATOM 2752 N N . ALA A 1 364 ? -28.511 -8.053 23.538 1.00 91.62 364 ALA A N 1
ATOM 2753 C CA . ALA A 1 364 ? -28.897 -9.032 22.519 1.00 91.62 364 ALA A CA 1
ATOM 2754 C C . ALA A 1 364 ? -28.624 -10.481 22.964 1.00 91.62 364 ALA A C 1
ATOM 2756 O O . ALA A 1 364 ? -29.281 -11.421 22.515 1.00 91.62 364 ALA A O 1
ATOM 2757 N N . ASN A 1 365 ? -27.659 -10.664 23.867 1.00 94.50 365 ASN A N 1
ATOM 2758 C CA . ASN A 1 365 ? -27.279 -11.935 24.465 1.00 94.50 365 ASN A CA 1
ATOM 2759 C C . ASN A 1 365 ? -27.366 -11.841 25.993 1.00 94.50 365 ASN A C 1
ATOM 2761 O O . ASN A 1 365 ? -26.446 -11.386 26.679 1.00 94.50 365 ASN A O 1
ATOM 2765 N N . VAL A 1 366 ? -28.500 -12.303 26.521 1.00 93.38 366 VAL A N 1
ATOM 2766 C CA . VAL A 1 366 ? -28.832 -12.264 27.953 1.00 93.38 366 VAL A CA 1
ATOM 2767 C C . VAL A 1 366 ? -27.848 -13.084 28.793 1.00 93.38 366 VAL A C 1
ATOM 2769 O O . VAL A 1 366 ? -27.514 -12.691 29.910 1.00 93.38 366 VAL A O 1
ATOM 2772 N N . GLU A 1 367 ? -27.341 -14.204 28.271 1.00 93.31 367 GLU A N 1
ATOM 2773 C CA . GLU A 1 367 ? -26.369 -15.038 28.987 1.00 93.31 367 GLU A CA 1
ATOM 2774 C C . GLU A 1 367 ? -25.023 -14.328 29.138 1.00 93.31 367 GLU A C 1
ATOM 2776 O O . GLU A 1 367 ? -24.466 -14.289 30.238 1.00 93.31 367 GLU A O 1
ATOM 2781 N N . ALA A 1 368 ? -24.526 -13.726 28.053 1.00 94.00 368 ALA A N 1
ATOM 2782 C CA . ALA A 1 368 ? -23.297 -12.940 28.073 1.00 94.00 368 ALA A CA 1
ATOM 2783 C C . ALA A 1 368 ? -23.424 -11.727 29.007 1.00 94.00 368 ALA A C 1
ATOM 2785 O O . ALA A 1 368 ? -22.494 -11.452 29.761 1.00 94.00 368 ALA A O 1
ATOM 2786 N N . ALA A 1 369 ? -24.578 -11.052 29.021 1.00 93.56 369 ALA A N 1
ATOM 2787 C CA . ALA A 1 369 ? -24.853 -9.933 29.925 1.00 93.56 369 ALA A CA 1
ATOM 2788 C C . ALA A 1 369 ? -24.887 -10.356 31.403 1.00 93.56 369 ALA A C 1
ATOM 2790 O O . ALA A 1 369 ? -24.272 -9.716 32.255 1.00 93.56 369 ALA A O 1
ATOM 2791 N N . LYS A 1 370 ? -25.539 -11.483 31.715 1.00 93.50 370 LYS A N 1
ATOM 2792 C CA . LYS A 1 370 ? -25.556 -12.031 33.077 1.00 93.50 370 LYS A CA 1
ATOM 2793 C C . LYS A 1 370 ? -24.157 -12.435 33.541 1.00 93.50 370 LYS A C 1
ATOM 2795 O O . LYS A 1 370 ? -23.787 -12.187 34.683 1.00 93.50 370 LYS A O 1
ATOM 2800 N N . GLU A 1 371 ? -23.357 -13.050 32.672 1.00 94.38 371 GLU A N 1
ATOM 2801 C CA . GLU A 1 371 ? -21.963 -13.385 32.989 1.00 94.38 371 GLU A CA 1
ATOM 2802 C C . GLU A 1 371 ? -21.084 -12.145 33.148 1.00 94.38 371 GLU A C 1
ATOM 2804 O O . GLU A 1 371 ? -20.259 -12.100 34.057 1.00 94.38 371 GLU A O 1
ATOM 2809 N N . TRP A 1 372 ? -21.290 -11.125 32.319 1.00 91.69 372 TRP A N 1
ATOM 2810 C CA . TRP A 1 372 ? -20.609 -9.841 32.436 1.00 91.69 372 TRP A CA 1
ATOM 2811 C C . TRP A 1 372 ? -20.845 -9.172 33.799 1.00 91.69 372 TRP A C 1
ATOM 2813 O O . TRP A 1 372 ? -19.886 -8.650 34.379 1.00 91.69 372 TRP A O 1
ATOM 2823 N N . ARG A 1 373 ? -22.085 -9.237 34.308 1.00 90.88 373 ARG A N 1
ATOM 2824 C CA . ARG A 1 373 ? -22.518 -8.640 35.582 1.00 90.88 373 ARG A CA 1
ATOM 2825 C C . ARG A 1 373 ? -22.140 -9.477 36.805 1.00 90.88 373 ARG A C 1
ATOM 2827 O O . ARG A 1 373 ? -21.539 -8.960 37.742 1.00 90.88 373 ARG A O 1
ATOM 2834 N N . ASP A 1 374 ? -22.459 -10.770 36.778 1.00 93.69 374 ASP A N 1
ATOM 2835 C CA . ASP A 1 374 ? -22.420 -11.623 37.973 1.00 93.69 374 ASP A CA 1
ATOM 2836 C C . ASP A 1 374 ? -21.184 -12.541 38.023 1.00 93.69 374 ASP A C 1
ATOM 2838 O O . ASP A 1 374 ? -20.808 -13.020 39.093 1.00 93.69 374 ASP A O 1
ATOM 2842 N N . ARG A 1 375 ? -20.558 -12.851 36.874 1.00 94.06 375 ARG A N 1
ATOM 2843 C CA . ARG A 1 375 ? -19.504 -13.886 36.746 1.00 94.06 375 ARG A CA 1
ATOM 2844 C C . ARG A 1 375 ? -18.370 -13.461 35.810 1.00 94.06 375 ARG A C 1
ATOM 2846 O O . ARG A 1 375 ? -18.056 -14.131 34.822 1.00 94.06 375 ARG A O 1
ATOM 2853 N N . ARG A 1 376 ? -17.717 -12.350 36.156 1.00 91.25 376 ARG A N 1
ATOM 2854 C CA . ARG A 1 376 ? -16.700 -11.689 35.322 1.00 91.25 376 ARG A CA 1
ATOM 2855 C C . ARG A 1 376 ? -15.546 -12.595 34.873 1.00 91.25 376 ARG A C 1
ATOM 2857 O O . ARG A 1 376 ? -15.083 -12.480 33.741 1.00 91.25 376 ARG A O 1
ATOM 2864 N N . GLU A 1 377 ? -15.103 -13.511 35.731 1.00 92.94 377 GLU A N 1
ATOM 2865 C CA . GLU A 1 377 ? -14.014 -14.447 35.415 1.00 92.94 377 GLU A CA 1
ATOM 2866 C C . GLU A 1 377 ? -14.405 -15.483 34.352 1.00 92.94 377 GLU A C 1
ATOM 2868 O O . GLU A 1 377 ? -13.605 -15.810 33.473 1.00 92.94 377 GLU A O 1
ATOM 2873 N N . ASP A 1 378 ? -15.643 -15.980 34.387 1.00 93.94 378 ASP A N 1
ATOM 2874 C CA . ASP A 1 378 ? -16.141 -16.922 33.380 1.00 93.94 378 ASP A CA 1
ATOM 2875 C C . ASP A 1 378 ? -16.326 -16.221 32.032 1.00 93.94 378 ASP A C 1
ATOM 2877 O O . ASP A 1 378 ? -15.937 -16.764 30.991 1.00 93.94 378 ASP A O 1
ATOM 2881 N N . PHE A 1 379 ? -16.825 -14.980 32.063 1.00 94.56 379 PHE A N 1
ATOM 2882 C CA . PHE A 1 379 ? -16.905 -14.118 30.886 1.00 94.56 379 PHE A CA 1
ATOM 2883 C C . PHE A 1 379 ? -15.519 -13.925 30.254 1.00 94.56 379 PHE A C 1
ATOM 2885 O O . PHE A 1 379 ? -15.331 -14.202 29.067 1.00 94.56 379 PHE A O 1
ATOM 2892 N N . LYS A 1 380 ? -14.519 -13.547 31.063 1.00 93.44 380 LYS A N 1
ATOM 2893 C CA . LYS A 1 380 ? -13.132 -13.360 30.618 1.00 93.44 380 LYS A CA 1
ATOM 2894 C C . LYS A 1 380 ? -12.567 -14.617 29.957 1.00 93.44 380 LYS A C 1
ATOM 2896 O O . LYS A 1 380 ? -12.019 -14.522 28.864 1.00 93.44 380 LYS A O 1
ATOM 2901 N N . LYS A 1 381 ? -12.749 -15.803 30.551 1.00 94.75 381 LYS A N 1
ATOM 2902 C CA . LYS A 1 381 ? -12.273 -17.074 29.966 1.00 94.75 381 LYS A CA 1
ATOM 2903 C C . LYS A 1 381 ? -12.879 -17.353 28.589 1.00 94.75 381 LYS A C 1
ATOM 2905 O O . LYS A 1 381 ? -12.165 -17.801 27.688 1.00 94.75 381 LYS A O 1
ATOM 2910 N N . LYS A 1 382 ? -14.181 -17.105 28.414 1.00 95.50 382 LYS A N 1
ATOM 2911 C CA . LYS A 1 382 ? -14.858 -17.296 27.122 1.00 95.50 382 LYS A CA 1
ATOM 2912 C C . LYS A 1 382 ? -14.358 -16.304 26.077 1.00 95.50 382 LYS A C 1
ATOM 2914 O O . LYS A 1 382 ? -14.027 -16.734 24.974 1.00 95.50 382 LYS A O 1
ATOM 2919 N N . VAL A 1 383 ? -14.220 -15.027 26.439 1.00 95.44 383 VAL A N 1
ATOM 2920 C CA . VAL A 1 383 ? -13.675 -14.003 25.537 1.00 95.44 383 VAL A CA 1
ATOM 2921 C C . VAL A 1 383 ? -12.233 -14.325 25.141 1.00 95.44 383 VAL A C 1
ATOM 2923 O O . VAL A 1 383 ? -11.931 -14.342 23.953 1.00 95.44 383 VAL A O 1
ATOM 2926 N N . SER A 1 384 ? -11.359 -14.700 26.082 1.00 91.44 384 SER A N 1
ATOM 2927 C CA . SER A 1 384 ? -9.976 -15.094 25.761 1.00 91.44 384 SER A CA 1
ATOM 2928 C C . SER A 1 384 ? -9.907 -16.296 24.811 1.00 91.44 384 SER A C 1
ATOM 2930 O O . SER A 1 384 ? -9.009 -16.378 23.973 1.00 91.44 384 SER A O 1
ATOM 2932 N N . ARG A 1 385 ? -10.868 -17.227 24.891 1.00 93.50 385 ARG A N 1
ATOM 2933 C CA . ARG A 1 385 ? -10.985 -18.328 23.924 1.00 93.50 385 ARG A CA 1
ATOM 2934 C C . ARG A 1 385 ? -11.378 -17.820 22.534 1.00 93.50 385 ARG A C 1
ATOM 2936 O O . ARG A 1 385 ? -10.807 -18.304 21.561 1.00 93.50 385 ARG A O 1
ATOM 2943 N N . CYS A 1 386 ? -12.312 -16.872 22.440 1.00 93.50 386 CYS A N 1
ATOM 2944 C CA . CYS A 1 386 ? -12.670 -16.215 21.179 1.00 93.50 386 CYS A CA 1
ATOM 2945 C C . CYS A 1 386 ? -11.466 -15.471 20.579 1.00 93.50 386 CYS A C 1
ATOM 2947 O O . CYS A 1 386 ? -11.160 -15.682 19.410 1.00 93.50 386 CYS A O 1
ATOM 2949 N N . VAL A 1 387 ? -10.732 -14.694 21.386 1.00 89.44 387 VAL A N 1
ATOM 2950 C CA . VAL A 1 387 ? -9.504 -13.990 20.969 1.00 89.44 387 VAL A CA 1
ATOM 2951 C C . VAL A 1 387 ? -8.482 -14.973 20.399 1.00 89.44 387 VAL A C 1
ATOM 2953 O O . VAL A 1 387 ? -8.050 -14.807 19.261 1.00 89.44 387 VAL A O 1
ATOM 2956 N N . ARG A 1 388 ? -8.160 -16.055 21.119 1.00 89.12 388 ARG A N 1
ATOM 2957 C CA . ARG A 1 388 ? -7.206 -17.065 20.630 1.00 89.12 388 ARG A CA 1
ATOM 2958 C C . ARG A 1 388 ? -7.657 -17.704 19.314 1.00 89.12 388 ARG A C 1
ATOM 2960 O O . ARG A 1 388 ? -6.873 -17.780 18.378 1.00 89.12 388 ARG A O 1
ATOM 2967 N N . LYS A 1 389 ? -8.923 -18.124 19.214 1.00 87.81 389 LYS A N 1
ATOM 2968 C CA . LYS A 1 389 ? -9.466 -18.693 17.967 1.00 87.81 389 LYS A CA 1
ATOM 2969 C C . LYS A 1 389 ? -9.394 -17.705 16.805 1.00 87.81 389 LYS A C 1
ATOM 2971 O O . LYS A 1 389 ? -9.105 -18.102 15.686 1.00 87.81 389 LYS A O 1
ATOM 2976 N N . SER A 1 390 ? -9.649 -16.426 17.070 1.00 85.38 390 SER A N 1
ATOM 2977 C CA . SER A 1 390 ? -9.600 -15.382 16.047 1.00 85.38 390 SER A CA 1
ATOM 2978 C C . SER A 1 390 ? -8.202 -15.213 15.441 1.00 85.38 390 SER A C 1
ATOM 2980 O O . SER A 1 390 ? -8.084 -14.938 14.254 1.00 85.38 390 SER A O 1
ATOM 2982 N N . GLN A 1 391 ? -7.151 -15.469 16.226 1.00 80.19 391 GLN A N 1
ATOM 2983 C CA . GLN A 1 391 ? -5.758 -15.438 15.772 1.00 80.19 391 GLN A CA 1
ATOM 2984 C C . GLN A 1 391 ? -5.369 -16.680 14.955 1.00 80.19 391 GLN A C 1
ATOM 2986 O O . GLN A 1 391 ? -4.479 -16.601 14.119 1.00 80.19 391 GLN A O 1
ATOM 2991 N N . GLU A 1 392 ? -6.026 -17.822 15.184 1.00 74.25 392 GLU A N 1
ATOM 2992 C CA . GLU A 1 392 ? -5.790 -19.083 14.459 1.00 74.25 392 GLU A CA 1
ATOM 2993 C C . GLU A 1 392 ? -6.441 -19.102 13.059 1.00 74.25 392 GLU A C 1
ATOM 2995 O O . GLU A 1 392 ? -6.139 -19.983 12.258 1.00 74.25 392 GLU A O 1
ATOM 3000 N N . MET A 1 393 ? -7.349 -18.159 12.771 1.00 57.69 393 MET A N 1
ATOM 3001 C CA . MET A 1 393 ? -8.050 -18.023 11.483 1.00 57.69 393 MET A CA 1
ATOM 3002 C C . MET A 1 393 ? -7.406 -16.996 10.529 1.00 57.69 393 MET A C 1
ATOM 3004 O O . MET A 1 393 ? -7.971 -16.727 9.467 1.00 57.69 393 MET A O 1
ATOM 3008 N N . LEU A 1 394 ? -6.261 -16.421 10.917 1.00 48.22 394 LEU A N 1
ATOM 3009 C CA . LEU A 1 394 ? -5.368 -15.619 10.069 1.00 48.22 394 LEU A CA 1
ATOM 3010 C C . LEU A 1 394 ? -4.419 -16.528 9.281 1.00 48.22 394 LEU A C 1
ATOM 3012 O O . LEU A 1 394 ? -4.132 -16.187 8.110 1.00 48.22 394 LEU A O 1
#

Organism: Lupinus luteus (NCBI:txid3873)

Radius of gyration: 27.24 Å; chains: 1; bounding box: 76×44×103 Å